Protein AF-A0A359KPK1-F1 (afdb_monomer)

Foldseek 3Di:
DAEDPQEAEDPPEADDPPDYHDHQFYWYDVPIDTDDGNPPDDDDDDDDDDDDPDPDDPPDQPQDDLVLLVVLLCQLLVHDPVPADPFDWVVRDVSCALLSLLSSQLSLCLAQVQHQDPVLSRVRTGSVSSRCSSSVVSDDPDDDDDDDDDPDPPGRDDQDDQDPDNLLLLVDDLSSSSNNLSPDPPQDAADPDEAEEEEEELFSQSSLRNLLQSLLRNLRHRYDYHYDDHRCLLVQLQDCPHPLHEDPRYEYEYEYELQSLDPPDPVVSLVSLVSNLVSNQVSQVSHPPYAYEYEQHAQHQEPPGPDDNVSSVVSSVSNCVSNVPRPRYHYQHLNVLCVVCDSPQQADHSCCVVPRHGGDSVSSSSSSNSVSLVSSLVPDDFQAEEEEEDEVTLWDHDCVVQNLVRIQAACDDLNVLSLLLQVLVLVLVQLLHAYEYQYAADPVSRQCNQPPRPRHPDHPLRHLYYDYHNDQSLVVLVVVCVLLVHDQLSYEYYDLDPVSLVSNCVNPVSHRYHNADNGSNCNSVSSVSRSSSRNRGDDPVSSVSSVLSVLVNVLVVVCVVDPDPVVSLLQWLKEKEKEADDPVCLQVVLVQLQPFDAQKFANDRDDSVRSVVLVVFWPKMWMWMATPRGTPGGFWIWTWGQADPQLEIETNITGGHPSCPPSQNLLLVQLLVLLLSVVSVHQKYKGQGDDDDRHVNNVVVLVVQQWDDPDPRITMDGSPPGRDRDPSYNYDYPSPPDDDDDDDD

Secondary structure (DSSP, 8-state):
-EE-TT-EE-TT--PPTT-EE-TTEEEETTTTEEEEEGGGSPPPPPTTSS-------S----PPPHHHHHHHHHHHHT--TTTS-SS-BTTT-TT-SHHHHHHHHHHHHHHH-PPPPHHHHTT--BHHHHHHHHTTTTS-S------S-----------PPPPSSGGGGGGS-HHHHHHHHHT-S-SPPPPSSEEEEEEEESS--GGGHHHHHHHHHHTT-EEEEEEPPTT-HHHHHH-TTSTT---TT-EEEEE--HHHH--SSHHHHHHHHHHHHHHHHHHHHHHTT-EEEEEPPPPP--TT----HHHHHHHHHHHHHHHTT-TTEEEE-HHHHHHHH-HHHHB-HHHHHHHS--B-HHHHHHHHHHHHHHHHHHHSPPP-EEEE--BTTTBBS-HHHH-GGGSB-SSSSTHHHHHHHHHHHHHHHHTTPEEEEEESS-HHHHHHHHHH-TT--S-GGG-SEEEESSS-HHHHHHHHHHHHT--GGGEEEE-S-HHHHHHHHHH-TTSEE----SSGGGHHHHHHH-GGGTT----HHHHHHHHHHHHHHHHHHHHHHSS-HHHHHHTT-EEEEEEPPPTTTHHHHHHHHHH--SEESS-----HHHHHHHTTTSEEEEEEEEETTEEEEEEEEEEEPPP-TTSEEEEEEEEE-GGGTTTTHHHHHHHHHHHHHHHTT-SEEEEE----SS-HHHHHHHHHTT-EE-STTEEEEE-SSPPPPPTTEEEE-TTS---------

Solvent-accessible surface area (backbone atoms only — not comparable to full-atom values): 41286 Å² total; per-residue (Å²): 90,47,72,38,75,77,39,43,73,44,91,86,39,38,73,56,85,79,42,75,44,57,58,37,31,31,29,36,44,79,72,43,40,85,74,49,60,64,78,78,65,76,84,85,80,76,97,81,81,82,86,80,79,79,80,76,70,98,81,69,77,76,77,73,55,73,70,56,50,49,50,48,46,34,59,33,60,72,51,56,80,89,78,52,64,92,77,60,28,37,90,74,31,86,65,47,39,77,64,29,19,45,12,38,38,30,34,41,28,43,43,52,60,44,82,63,54,75,88,46,34,82,58,47,44,37,60,64,41,48,50,30,50,74,59,57,65,62,64,74,98,76,85,89,76,86,90,81,81,84,74,78,82,59,66,87,64,83,72,56,83,75,65,93,55,65,76,53,50,59,74,46,60,64,68,59,45,42,21,32,54,62,70,52,89,77,67,68,77,34,51,98,61,75,35,44,35,31,40,28,22,60,45,59,60,60,41,18,44,34,38,20,32,55,49,16,22,74,74,42,35,34,50,47,70,45,72,52,61,75,59,36,49,56,58,42,42,65,33,78,84,36,85,69,38,78,49,93,69,35,41,32,36,39,42,56,48,48,70,77,56,57,58,90,44,71,70,57,22,47,53,53,48,51,50,47,51,52,25,51,54,54,28,48,73,74,34,73,86,39,49,36,32,37,39,41,53,32,77,75,49,65,89,83,54,87,73,49,73,68,57,46,53,50,48,38,49,55,51,49,63,62,51,73,73,42,81,75,59,44,82,34,68,47,23,56,58,42,61,73,64,27,52,77,65,27,34,21,67,68,38,30,75,78,66,44,27,51,53,19,66,67,45,27,33,51,50,10,42,53,52,25,49,51,54,44,35,76,74,44,81,40,47,46,32,41,37,32,30,44,62,55,48,56,27,36,52,52,54,95,79,53,36,82,89,55,42,35,49,26,93,58,76,77,10,27,27,22,40,50,28,38,49,49,53,48,56,43,37,70,24,42,33,39,33,29,43,48,30,79,45,63,52,68,62,56,50,48,40,44,75,67,42,84,43,52,76,58,43,69,89,65,42,27,47,77,44,53,35,87,66,59,66,40,58,47,51,52,54,48,22,61,73,69,74,47,62,50,70,28,32,36,39,44,49,64,50,67,68,58,48,50,48,25,46,73,72,34,65,56,36,47,66,50,85,57,57,100,46,58,77,42,44,36,56,52,62,70,46,45,61,54,54,35,78,54,60,57,46,84,64,39,65,54,44,38,56,52,37,39,53,51,50,52,50,50,55,54,56,71,70,38,97,44,72,68,62,43,48,57,69,35,58,34,36,35,40,46,43,67,70,53,93,82,40,44,62,57,54,18,49,46,39,64,69,46,54,37,34,23,33,43,74,65,63,45,50,50,68,56,53,56,57,42,54,80,71,27,54,49,37,32,28,34,38,33,38,80,86,49,75,64,46,82,38,30,41,38,32,33,39,68,45,48,98,82,23,39,17,37,40,68,34,44,38,43,46,79,93,52,59,94,71,46,50,62,46,40,49,50,26,51,51,36,45,50,36,38,75,66,62,18,43,31,42,34,41,54,47,49,93,60,100,53,20,61,59,36,55,56,46,42,60,73,72,64,32,43,79,75,60,97,48,32,28,38,28,73,36,79,65,64,60,71,65,49,92,48,53,50,75,47,43,86,75,72,80,81,82,82,79,81,90,74,135

Nearest PDB structures (foldseek):
  3slr-assembly1_A  TM=7.849E-01  e=1.857E-22  Bacteroides fragilis
  5c82-assembly1_A-2  TM=6.996E-01  e=1.867E-02  Streptomyces noursei
  4avc-assembly2_B  TM=4.628E-01  e=1.265E-03  Mycobacterium tuberculosis H37Rv
  1qst-assembly1_A  TM=5.627E-01  e=1.867E-02  Tetrahymena thermophila
  5gcn-assembly1_A  TM=5.702E-01  e=1.778E-02  Tetrahymena thermophila

Structure (mmCIF, N/CA/C/O backbone):
data_AF-A0A359KPK1-F1
#
_entry.id   AF-A0A359KPK1-F1
#
loop_
_atom_site.group_PDB
_atom_site.id
_atom_site.type_symbol
_atom_site.label_atom_id
_atom_site.label_alt_id
_atom_site.label_comp_id
_atom_site.label_asym_id
_atom_site.label_entity_id
_atom_site.label_seq_id
_atom_site.pdbx_PDB_ins_code
_atom_site.Cartn_x
_atom_site.Cartn_y
_atom_site.Cartn_z
_atom_site.occupancy
_atom_site.B_iso_or_equiv
_atom_site.auth_seq_id
_atom_site.auth_comp_id
_atom_site.auth_asym_id
_atom_site.auth_atom_id
_atom_site.pdbx_PDB_model_num
ATOM 1 N N . CYS A 1 1 ? -0.778 -51.053 -18.736 1.00 77.69 1 CYS A N 1
ATOM 2 C CA . CYS A 1 1 ? -2.240 -50.905 -18.831 1.00 77.69 1 CYS A CA 1
ATOM 3 C C . CYS A 1 1 ? -2.725 -51.809 -19.952 1.00 77.69 1 CYS A C 1
ATOM 5 O O . CYS A 1 1 ? -1.923 -52.164 -20.812 1.00 77.69 1 CYS A O 1
ATOM 7 N N . THR A 1 2 ? -3.989 -52.202 -19.920 1.00 83.31 2 THR A N 1
ATOM 8 C CA . THR A 1 2 ? -4.643 -52.911 -21.023 1.00 83.31 2 THR A CA 1
ATOM 9 C C . THR A 1 2 ? -5.618 -51.923 -21.641 1.00 83.31 2 THR A C 1
ATOM 11 O O . THR A 1 2 ? -6.429 -51.357 -20.914 1.00 83.31 2 THR A O 1
ATOM 14 N N . ILE A 1 3 ? -5.484 -51.650 -22.934 1.00 87.88 3 ILE A N 1
ATOM 15 C CA . ILE A 1 3 ? -6.385 -50.771 -23.682 1.00 87.88 3 ILE A CA 1
ATOM 16 C C . ILE A 1 3 ? -7.056 -51.675 -24.705 1.00 87.88 3 ILE A C 1
ATOM 18 O O . ILE A 1 3 ? -6.361 -52.266 -25.529 1.00 87.88 3 ILE A O 1
ATOM 22 N N . GLU A 1 4 ? -8.363 -51.861 -24.577 1.00 87.00 4 GLU A N 1
ATOM 23 C CA . GLU A 1 4 ? -9.125 -52.681 -25.515 1.00 87.00 4 GLU A CA 1
ATOM 24 C C . GLU A 1 4 ? -9.318 -51.948 -26.852 1.00 87.00 4 GLU A C 1
ATOM 26 O O . GLU A 1 4 ? -9.214 -50.718 -26.927 1.00 87.00 4 GLU A O 1
ATOM 31 N N . ASP A 1 5 ? -9.584 -52.712 -27.914 1.00 75.06 5 ASP A N 1
ATOM 32 C CA . ASP A 1 5 ? -9.813 -52.165 -29.252 1.00 75.06 5 ASP A CA 1
ATOM 33 C C . ASP A 1 5 ? -10.918 -51.097 -29.220 1.00 75.06 5 ASP A C 1
ATOM 35 O O . ASP A 1 5 ? -11.877 -51.184 -28.455 1.00 75.06 5 ASP A O 1
ATOM 39 N N . ASP A 1 6 ? -10.773 -50.061 -30.046 1.00 78.31 6 ASP A N 1
ATOM 40 C CA . ASP A 1 6 ? -11.706 -48.933 -30.150 1.00 78.31 6 ASP A CA 1
ATOM 41 C C . ASP A 1 6 ? -11.790 -47.964 -28.949 1.00 78.31 6 ASP A C 1
ATOM 43 O O . ASP A 1 6 ? -12.555 -46.992 -29.023 1.00 78.31 6 ASP A O 1
ATOM 47 N N . ALA A 1 7 ? -10.992 -48.154 -27.892 1.00 84.31 7 ALA A N 1
ATOM 48 C CA . ALA A 1 7 ? -10.808 -47.171 -26.820 1.00 84.31 7 ALA A CA 1
ATOM 49 C C . ALA A 1 7 ? -9.878 -46.007 -27.229 1.00 84.31 7 ALA A C 1
ATOM 51 O O . ALA A 1 7 ? -8.942 -46.179 -28.011 1.00 84.31 7 ALA A O 1
ATOM 52 N N . ILE A 1 8 ? -10.105 -44.808 -26.677 1.00 85.94 8 ILE A N 1
ATOM 53 C CA . ILE A 1 8 ? -9.313 -43.599 -26.958 1.00 85.94 8 ILE A CA 1
ATOM 54 C C . ILE A 1 8 ? -8.677 -43.083 -25.667 1.00 85.94 8 ILE A C 1
ATOM 56 O O . ILE A 1 8 ? -9.365 -42.793 -24.691 1.00 85.94 8 ILE A O 1
ATOM 60 N N . VAL A 1 9 ? -7.359 -42.889 -25.689 1.00 87.00 9 VAL A N 1
ATOM 61 C CA . VAL A 1 9 ? -6.629 -42.147 -24.655 1.00 87.00 9 VAL A CA 1
ATOM 62 C C . VAL A 1 9 ? -6.253 -40.784 -25.227 1.00 87.00 9 VAL A C 1
ATOM 64 O O . VAL A 1 9 ? -5.561 -40.707 -26.241 1.00 87.00 9 VAL A O 1
ATOM 67 N N . GLU A 1 10 ? -6.746 -39.712 -24.611 1.00 85.75 10 GLU A N 1
ATOM 68 C CA . GLU A 1 10 ? -6.508 -38.344 -25.073 1.00 85.75 10 GLU A CA 1
ATOM 69 C C . GLU A 1 10 ? -5.012 -37.980 -24.988 1.00 85.75 10 GLU A C 1
ATOM 71 O O . GLU A 1 10 ? -4.322 -38.404 -24.049 1.00 85.75 10 GLU A O 1
ATOM 76 N N . PRO A 1 11 ? -4.485 -37.186 -25.941 1.00 78.94 11 PRO A N 1
ATOM 77 C CA . PRO A 1 11 ? -3.096 -36.738 -25.913 1.00 78.94 11 PRO A CA 1
ATOM 78 C C . PRO A 1 11 ? -2.730 -36.089 -24.568 1.00 78.94 11 PRO A C 1
ATOM 80 O O . PRO A 1 11 ? -3.460 -35.243 -24.058 1.00 78.94 11 PRO A O 1
ATOM 83 N N . GLY A 1 12 ? -1.594 -36.489 -23.987 1.00 75.31 12 GLY A N 1
ATOM 84 C CA . GLY A 1 12 ? -1.112 -35.976 -22.696 1.00 75.31 12 GLY A CA 1
ATOM 85 C C . GLY A 1 12 ? -1.658 -36.691 -21.452 1.00 75.31 12 GLY A C 1
ATOM 86 O O . GLY A 1 12 ? -1.287 -36.330 -20.335 1.00 75.31 12 GLY A O 1
ATOM 87 N N . ALA A 1 13 ? -2.506 -37.713 -21.606 1.00 88.56 13 ALA A N 1
ATOM 88 C CA . ALA A 1 13 ? -3.006 -38.481 -20.471 1.00 88.56 13 ALA A CA 1
ATOM 89 C C . ALA A 1 13 ? -1.960 -39.461 -19.898 1.00 88.56 13 ALA A C 1
ATOM 91 O O . ALA A 1 13 ? -1.236 -40.125 -20.641 1.00 88.56 13 ALA A O 1
ATOM 92 N N . VAL A 1 14 ? -1.916 -39.604 -18.568 1.00 87.81 14 VAL A N 1
ATOM 93 C CA . VAL A 1 14 ? -0.992 -40.519 -17.867 1.00 87.81 14 VAL A CA 1
ATOM 94 C C . VAL A 1 14 ? -1.765 -41.696 -17.288 1.00 87.81 14 VAL A C 1
ATOM 96 O O . VAL A 1 14 ? -2.421 -41.589 -16.251 1.00 87.81 14 VAL A O 1
ATOM 99 N N . VAL A 1 15 ? -1.700 -42.840 -17.966 1.00 86.00 15 VAL A N 1
ATOM 100 C CA . VAL A 1 15 ? -2.389 -44.066 -17.546 1.00 86.00 15 VAL A CA 1
ATOM 101 C C . VAL A 1 15 ? -1.538 -44.813 -16.518 1.00 86.00 15 VAL A C 1
ATOM 103 O O . VAL A 1 15 ? -0.412 -45.215 -16.810 1.00 86.00 15 VAL A O 1
ATOM 106 N N . ALA A 1 16 ? -2.080 -45.024 -15.316 1.00 85.19 16 ALA A N 1
ATOM 107 C CA . ALA A 1 16 ? -1.390 -45.761 -14.260 1.00 85.19 16 ALA A CA 1
ATOM 108 C C . ALA A 1 16 ? -1.099 -47.229 -14.651 1.00 85.19 16 ALA A C 1
ATOM 110 O O . ALA A 1 16 ? -1.747 -47.831 -15.518 1.00 85.19 16 ALA A O 1
ATOM 111 N N . ALA A 1 17 ? -0.096 -47.828 -14.002 1.00 78.75 17 ALA A N 1
ATOM 112 C CA . ALA A 1 17 ? 0.221 -49.241 -14.189 1.00 78.75 17 ALA A CA 1
ATOM 113 C C . ALA A 1 17 ? -0.985 -50.117 -13.797 1.00 78.75 17 ALA A C 1
ATOM 115 O O . ALA A 1 17 ? -1.671 -49.831 -12.823 1.00 78.75 17 ALA A O 1
ATOM 116 N N . LEU A 1 18 ? -1.231 -51.191 -14.559 1.00 81.31 18 LEU A N 1
ATOM 117 C CA . LEU A 1 18 ? -2.355 -52.130 -14.381 1.00 81.31 18 LEU A CA 1
ATOM 118 C C . LEU A 1 18 ? -3.776 -51.565 -14.616 1.00 81.31 18 LEU A C 1
ATOM 120 O O . LEU A 1 18 ? -4.738 -52.308 -14.452 1.00 81.31 18 LEU A O 1
ATOM 124 N N . THR A 1 19 ? -3.937 -50.317 -15.074 1.00 83.31 19 THR A N 1
ATOM 125 C CA . THR A 1 19 ? -5.260 -49.796 -15.473 1.00 83.31 19 THR A CA 1
ATOM 126 C C . THR A 1 19 ? -5.797 -50.525 -16.710 1.00 83.31 19 THR A C 1
ATOM 128 O O . THR A 1 19 ? -5.057 -50.712 -17.681 1.00 83.31 19 THR A O 1
ATOM 131 N N . HIS A 1 20 ? -7.075 -50.907 -16.676 1.00 89.81 20 HIS A N 1
ATOM 132 C CA . HIS A 1 20 ? -7.821 -51.484 -17.796 1.00 89.81 20 HIS A CA 1
ATOM 133 C C . HIS A 1 20 ? -8.765 -50.429 -18.385 1.00 89.81 20 HIS A C 1
ATOM 135 O O . HIS A 1 20 ? -9.618 -49.919 -17.662 1.00 89.81 20 HIS A O 1
ATOM 141 N N . ILE A 1 21 ? -8.601 -50.101 -19.667 1.00 90.12 21 ILE A N 1
ATOM 142 C CA . ILE A 1 21 ? -9.434 -49.150 -20.409 1.00 90.12 21 ILE A CA 1
ATOM 143 C C . ILE A 1 21 ? -10.342 -49.952 -21.360 1.00 90.12 21 ILE A C 1
ATOM 145 O O . ILE A 1 21 ? -9.819 -50.530 -22.317 1.00 90.12 21 ILE A O 1
ATOM 149 N N . PRO A 1 22 ? -11.661 -50.018 -21.089 1.00 85.75 22 PRO A N 1
ATOM 150 C CA . PRO A 1 22 ? -12.620 -50.774 -21.892 1.00 85.75 22 PRO A CA 1
ATOM 151 C C . PRO A 1 22 ? -12.819 -50.223 -23.308 1.00 85.75 22 PRO A C 1
ATOM 153 O O . PRO A 1 22 ? -12.679 -49.020 -23.548 1.00 85.75 22 PRO A O 1
ATOM 156 N N . ALA A 1 23 ? -13.223 -51.102 -24.225 1.00 87.06 23 ALA A N 1
ATOM 157 C CA . ALA A 1 23 ? -13.543 -50.760 -25.606 1.00 87.06 23 ALA A CA 1
ATOM 158 C C . ALA A 1 23 ? -14.631 -49.677 -25.686 1.00 87.06 23 ALA A C 1
ATOM 160 O O . ALA A 1 23 ? -15.630 -49.710 -24.963 1.00 87.06 23 ALA A O 1
ATOM 161 N N . GLY A 1 24 ? -14.449 -48.712 -26.590 1.00 84.06 24 GLY A N 1
ATOM 162 C CA . GLY A 1 24 ? -15.422 -47.643 -26.817 1.00 84.06 24 GLY A CA 1
ATOM 163 C C . GLY A 1 24 ? -15.480 -46.579 -25.715 1.00 84.06 24 GLY A C 1
ATOM 164 O O . GLY A 1 24 ? -16.432 -45.803 -25.680 1.00 84.06 24 GLY A O 1
ATOM 165 N N . GLU A 1 25 ? -14.489 -46.497 -24.827 1.00 90.19 25 GLU A N 1
ATOM 166 C CA . GLU A 1 25 ? -14.369 -45.416 -23.843 1.00 90.19 25 GLU A CA 1
ATOM 167 C C . GLU A 1 25 ? -13.286 -44.397 -24.218 1.00 90.19 25 GLU A C 1
ATOM 169 O O . GLU A 1 25 ? -12.271 -44.735 -24.826 1.00 90.19 25 GLU A O 1
ATOM 174 N N . VAL A 1 26 ? -13.487 -43.136 -23.823 1.00 88.31 26 VAL A N 1
ATOM 175 C CA . VAL A 1 26 ? -12.501 -42.054 -23.966 1.00 88.31 26 VAL A CA 1
ATOM 176 C C . VAL A 1 26 ? -11.969 -41.673 -22.587 1.00 88.31 26 VAL A C 1
ATOM 178 O O . VAL A 1 26 ? -12.755 -41.334 -21.701 1.00 88.31 26 VAL A O 1
ATOM 181 N N . TRP A 1 27 ? -10.652 -41.728 -22.393 1.00 91.06 27 TRP A N 1
ATOM 182 C CA . TRP A 1 27 ? -9.966 -41.450 -21.126 1.00 91.06 27 TRP A CA 1
ATOM 183 C C . TRP A 1 27 ? -8.952 -40.308 -21.281 1.00 91.06 27 TRP A C 1
ATOM 185 O O . TRP A 1 27 ? -8.236 -40.257 -22.276 1.00 91.06 27 TRP A O 1
ATOM 195 N N . GLY A 1 28 ? -8.845 -39.417 -20.287 1.00 90.44 28 GLY A N 1
ATOM 196 C CA . GLY A 1 28 ? -7.954 -38.247 -20.343 1.00 90.44 28 GLY A CA 1
ATOM 197 C C . GLY A 1 28 ? -7.474 -37.749 -18.973 1.00 90.44 28 GLY A C 1
ATOM 198 O O . GLY A 1 28 ? -8.061 -38.088 -17.944 1.00 90.44 28 GLY A O 1
ATOM 199 N N . GLY A 1 29 ? -6.419 -36.924 -18.955 1.00 80.94 29 GLY A N 1
ATOM 200 C CA . GLY A 1 29 ? -5.839 -36.310 -17.745 1.00 80.94 29 GLY A CA 1
ATOM 201 C C . GLY A 1 29 ? -4.643 -37.054 -17.129 1.00 80.94 29 GLY A C 1
ATOM 202 O O . GLY A 1 29 ? -4.247 -38.123 -17.588 1.00 80.94 29 GLY A O 1
ATOM 203 N N . ASN A 1 30 ? -4.052 -36.481 -16.076 1.00 82.19 30 ASN A N 1
ATOM 204 C CA . ASN A 1 30 ? -2.933 -37.059 -15.325 1.00 82.19 30 ASN A CA 1
ATOM 205 C C . ASN A 1 30 ? -3.259 -37.065 -13.812 1.00 82.19 30 ASN A C 1
ATOM 207 O O . ASN A 1 30 ? -3.195 -36.004 -13.191 1.00 82.19 30 ASN A O 1
ATOM 211 N N . PRO A 1 31 ? -3.637 -38.215 -13.214 1.00 79.00 31 PRO A N 1
ATOM 212 C CA . PRO A 1 31 ? -3.768 -39.530 -13.845 1.00 79.00 31 PRO A CA 1
ATOM 213 C C . PRO A 1 31 ? -5.020 -39.638 -14.732 1.00 79.00 31 PRO A C 1
ATOM 215 O O . PRO A 1 31 ? -6.036 -38.991 -14.475 1.00 79.00 31 PRO A O 1
ATOM 218 N N . ALA A 1 32 ? -4.949 -40.475 -15.768 1.00 90.25 32 ALA A N 1
ATOM 219 C CA . ALA A 1 32 ? -6.014 -40.663 -16.749 1.00 90.25 32 ALA A CA 1
ATOM 220 C C . ALA A 1 32 ? -7.285 -41.224 -16.097 1.00 90.25 32 ALA A C 1
ATOM 222 O O . ALA A 1 32 ? -7.230 -42.218 -15.368 1.00 90.25 32 ALA A O 1
ATOM 223 N N . ARG A 1 33 ? -8.436 -40.608 -16.387 1.00 88.31 33 ARG A N 1
ATOM 224 C CA . ARG A 1 33 ? -9.766 -41.054 -15.941 1.00 88.31 33 ARG A CA 1
ATOM 225 C C . ARG A 1 33 ? -10.746 -41.098 -17.111 1.00 88.31 33 ARG A C 1
ATOM 227 O O . ARG A 1 33 ? -10.586 -40.351 -18.077 1.00 88.31 33 ARG A O 1
ATOM 234 N N . PHE A 1 34 ? -11.767 -41.946 -16.995 1.00 91.38 34 PHE A N 1
ATOM 235 C CA . PHE A 1 34 ? -12.888 -42.009 -17.932 1.00 91.38 34 PHE A CA 1
ATOM 236 C C . PHE A 1 34 ? -13.546 -40.633 -18.110 1.00 91.38 34 PHE A C 1
ATOM 238 O O . PHE A 1 34 ? -13.812 -39.932 -17.130 1.00 91.38 34 PHE A O 1
ATOM 245 N N . ARG A 1 35 ? -13.816 -40.256 -19.362 1.00 85.50 35 ARG A N 1
ATOM 246 C CA . ARG A 1 35 ? -14.494 -39.008 -19.740 1.00 85.50 35 ARG A CA 1
ATOM 247 C C . ARG A 1 35 ? -15.885 -39.261 -20.309 1.00 85.50 35 ARG A C 1
ATOM 249 O O . ARG A 1 35 ? -16.826 -38.599 -19.886 1.00 85.50 35 ARG A O 1
ATOM 256 N N . ARG A 1 36 ? -16.004 -40.163 -21.288 1.00 80.19 36 ARG A N 1
ATOM 257 C CA . ARG A 1 36 ? -17.253 -40.428 -22.032 1.00 80.19 36 ARG A CA 1
ATOM 258 C C . ARG A 1 36 ? -17.195 -41.737 -22.820 1.00 80.19 36 ARG A C 1
ATOM 260 O O . ARG A 1 36 ? -16.102 -42.263 -23.042 1.00 80.19 36 ARG A O 1
ATOM 267 N N . LYS A 1 37 ? -18.350 -42.221 -23.295 1.00 81.50 37 LYS A N 1
ATOM 268 C CA . LYS A 1 37 ? -18.419 -43.319 -24.269 1.00 81.50 37 LYS A CA 1
ATOM 269 C C . LYS A 1 37 ? -18.311 -42.773 -25.693 1.00 81.50 37 LYS A C 1
ATOM 271 O O . LYS A 1 37 ? -18.727 -41.656 -25.989 1.00 81.50 37 LYS A O 1
ATOM 276 N N . ARG A 1 38 ? -17.708 -43.557 -26.580 1.00 69.50 38 ARG A N 1
ATOM 277 C CA . ARG A 1 38 ? -17.409 -43.191 -27.969 1.00 69.50 38 ARG A CA 1
ATOM 278 C C . ARG A 1 38 ? -18.673 -42.982 -28.806 1.00 69.50 38 ARG A C 1
ATOM 280 O O . ARG A 1 38 ? -18.682 -42.100 -29.658 1.00 69.50 38 ARG A O 1
ATOM 287 N N . ASP A 1 39 ? -19.734 -43.733 -28.521 1.00 71.06 39 ASP A N 1
ATOM 288 C CA . ASP A 1 39 ? -20.987 -43.715 -29.290 1.00 71.06 39 ASP A CA 1
ATOM 289 C C . ASP A 1 39 ? -21.946 -42.576 -28.899 1.00 71.06 39 ASP A C 1
ATOM 291 O O . ASP A 1 39 ? -23.027 -42.452 -29.471 1.00 71.06 39 ASP A O 1
ATOM 295 N N . ASP A 1 40 ? -21.552 -41.700 -27.967 1.00 64.81 40 ASP A N 1
ATOM 296 C CA . ASP A 1 40 ? -22.377 -40.573 -27.503 1.00 64.81 40 ASP A CA 1
ATOM 297 C C . ASP A 1 40 ? -22.534 -39.444 -28.557 1.00 64.81 40 ASP A C 1
ATOM 299 O O . ASP A 1 40 ? -23.134 -38.403 -28.285 1.00 64.81 40 ASP A O 1
ATOM 303 N N . LEU A 1 41 ? -22.041 -39.635 -29.788 1.00 47.69 41 LEU A N 1
ATOM 304 C CA . LEU A 1 41 ? -22.278 -38.748 -30.931 1.00 47.69 41 LEU A CA 1
ATOM 305 C C . LEU A 1 41 ? -23.299 -39.381 -31.893 1.00 47.69 41 LEU A C 1
ATOM 307 O O . LEU A 1 41 ? -22.974 -40.265 -32.683 1.00 47.69 41 LEU A O 1
ATOM 311 N N . GLY A 1 42 ? -24.547 -38.903 -31.839 1.00 41.97 42 GLY A N 1
ATOM 312 C CA . GLY A 1 42 ? -25.610 -39.276 -32.784 1.00 41.97 42 GLY A CA 1
ATOM 313 C C . GLY A 1 42 ? -25.287 -38.923 -34.251 1.00 41.97 42 GLY A C 1
ATOM 314 O O . GLY A 1 42 ? -24.380 -38.134 -34.521 1.00 41.97 42 GLY A O 1
ATOM 315 N N . PRO A 1 43 ? -26.024 -39.491 -35.228 1.00 33.97 43 PRO A N 1
ATOM 316 C CA . PRO A 1 43 ? -25.620 -39.489 -36.631 1.00 33.97 43 PRO A CA 1
ATOM 317 C C . PRO A 1 43 ? -25.686 -38.092 -37.265 1.00 33.97 43 PRO A C 1
ATOM 319 O O . PRO A 1 43 ? -26.649 -37.342 -37.088 1.00 33.97 43 PRO A O 1
ATOM 322 N N . ALA A 1 44 ? -24.655 -37.773 -38.047 1.00 35.69 44 ALA A N 1
ATOM 323 C CA . ALA A 1 44 ? -24.479 -36.507 -38.746 1.00 35.69 44 ALA A CA 1
ATOM 324 C C . ALA A 1 44 ? -25.618 -36.216 -39.747 1.00 35.69 44 ALA A C 1
ATOM 326 O O . ALA A 1 44 ? -25.925 -37.032 -40.618 1.00 35.69 44 ALA A O 1
ATOM 327 N N . ARG A 1 45 ? -26.219 -35.022 -39.656 1.00 30.75 45 ARG A N 1
ATOM 328 C CA . ARG A 1 45 ? -27.119 -34.469 -40.685 1.00 30.75 45 ARG A CA 1
ATOM 329 C C . ARG A 1 45 ? -26.300 -33.892 -41.850 1.00 30.75 45 ARG A C 1
ATOM 331 O O . ARG A 1 45 ? -25.282 -33.245 -41.624 1.00 30.75 45 ARG A O 1
ATOM 338 N N . SER A 1 46 ? -26.751 -34.121 -43.087 1.00 31.16 46 SER A N 1
ATOM 339 C CA . SER A 1 46 ? -26.112 -33.627 -44.320 1.00 31.16 46 SER A CA 1
ATOM 340 C C . SER A 1 46 ? -26.193 -32.094 -44.484 1.00 31.16 46 SER A C 1
ATOM 342 O O . SER A 1 46 ? -27.198 -31.496 -44.096 1.00 31.16 46 SER A O 1
ATOM 344 N N . PRO A 1 47 ? -25.182 -31.453 -45.110 1.00 31.56 47 PRO A N 1
ATOM 345 C CA . PRO A 1 47 ? -24.982 -30.001 -45.090 1.00 31.56 47 PRO A CA 1
ATOM 346 C C . PRO A 1 47 ? -25.662 -29.274 -46.267 1.00 31.56 47 PRO A C 1
ATOM 348 O O . PRO A 1 47 ? -24.987 -28.620 -47.057 1.00 31.56 47 PRO A O 1
ATOM 351 N N . ALA A 1 48 ? -26.983 -29.406 -46.427 1.00 33.28 48 ALA A N 1
ATOM 352 C CA . ALA A 1 48 ? -27.686 -28.745 -47.538 1.00 33.28 48 ALA A CA 1
ATOM 353 C C . ALA A 1 48 ? -28.983 -28.000 -47.187 1.00 33.28 48 ALA A C 1
ATOM 355 O O . ALA A 1 48 ? -29.508 -27.330 -48.063 1.00 33.28 48 ALA A O 1
ATOM 356 N N . ASP A 1 49 ? -29.471 -28.018 -45.944 1.00 30.58 49 ASP A N 1
ATOM 357 C CA . ASP A 1 49 ? -30.644 -27.216 -45.575 1.00 30.58 49 ASP A CA 1
ATOM 358 C C . ASP A 1 49 ? -30.527 -26.666 -44.143 1.00 30.58 49 ASP A C 1
ATOM 360 O O . ASP A 1 49 ? -30.496 -27.432 -43.181 1.00 30.58 49 ASP A O 1
ATOM 364 N N . GLN A 1 50 ? -30.560 -25.327 -44.045 1.00 28.27 50 GLN A N 1
ATOM 365 C CA . GLN A 1 50 ? -30.727 -24.456 -42.859 1.00 28.27 50 GLN A CA 1
ATOM 366 C C . GLN A 1 50 ? -29.461 -23.855 -42.200 1.00 28.27 50 GLN A C 1
ATOM 368 O O . GLN A 1 50 ? -28.370 -24.411 -42.291 1.00 28.27 50 GLN A O 1
ATOM 373 N N . PRO A 1 51 ? -29.581 -22.620 -41.658 1.00 25.19 51 PRO A N 1
ATOM 374 C CA . PRO A 1 51 ? -28.626 -21.544 -41.885 1.00 25.19 51 PRO A CA 1
ATOM 375 C C . PRO A 1 51 ? -27.416 -21.651 -40.963 1.00 25.19 51 PRO A C 1
ATOM 377 O O . PRO A 1 51 ? -27.534 -21.746 -39.743 1.00 25.19 51 PRO A O 1
ATOM 380 N N . VAL A 1 52 ? -26.236 -21.582 -41.568 1.00 26.48 52 VAL A N 1
ATOM 381 C CA . VAL A 1 52 ? -24.963 -21.516 -40.861 1.00 26.48 52 VAL A CA 1
ATOM 382 C C . VAL A 1 52 ? -24.858 -20.144 -40.192 1.00 26.48 52 VAL A C 1
ATOM 384 O O . VAL A 1 52 ? -24.525 -19.151 -40.834 1.00 26.48 52 VAL A O 1
ATOM 387 N N . ALA A 1 53 ? -25.119 -20.090 -38.885 1.00 26.70 53 ALA A N 1
ATOM 388 C CA . ALA A 1 53 ? -24.401 -19.160 -38.029 1.00 26.70 53 ALA A CA 1
ATOM 389 C C . ALA A 1 53 ? -22.932 -19.606 -38.055 1.00 26.70 53 ALA A C 1
ATOM 391 O O . ALA A 1 53 ? -22.588 -20.696 -37.601 1.00 26.70 53 ALA A O 1
ATOM 392 N N . SER A 1 54 ? -22.109 -18.795 -38.713 1.00 24.48 54 SER A N 1
ATOM 393 C CA . SER A 1 54 ? -20.675 -18.977 -38.914 1.00 24.48 54 SER A CA 1
ATOM 394 C C . SER A 1 54 ? -19.954 -19.357 -37.614 1.00 24.48 54 SER A C 1
ATOM 396 O O . SER A 1 54 ? -19.701 -18.499 -36.771 1.00 24.48 54 SER A O 1
ATOM 398 N N . VAL A 1 55 ? -19.543 -20.620 -37.490 1.00 27.94 55 VAL A N 1
ATOM 399 C CA . VAL A 1 55 ? -18.385 -20.981 -36.666 1.00 27.94 55 VAL A CA 1
ATOM 400 C C . VAL A 1 55 ? -17.155 -20.625 -37.496 1.00 27.94 55 VAL A C 1
ATOM 402 O O . VAL A 1 55 ? -16.801 -21.330 -38.442 1.00 27.94 55 VAL A O 1
ATOM 405 N N . MET A 1 56 ? -16.562 -19.473 -37.182 1.00 24.62 56 MET A N 1
ATOM 406 C CA . MET A 1 56 ? -15.280 -19.039 -37.732 1.00 24.62 56 MET A CA 1
ATOM 407 C C . MET A 1 56 ? -14.189 -20.042 -37.343 1.00 24.62 56 MET A C 1
ATOM 409 O O . MET A 1 56 ? -14.069 -20.447 -36.189 1.00 24.62 56 MET A O 1
ATOM 413 N N . GLN A 1 57 ? -13.375 -20.415 -38.326 1.00 25.02 57 GLN A N 1
ATOM 414 C CA . GLN A 1 57 ? -12.054 -21.001 -38.115 1.00 25.02 57 GLN A CA 1
ATOM 415 C C . GLN A 1 57 ? -11.190 -20.026 -37.286 1.00 25.02 57 GLN A C 1
ATOM 417 O O . GLN A 1 57 ? -11.302 -18.818 -37.515 1.00 25.02 57 GLN A O 1
ATOM 422 N N . PRO A 1 58 ? -10.295 -20.472 -36.383 1.00 29.97 58 PRO A N 1
ATOM 423 C CA . PRO A 1 58 ? -9.382 -19.572 -35.687 1.00 29.97 58 PRO A CA 1
ATOM 424 C C . PRO A 1 58 ? -8.201 -19.235 -36.611 1.00 29.97 58 PRO A C 1
ATOM 426 O O . PRO A 1 58 ? -7.089 -19.712 -36.441 1.00 29.97 58 PRO A O 1
ATOM 429 N N . ASN A 1 59 ? -8.491 -18.446 -37.641 1.00 31.95 59 ASN A N 1
ATOM 430 C CA . ASN A 1 59 ? -7.539 -17.653 -38.421 1.00 31.95 59 ASN A CA 1
ATOM 431 C C . ASN A 1 59 ? -8.128 -16.237 -38.593 1.00 31.95 59 ASN A C 1
ATOM 433 O O . ASN A 1 59 ? -8.075 -15.631 -39.662 1.00 31.95 59 ASN A O 1
ATOM 437 N N . GLY A 1 60 ? -8.791 -15.740 -37.545 1.00 32.06 60 GLY A N 1
ATOM 438 C CA . GLY A 1 60 ? -9.319 -14.384 -37.497 1.00 32.06 60 GLY A CA 1
ATOM 439 C C . GLY A 1 60 ? -8.255 -13.445 -36.949 1.00 32.06 60 GLY A C 1
ATOM 440 O O . GLY A 1 60 ? -7.948 -13.510 -35.764 1.00 32.06 60 GLY A O 1
ATOM 441 N N . ALA A 1 61 ? -7.705 -12.587 -37.806 1.00 40.66 61 ALA A N 1
ATOM 442 C CA . ALA A 1 61 ? -6.972 -11.403 -37.373 1.00 40.66 61 ALA A CA 1
ATOM 443 C C . ALA A 1 61 ? -7.856 -10.598 -36.398 1.00 40.66 61 ALA A C 1
ATOM 445 O O . ALA A 1 61 ? -9.013 -10.299 -36.712 1.00 40.66 61 ALA A O 1
ATOM 446 N N . TYR A 1 62 ? -7.343 -10.297 -35.208 1.00 48.62 62 TYR A N 1
ATOM 447 C CA . TYR A 1 62 ? -8.027 -9.499 -34.195 1.00 48.62 62 TYR A CA 1
ATOM 448 C C . TYR A 1 62 ? -7.999 -8.018 -34.598 1.00 48.62 62 TYR A C 1
ATOM 450 O O . TYR A 1 62 ? -7.189 -7.274 -34.081 1.00 48.62 62 TYR A O 1
ATOM 458 N N . SER A 1 63 ? -8.830 -7.539 -35.525 1.00 53.12 63 SER A N 1
ATOM 459 C CA . SER A 1 63 ? -8.820 -6.101 -35.867 1.00 53.12 63 SER A CA 1
ATOM 460 C C . SER A 1 63 ? -9.436 -5.268 -34.735 1.00 53.12 63 SER A C 1
ATOM 462 O O . SER A 1 63 ? -10.608 -5.450 -34.399 1.00 53.12 63 SER A O 1
ATOM 464 N N . ALA A 1 64 ? -8.651 -4.365 -34.142 1.00 62.44 64 ALA A N 1
ATOM 465 C CA . ALA A 1 64 ? -9.166 -3.418 -33.157 1.00 62.44 64 ALA A CA 1
ATOM 466 C C . ALA A 1 64 ? -10.052 -2.369 -33.851 1.00 62.44 64 ALA A C 1
ATOM 468 O O . ALA A 1 64 ? -9.777 -1.959 -34.981 1.00 62.44 64 ALA A O 1
ATOM 469 N N . ALA A 1 65 ? -11.119 -1.911 -33.187 1.00 72.94 65 ALA A N 1
ATOM 470 C CA . ALA A 1 65 ? -11.954 -0.857 -33.754 1.00 72.94 65 ALA A CA 1
ATOM 471 C C . ALA A 1 65 ? -11.121 0.432 -33.954 1.00 72.94 65 ALA A C 1
ATOM 473 O O . ALA A 1 65 ? -10.278 0.751 -33.113 1.00 72.94 65 ALA A O 1
ATOM 474 N N . PRO A 1 66 ? -11.347 1.221 -35.022 1.00 73.19 66 PRO A N 1
ATOM 475 C CA . PRO A 1 66 ? -10.579 2.447 -35.271 1.00 73.19 66 PRO A CA 1
ATOM 476 C C . PRO A 1 66 ? -10.568 3.433 -34.091 1.00 73.19 66 PRO A C 1
ATOM 478 O O . PRO A 1 66 ? -9.537 4.038 -33.793 1.00 73.19 66 PRO A O 1
ATOM 481 N N . ASP A 1 67 ? -11.690 3.544 -33.373 1.00 79.12 67 ASP A N 1
ATOM 482 C CA . ASP A 1 67 ? -11.810 4.388 -32.178 1.00 79.12 67 ASP A CA 1
ATOM 483 C C . ASP A 1 67 ? -10.950 3.875 -31.009 1.00 79.12 67 ASP A C 1
ATOM 485 O O . ASP A 1 67 ? -10.408 4.666 -30.234 1.00 79.12 67 ASP A O 1
ATOM 489 N N . ASP A 1 68 ? -10.755 2.558 -30.906 1.00 81.94 68 ASP A N 1
ATOM 490 C CA . ASP A 1 68 ? -9.921 1.943 -29.874 1.00 81.94 68 ASP A CA 1
ATOM 491 C C . ASP A 1 68 ? -8.439 2.212 -30.085 1.00 81.94 68 ASP A C 1
ATOM 493 O O . ASP A 1 68 ? -7.728 2.518 -29.123 1.00 81.94 68 ASP A O 1
ATOM 497 N N . LEU A 1 69 ? -7.983 2.115 -31.334 1.00 87.19 69 LEU A N 1
ATOM 498 C CA . LEU A 1 69 ? -6.609 2.425 -31.725 1.00 87.19 69 LEU A CA 1
ATOM 499 C C . LEU A 1 69 ? -6.299 3.898 -31.474 1.00 87.19 69 LEU A C 1
ATOM 501 O O . LEU A 1 69 ? -5.264 4.236 -30.899 1.00 87.19 69 LEU A O 1
ATOM 505 N N . ARG A 1 70 ? -7.237 4.776 -31.844 1.00 89.19 70 ARG A N 1
ATOM 506 C CA . ARG A 1 70 ? -7.126 6.212 -31.603 1.00 89.19 70 ARG A CA 1
ATOM 507 C C . ARG A 1 70 ? -6.975 6.523 -30.114 1.00 89.19 70 ARG A C 1
ATOM 509 O O . ARG A 1 70 ? -6.055 7.249 -29.745 1.00 89.19 70 ARG A O 1
ATOM 516 N N . ARG A 1 71 ? -7.832 5.962 -29.254 1.00 86.00 71 ARG A N 1
ATOM 517 C CA . ARG A 1 71 ? -7.751 6.172 -27.797 1.00 86.00 71 ARG A CA 1
ATOM 518 C C . ARG A 1 71 ? -6.459 5.636 -27.191 1.00 86.00 71 ARG A C 1
ATOM 520 O O . ARG A 1 71 ? -5.905 6.287 -26.311 1.00 86.00 71 ARG A O 1
ATOM 527 N N . LEU A 1 72 ? -5.966 4.490 -27.671 1.00 88.31 72 LEU A N 1
ATOM 528 C CA . LEU A 1 72 ? -4.677 3.945 -27.240 1.00 88.31 72 LEU A CA 1
ATOM 529 C C . LEU A 1 72 ? -3.551 4.947 -27.502 1.00 88.31 72 LEU A C 1
ATOM 531 O O . LEU A 1 72 ? -2.789 5.252 -26.589 1.00 88.31 72 LEU A O 1
ATOM 535 N N . VAL A 1 73 ? -3.480 5.502 -28.717 1.00 90.56 73 VAL A N 1
ATOM 536 C CA . VAL A 1 73 ? -2.440 6.476 -29.078 1.00 90.56 73 VAL A CA 1
ATOM 537 C C . VAL A 1 73 ? -2.601 7.785 -28.301 1.00 90.56 73 VAL A C 1
ATOM 539 O O . VAL A 1 73 ? -1.619 8.294 -27.768 1.00 90.56 73 VAL A O 1
ATOM 542 N N . ILE A 1 74 ? -3.824 8.309 -28.170 1.00 87.88 74 ILE A N 1
ATOM 543 C CA . ILE A 1 74 ? -4.110 9.519 -27.377 1.00 87.88 74 ILE A CA 1
ATOM 544 C C . ILE A 1 74 ? -3.632 9.348 -25.930 1.00 87.88 74 ILE A C 1
ATOM 546 O O . ILE A 1 74 ? -2.925 10.208 -25.404 1.00 87.88 74 ILE A O 1
ATOM 550 N N . SER A 1 75 ? -3.967 8.216 -25.306 1.00 84.44 75 SER A N 1
ATO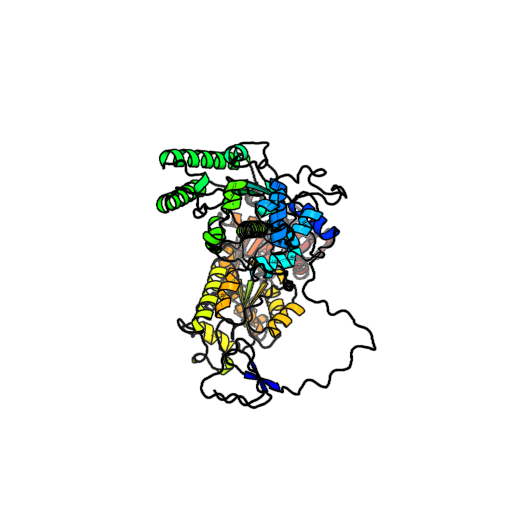M 551 C CA . SER A 1 75 ? -3.573 7.907 -23.930 1.00 84.44 75 SER A CA 1
ATOM 552 C C . SER A 1 75 ? -2.057 7.742 -23.783 1.00 84.44 75 SER A C 1
ATOM 554 O O . SER A 1 75 ? -1.466 8.324 -22.869 1.00 84.44 75 SER A O 1
ATOM 556 N N . ALA A 1 76 ? -1.416 7.016 -24.707 1.00 87.88 76 ALA A N 1
ATOM 557 C CA . ALA A 1 76 ? 0.030 6.796 -24.710 1.00 87.88 76 ALA A CA 1
ATOM 558 C C . ALA A 1 76 ? 0.820 8.107 -24.848 1.00 87.88 76 ALA A C 1
ATOM 560 O O . ALA A 1 76 ? 1.833 8.294 -24.178 1.00 87.88 76 ALA A O 1
ATOM 561 N N . LEU A 1 77 ? 0.328 9.031 -25.678 1.00 89.00 77 LEU A N 1
ATOM 562 C CA . LEU A 1 77 ? 0.991 10.299 -25.986 1.00 89.00 77 LEU A CA 1
ATOM 563 C C . LEU A 1 77 ? 0.559 11.472 -25.098 1.00 89.00 77 LEU A C 1
ATOM 565 O O . LEU A 1 77 ? 1.120 12.558 -25.225 1.00 89.00 77 LEU A O 1
ATOM 569 N N . SER A 1 78 ? -0.359 11.277 -24.146 1.00 81.75 78 SER A N 1
ATOM 570 C CA . SER A 1 78 ? -0.831 12.349 -23.238 1.00 81.75 78 SER A CA 1
ATOM 571 C C . SER A 1 78 ? -1.631 13.450 -23.937 1.00 81.75 78 SER A C 1
ATOM 573 O O . SER A 1 78 ? -1.563 14.616 -23.552 1.00 81.75 78 SER A O 1
ATOM 575 N N . LEU A 1 79 ? -2.357 13.107 -24.996 1.00 84.44 79 LEU A N 1
ATOM 576 C CA . LEU A 1 79 ? -3.087 14.095 -25.784 1.00 84.44 79 LEU A CA 1
ATOM 577 C C . LEU A 1 79 ? -4.480 14.346 -25.193 1.00 84.44 79 LEU A C 1
ATOM 579 O O . LEU A 1 79 ? -5.118 13.429 -24.675 1.00 84.44 79 LEU A O 1
ATOM 583 N N . ASP A 1 80 ? -4.980 15.577 -25.314 1.00 79.62 80 ASP A N 1
ATOM 584 C CA . ASP A 1 80 ? -6.389 15.873 -25.037 1.00 79.62 80 ASP A CA 1
ATOM 585 C C . ASP A 1 80 ? -7.244 15.352 -26.202 1.00 79.62 80 ASP A C 1
ATOM 587 O O . ASP A 1 80 ? -7.085 15.772 -27.353 1.00 79.62 80 ASP A O 1
ATOM 591 N N . GLU A 1 81 ? -8.167 14.430 -25.915 1.00 79.00 81 GLU A N 1
ATOM 592 C CA . GLU A 1 81 ? -9.046 13.823 -26.921 1.00 79.00 81 GLU A CA 1
ATOM 593 C C . GLU A 1 81 ? -9.856 14.867 -27.708 1.00 79.00 81 GLU A C 1
ATOM 595 O O . GLU A 1 81 ? -10.123 14.666 -28.895 1.00 79.00 81 GLU A O 1
ATOM 600 N N . ARG A 1 82 ? -10.203 16.003 -27.086 1.00 78.38 82 ARG A N 1
ATOM 601 C CA . ARG A 1 82 ? -10.983 17.089 -27.702 1.00 78.38 82 ARG A CA 1
ATOM 602 C C . ARG A 1 82 ? -10.157 17.945 -28.654 1.00 78.38 82 ARG A C 1
ATOM 604 O O . ARG A 1 82 ? -10.715 18.498 -29.599 1.00 78.38 82 ARG A O 1
ATOM 611 N N . GLU A 1 83 ? -8.859 18.069 -28.396 1.00 80.75 83 GLU A N 1
ATOM 612 C CA . GLU A 1 83 ? -7.934 18.884 -29.194 1.00 80.75 83 GLU A CA 1
ATOM 613 C C . GLU A 1 83 ? -7.208 18.059 -30.267 1.00 80.75 83 GLU A C 1
ATOM 615 O O . GLU A 1 83 ? -6.608 18.612 -31.188 1.00 80.75 83 GLU A O 1
ATOM 620 N N . THR A 1 84 ? -7.288 16.728 -30.183 1.00 84.50 84 THR A N 1
ATOM 621 C CA . THR A 1 84 ? -6.584 15.826 -31.094 1.00 84.50 84 THR A CA 1
ATOM 622 C C . THR A 1 84 ? -7.269 15.769 -32.475 1.00 84.50 84 THR A C 1
ATOM 624 O O . THR A 1 84 ? -8.449 15.414 -32.553 1.00 84.50 84 THR A O 1
ATOM 627 N N . PRO A 1 85 ? -6.552 16.011 -33.594 1.00 82.06 85 PRO A N 1
ATOM 628 C CA . PRO A 1 85 ? -7.096 15.908 -34.955 1.00 82.06 85 PRO A CA 1
ATOM 629 C C . PRO A 1 85 ? -7.647 14.515 -35.270 1.00 82.06 85 PRO A C 1
ATOM 631 O O . PRO A 1 85 ? -7.144 13.525 -34.740 1.00 82.06 85 PRO A O 1
ATOM 634 N N . ALA A 1 86 ? -8.667 14.407 -36.127 1.00 80.56 86 ALA A N 1
ATOM 635 C CA . ALA A 1 86 ? -9.276 13.120 -36.496 1.00 80.56 86 ALA A CA 1
ATOM 636 C C . ALA A 1 86 ? -8.297 12.192 -37.249 1.00 80.56 86 ALA A C 1
ATOM 638 O O . ALA A 1 86 ? -8.301 10.980 -37.042 1.00 80.56 86 ALA A O 1
ATOM 639 N N . ASP A 1 87 ? -7.419 12.770 -38.062 1.00 83.06 87 ASP A N 1
ATOM 640 C CA . ASP A 1 87 ? -6.354 12.139 -38.842 1.00 83.06 87 ASP A CA 1
ATOM 641 C C . ASP A 1 87 ? -5.045 12.022 -38.040 1.00 83.06 87 ASP A C 1
ATOM 643 O O . ASP A 1 87 ? -3.991 12.515 -38.438 1.00 83.06 87 ASP A O 1
ATOM 647 N N . LEU A 1 88 ? -5.113 11.378 -36.871 1.00 88.94 88 LEU A N 1
ATOM 648 C CA . LEU A 1 88 ? -3.979 11.230 -35.952 1.00 88.94 88 LEU A CA 1
ATOM 649 C C . LEU A 1 88 ? -2.853 10.374 -36.569 1.00 88.94 88 LEU A C 1
ATOM 651 O O . LEU A 1 88 ? -3.047 9.191 -36.855 1.00 88.94 88 LEU A O 1
ATOM 655 N N . SER A 1 89 ? -1.677 10.976 -36.751 1.00 91.44 89 SER A N 1
ATOM 656 C CA . SER A 1 89 ? -0.457 10.366 -37.302 1.00 91.44 89 SER A CA 1
ATOM 657 C C . SER A 1 89 ? 0.792 11.110 -36.810 1.00 91.44 89 SER A C 1
ATOM 659 O O . SER A 1 89 ? 0.675 12.185 -36.215 1.00 91.44 89 SER A O 1
ATOM 661 N N . SER A 1 90 ? 1.987 10.593 -37.107 1.00 91.38 90 SER A N 1
ATOM 662 C CA . SER A 1 90 ? 3.254 11.292 -36.837 1.00 91.38 90 SER A CA 1
ATOM 663 C C . SER A 1 90 ? 3.390 12.620 -37.583 1.00 91.38 90 SER A C 1
ATOM 665 O O . SER A 1 90 ? 4.098 13.514 -37.132 1.00 91.38 90 SER A O 1
ATOM 667 N N . ASP A 1 91 ? 2.707 12.770 -38.720 1.00 88.88 91 ASP A N 1
ATOM 668 C CA . ASP A 1 91 ? 2.772 13.990 -39.530 1.00 88.88 91 ASP A CA 1
ATOM 669 C C . ASP A 1 91 ? 1.853 15.092 -38.979 1.00 88.88 91 ASP A C 1
ATOM 671 O O . ASP A 1 91 ? 2.098 16.281 -39.188 1.00 88.88 91 ASP A O 1
ATOM 675 N N . THR A 1 92 ? 0.795 14.703 -38.262 1.00 87.00 92 THR A N 1
ATOM 676 C CA . THR A 1 92 ? -0.220 15.612 -37.705 1.00 87.00 92 THR A CA 1
ATOM 677 C C . THR A 1 92 ? -0.059 15.850 -36.203 1.00 87.00 92 THR A C 1
ATOM 679 O O . THR A 1 92 ? -0.662 16.782 -35.669 1.00 87.00 92 THR A O 1
ATOM 682 N N . CYS A 1 93 ? 0.770 15.059 -35.514 1.00 87.94 93 CYS A N 1
ATOM 683 C CA . CYS A 1 93 ? 1.033 15.167 -34.083 1.00 87.94 93 CYS A CA 1
ATOM 684 C C . CYS A 1 93 ? 2.539 15.192 -33.794 1.00 87.94 93 CYS A C 1
ATOM 686 O O . CYS A 1 93 ? 3.221 14.179 -33.903 1.00 87.94 93 CYS A O 1
ATOM 688 N N . THR A 1 94 ? 3.055 16.335 -33.337 1.00 87.06 94 THR A N 1
ATOM 689 C CA . THR A 1 94 ? 4.491 16.509 -33.049 1.00 87.06 94 THR A CA 1
ATOM 690 C C . THR A 1 94 ? 4.995 15.671 -31.874 1.00 87.06 94 THR A C 1
ATOM 692 O O . THR A 1 94 ? 6.189 15.421 -31.788 1.00 87.06 94 THR A O 1
ATOM 695 N N . VAL A 1 95 ? 4.103 15.265 -30.963 1.00 87.12 95 VAL A N 1
ATOM 696 C CA . VAL A 1 95 ? 4.429 14.399 -29.813 1.00 87.12 95 VAL A CA 1
ATOM 697 C C . VAL A 1 95 ? 4.587 12.937 -30.247 1.00 87.12 95 VAL A C 1
ATOM 699 O O . VAL A 1 95 ? 5.200 12.141 -29.543 1.00 87.12 95 VAL A O 1
ATOM 702 N N . TRP A 1 96 ? 4.083 12.571 -31.429 1.00 92.06 96 TRP A N 1
ATOM 703 C CA . TRP A 1 96 ? 4.292 11.256 -32.031 1.00 92.06 96 TRP A CA 1
ATOM 704 C C . TRP A 1 96 ? 5.652 11.200 -32.754 1.00 92.06 96 TRP A C 1
ATOM 706 O O . TRP A 1 96 ? 5.753 10.899 -33.945 1.00 92.06 96 TRP A O 1
ATOM 716 N N . ASP A 1 97 ? 6.708 11.509 -32.007 1.00 90.31 97 ASP A N 1
ATOM 717 C CA . ASP A 1 97 ? 8.106 11.367 -32.403 1.00 90.31 97 ASP A CA 1
ATOM 718 C C . ASP A 1 97 ? 8.654 9.973 -32.027 1.00 90.31 97 ASP A C 1
ATOM 720 O O . ASP A 1 97 ? 7.899 9.069 -31.662 1.00 90.31 97 ASP A O 1
ATOM 724 N N . SER A 1 98 ? 9.974 9.772 -32.095 1.00 90.38 98 SER A N 1
ATOM 725 C CA . SER A 1 98 ? 10.605 8.490 -31.744 1.00 90.38 98 SER A CA 1
ATOM 726 C C . SER A 1 98 ? 10.357 8.049 -30.294 1.00 90.38 98 SER A C 1
ATOM 728 O O . SER A 1 98 ? 10.295 6.850 -30.022 1.00 90.38 98 SER A O 1
ATOM 730 N N . LEU A 1 99 ? 10.216 8.988 -29.352 1.00 89.56 99 LEU A N 1
ATOM 731 C CA . LEU A 1 99 ? 9.903 8.676 -27.954 1.00 89.56 99 LEU A CA 1
ATOM 732 C C . LEU A 1 99 ? 8.414 8.356 -27.797 1.00 89.56 99 LEU A C 1
ATOM 734 O O . LEU A 1 99 ? 8.056 7.420 -27.078 1.00 89.56 99 LEU A O 1
ATOM 738 N N . GLY A 1 100 ? 7.554 9.071 -28.525 1.00 90.00 100 GLY A N 1
ATOM 739 C CA . GLY A 1 100 ? 6.135 8.754 -28.642 1.00 90.00 100 GLY A CA 1
ATOM 740 C C . GLY A 1 100 ? 5.887 7.352 -29.208 1.00 90.00 100 GLY A C 1
ATOM 741 O O . GLY A 1 100 ? 5.040 6.622 -28.702 1.00 90.00 100 GLY A O 1
ATOM 742 N N . GLN A 1 101 ? 6.675 6.921 -30.195 1.00 93.56 101 GLN A N 1
ATOM 743 C CA . GLN A 1 101 ? 6.608 5.568 -30.761 1.00 93.56 101 GLN A CA 1
ATOM 744 C C . GLN A 1 101 ? 6.913 4.474 -29.729 1.00 93.56 101 GLN A C 1
ATOM 746 O O . GLN A 1 101 ? 6.211 3.463 -29.685 1.00 93.56 101 GLN A O 1
ATOM 751 N N . LEU A 1 102 ? 7.900 4.692 -28.854 1.00 91.88 102 LEU A N 1
ATOM 752 C CA . LEU A 1 102 ? 8.202 3.783 -27.743 1.00 91.88 102 LEU A CA 1
ATOM 753 C C . LEU A 1 102 ? 7.055 3.727 -26.724 1.00 91.88 102 LEU A C 1
ATOM 755 O O . LEU A 1 102 ? 6.693 2.645 -26.263 1.00 91.88 102 LEU A O 1
ATOM 759 N N . ALA A 1 103 ? 6.446 4.873 -26.402 1.00 91.94 103 ALA A N 1
ATOM 760 C CA . ALA A 1 103 ? 5.278 4.925 -25.524 1.00 91.94 103 ALA A CA 1
ATOM 761 C C . ALA A 1 103 ? 4.065 4.194 -26.131 1.00 91.94 103 ALA A C 1
ATOM 763 O O . ALA A 1 103 ? 3.348 3.489 -25.422 1.00 91.94 103 ALA A O 1
ATOM 764 N N . ILE A 1 104 ? 3.855 4.300 -27.448 1.00 93.88 104 ILE A N 1
ATOM 765 C CA . ILE A 1 104 ? 2.803 3.560 -28.161 1.00 93.88 104 ILE A CA 1
ATOM 766 C C . ILE A 1 104 ? 3.087 2.055 -28.142 1.00 93.88 104 ILE A C 1
ATOM 768 O O . ILE A 1 104 ? 2.176 1.278 -27.866 1.00 93.88 104 ILE A O 1
ATOM 772 N N . ALA A 1 105 ? 4.331 1.629 -28.378 1.00 93.00 105 ALA A N 1
ATOM 773 C CA . ALA A 1 105 ? 4.715 0.219 -28.285 1.00 93.00 105 ALA A CA 1
ATOM 774 C C . ALA A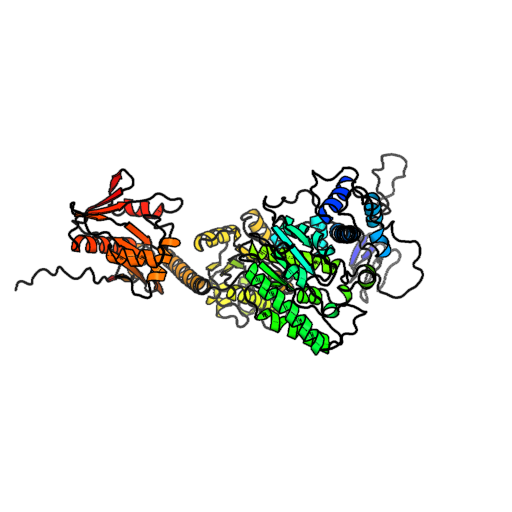 1 105 ? 4.463 -0.356 -26.878 1.00 93.00 105 ALA A C 1
ATOM 776 O O . ALA A 1 105 ? 3.922 -1.455 -26.750 1.00 93.00 105 ALA A O 1
ATOM 777 N N . ALA A 1 106 ? 4.764 0.410 -25.824 1.00 91.38 106 ALA A N 1
ATOM 778 C CA . ALA A 1 106 ? 4.435 0.036 -24.450 1.00 91.38 106 ALA A CA 1
ATOM 779 C C . ALA A 1 106 ? 2.917 -0.050 -24.215 1.00 91.38 106 ALA A C 1
ATOM 781 O O . ALA A 1 106 ? 2.441 -1.016 -23.628 1.00 91.38 106 ALA A O 1
ATOM 782 N N . ALA A 1 107 ? 2.129 0.887 -24.750 1.00 91.31 107 ALA A N 1
ATOM 783 C CA . ALA A 1 107 ? 0.669 0.836 -24.655 1.00 91.31 107 ALA A CA 1
ATOM 784 C C . ALA A 1 107 ? 0.056 -0.366 -25.408 1.00 91.31 107 ALA A C 1
ATOM 786 O O . ALA A 1 107 ? -0.948 -0.930 -24.965 1.00 91.31 107 ALA A O 1
ATOM 787 N N . ILE A 1 108 ? 0.658 -0.792 -26.527 1.00 91.00 108 ILE A N 1
ATOM 788 C CA . ILE A 1 108 ? 0.293 -2.035 -27.228 1.00 91.00 108 ILE A CA 1
ATOM 789 C C . ILE A 1 108 ? 0.561 -3.246 -26.325 1.00 91.00 108 ILE A C 1
ATOM 791 O O . ILE A 1 108 ? -0.304 -4.117 -26.202 1.00 91.00 108 ILE A O 1
ATOM 795 N N . PHE A 1 109 ? 1.717 -3.287 -25.660 1.00 90.25 109 PHE A N 1
ATOM 796 C CA . PHE A 1 109 ? 2.043 -4.342 -24.703 1.00 90.25 109 PHE A CA 1
ATOM 797 C C . PHE A 1 109 ? 1.067 -4.361 -23.517 1.00 90.25 109 PHE A C 1
ATOM 799 O O . PHE A 1 109 ? 0.537 -5.419 -23.183 1.00 90.25 109 PHE A O 1
ATOM 806 N N . ASP A 1 110 ? 0.751 -3.205 -22.936 1.00 87.38 110 ASP A N 1
ATOM 807 C CA . ASP A 1 110 ? -0.178 -3.086 -21.807 1.00 87.38 110 ASP A CA 1
ATOM 808 C C . ASP A 1 110 ? -1.591 -3.561 -22.158 1.00 87.38 110 ASP A C 1
ATOM 810 O O . ASP A 1 110 ? -2.226 -4.257 -21.364 1.00 87.38 110 ASP A O 1
ATOM 814 N N . ARG A 1 111 ? -2.089 -3.215 -23.354 1.00 86.06 111 ARG A N 1
ATOM 815 C CA . ARG A 1 111 ? -3.462 -3.538 -23.770 1.00 86.06 111 ARG A CA 1
ATOM 816 C C . ARG A 1 111 ? -3.610 -4.932 -24.366 1.00 86.06 111 ARG A C 1
ATOM 818 O O . ARG A 1 111 ? -4.610 -5.597 -24.108 1.00 86.06 111 ARG A O 1
ATOM 825 N N . TYR A 1 112 ? -2.638 -5.379 -25.155 1.00 84.06 112 TYR A N 1
ATOM 826 C CA . TYR A 1 112 ? -2.749 -6.609 -25.944 1.00 84.06 112 TYR A CA 1
ATOM 827 C C . TYR A 1 112 ? -1.754 -7.696 -25.529 1.00 84.06 112 TYR A C 1
ATOM 829 O O . TYR A 1 112 ? -1.908 -8.848 -25.927 1.00 84.06 112 TYR A O 1
ATOM 837 N N . GLY A 1 113 ? -0.752 -7.378 -24.704 1.00 83.50 113 GLY A N 1
ATOM 838 C CA . GLY A 1 113 ? 0.341 -8.298 -24.375 1.00 83.50 113 GLY A CA 1
ATOM 839 C C . GLY A 1 113 ? 1.257 -8.588 -25.565 1.00 83.50 113 GLY A C 1
ATOM 840 O O . GLY A 1 113 ? 1.948 -9.605 -25.563 1.00 83.50 113 GLY A O 1
ATOM 841 N N . VAL A 1 114 ? 1.226 -7.734 -26.593 1.00 85.94 114 VAL A N 1
ATOM 842 C CA . VAL A 1 114 ? 2.024 -7.875 -27.813 1.00 85.94 114 VAL A CA 1
ATOM 843 C C . VAL A 1 114 ? 3.289 -7.041 -27.671 1.00 85.94 114 VAL A C 1
ATOM 845 O O . VAL A 1 114 ? 3.224 -5.824 -27.509 1.00 85.94 114 VAL A O 1
ATOM 848 N N . THR A 1 115 ? 4.445 -7.694 -27.752 1.00 87.12 115 THR A N 1
ATOM 849 C CA . THR A 1 115 ? 5.733 -7.005 -27.852 1.00 87.12 115 THR A CA 1
ATOM 850 C C . THR A 1 115 ? 5.976 -6.618 -29.305 1.00 87.12 115 THR A C 1
ATOM 852 O O . THR A 1 115 ? 6.005 -7.481 -30.182 1.00 87.12 115 THR A O 1
ATOM 855 N N . VAL A 1 116 ? 6.156 -5.324 -29.564 1.00 86.88 116 VAL A N 1
ATOM 856 C CA . VAL A 1 116 ? 6.551 -4.822 -30.886 1.00 86.88 116 VAL A CA 1
ATOM 857 C C . VAL A 1 116 ? 8.059 -4.997 -31.038 1.00 86.88 116 VAL A C 1
ATOM 859 O O . VAL A 1 116 ? 8.810 -4.572 -30.163 1.00 86.88 116 VAL A O 1
ATOM 862 N N . ALA A 1 117 ? 8.495 -5.623 -32.132 1.00 83.19 117 ALA A N 1
ATOM 863 C CA . ALA A 1 117 ? 9.917 -5.796 -32.414 1.00 83.19 117 ALA A CA 1
ATOM 864 C C . ALA A 1 117 ? 10.609 -4.440 -32.603 1.00 83.19 117 ALA A C 1
ATOM 866 O O . ALA A 1 117 ? 10.019 -3.482 -33.103 1.00 83.19 117 ALA A O 1
ATOM 867 N N . GLU A 1 118 ? 11.880 -4.362 -32.237 1.00 79.69 118 GLU A N 1
ATOM 868 C CA . GLU A 1 118 ? 12.614 -3.105 -32.096 1.00 79.69 118 GLU A CA 1
ATOM 869 C C . GLU A 1 118 ? 12.753 -2.355 -33.432 1.00 79.69 118 GLU A C 1
ATOM 871 O O . GLU A 1 118 ? 12.604 -1.132 -33.480 1.00 79.69 118 GLU A O 1
ATOM 876 N N . ASP A 1 119 ? 12.939 -3.090 -34.534 1.00 80.69 119 ASP A N 1
ATOM 877 C CA . ASP A 1 119 ? 12.976 -2.543 -35.900 1.00 80.69 119 ASP A CA 1
ATOM 878 C C . ASP A 1 119 ? 11.612 -2.006 -36.374 1.00 80.69 119 ASP A C 1
ATOM 880 O O . ASP A 1 119 ? 11.541 -1.220 -37.326 1.00 80.69 119 ASP A O 1
ATOM 884 N N . ASP A 1 120 ? 10.522 -2.427 -35.729 1.00 87.06 120 ASP A N 1
ATOM 885 C CA . ASP A 1 120 ? 9.149 -2.080 -36.095 1.00 87.06 120 ASP A CA 1
ATOM 886 C C . ASP A 1 120 ? 8.584 -0.930 -35.256 1.00 87.06 120 ASP A C 1
ATOM 888 O O . ASP A 1 120 ? 7.701 -0.217 -35.733 1.00 87.06 120 ASP A O 1
ATOM 892 N N . ILE A 1 121 ? 9.136 -0.666 -34.064 1.00 88.06 121 ILE A N 1
ATOM 893 C CA . ILE A 1 121 ? 8.715 0.452 -33.200 1.00 88.06 121 ILE A CA 1
ATOM 894 C C . ILE A 1 121 ? 8.748 1.778 -33.974 1.00 88.06 121 ILE A C 1
ATOM 896 O O . ILE A 1 121 ? 7.779 2.537 -33.966 1.00 88.06 121 ILE A O 1
ATOM 900 N N . TYR A 1 122 ? 9.819 2.040 -34.726 1.00 89.06 122 TYR A N 1
ATOM 901 C CA . TYR A 1 122 ? 9.975 3.304 -35.460 1.00 89.06 122 TYR A CA 1
ATOM 902 C C . TYR A 1 122 ? 9.131 3.410 -36.740 1.00 89.06 122 TYR A C 1
ATOM 904 O O . TYR A 1 122 ? 9.085 4.468 -37.391 1.00 89.06 122 TYR A O 1
ATOM 912 N N . LYS A 1 123 ? 8.452 2.317 -37.107 1.00 90.88 123 LYS A N 1
ATOM 913 C CA . LYS A 1 123 ? 7.486 2.262 -38.208 1.00 90.88 123 LYS A CA 1
ATOM 914 C C . LYS A 1 123 ? 6.072 2.617 -37.751 1.00 90.88 123 LYS A C 1
ATOM 916 O O . LYS A 1 123 ? 5.240 2.887 -38.606 1.00 90.88 123 LYS A O 1
ATOM 921 N N . LEU A 1 124 ? 5.809 2.695 -36.443 1.00 91.94 124 LEU A N 1
ATOM 922 C CA . LEU A 1 124 ? 4.520 3.111 -35.885 1.00 91.94 124 LEU A CA 1
ATOM 923 C C . LEU A 1 124 ? 4.279 4.604 -36.158 1.00 91.94 124 LEU A C 1
ATOM 925 O O . LEU A 1 124 ? 4.612 5.442 -35.324 1.00 91.94 124 LEU A O 1
ATOM 929 N N . ARG A 1 125 ? 3.770 4.974 -37.337 1.00 92.38 125 ARG A N 1
ATOM 930 C CA . ARG A 1 125 ? 3.582 6.381 -37.756 1.00 92.38 125 ARG A CA 1
ATOM 931 C C . ARG A 1 125 ? 2.123 6.754 -37.989 1.00 92.38 125 ARG A C 1
ATOM 933 O O . ARG A 1 125 ? 1.786 7.930 -38.103 1.00 92.38 125 ARG A O 1
ATOM 940 N N . SER A 1 126 ? 1.250 5.761 -38.045 1.00 93.31 126 SER A N 1
ATOM 941 C CA . SER A 1 126 ? -0.181 5.910 -38.260 1.00 93.31 126 SER A CA 1
ATOM 942 C C . SER A 1 126 ? -0.966 4.903 -37.423 1.00 93.31 126 SER A C 1
ATOM 944 O O . SER A 1 126 ? -0.426 3.899 -36.957 1.00 93.31 126 SER A O 1
ATOM 946 N N . LEU A 1 127 ? -2.273 5.135 -37.264 1.00 90.94 127 LEU A N 1
ATOM 947 C CA . LEU A 1 127 ? -3.167 4.159 -36.625 1.00 90.94 127 LEU A CA 1
ATOM 948 C C . LEU A 1 127 ? -3.185 2.810 -37.365 1.00 90.94 127 LEU A C 1
ATOM 950 O O . LEU A 1 127 ? -3.438 1.782 -36.745 1.00 90.94 127 LEU A O 1
ATOM 954 N N . HIS A 1 128 ? -2.896 2.807 -38.671 1.00 89.62 128 HIS A N 1
ATOM 955 C CA . HIS A 1 128 ? -2.791 1.582 -39.459 1.00 89.62 128 HIS A CA 1
ATOM 956 C C . HIS A 1 128 ? -1.549 0.767 -39.086 1.00 89.62 128 HIS A C 1
ATOM 958 O O . HIS A 1 128 ? -1.666 -0.436 -38.878 1.00 89.62 128 HIS A O 1
ATOM 964 N N . ASP A 1 129 ? -0.397 1.422 -38.908 1.00 90.75 129 ASP A N 1
ATOM 965 C CA . ASP A 1 129 ? 0.829 0.746 -38.463 1.00 90.75 129 ASP A CA 1
ATOM 966 C C . ASP A 1 129 ? 0.646 0.150 -37.059 1.00 90.75 129 ASP A C 1
ATOM 968 O O . ASP A 1 129 ? 1.113 -0.950 -36.778 1.00 90.75 129 ASP A O 1
ATOM 972 N N . VAL A 1 130 ? -0.082 0.850 -36.180 1.00 89.62 130 VAL A N 1
ATOM 973 C CA . VAL A 1 130 ? -0.440 0.347 -34.844 1.00 89.62 130 VAL A CA 1
ATOM 974 C C . VAL A 1 130 ? -1.324 -0.901 -34.941 1.00 89.62 130 VAL A C 1
ATOM 976 O O . VAL A 1 130 ? -1.060 -1.877 -34.241 1.00 89.62 130 VAL A O 1
ATOM 979 N N . ASP A 1 131 ? -2.337 -0.915 -35.817 1.00 89.38 131 ASP A N 1
ATOM 980 C CA . ASP A 1 131 ? -3.150 -2.120 -36.062 1.00 89.38 131 ASP A CA 1
ATOM 981 C C . ASP A 1 131 ? -2.297 -3.278 -36.596 1.00 89.38 131 ASP A C 1
ATOM 983 O O . ASP A 1 131 ? -2.414 -4.407 -36.122 1.00 89.38 131 ASP A O 1
ATOM 987 N N . ASP A 1 132 ? -1.394 -3.004 -37.539 1.00 87.25 132 ASP A N 1
ATOM 988 C CA . ASP A 1 132 ? -0.503 -4.014 -38.110 1.00 87.25 132 ASP A CA 1
ATOM 989 C C . ASP A 1 132 ? 0.481 -4.584 -37.087 1.00 87.25 132 ASP A C 1
ATOM 991 O O . ASP A 1 132 ? 0.755 -5.788 -37.114 1.00 87.25 132 ASP A O 1
ATOM 995 N N . ALA A 1 133 ? 0.959 -3.763 -36.151 1.00 86.50 133 ALA A N 1
ATOM 996 C CA . ALA A 1 133 ? 1.750 -4.215 -35.012 1.00 86.50 133 ALA A CA 1
ATOM 997 C C . ALA A 1 133 ? 0.960 -5.203 -34.143 1.00 86.50 133 ALA A C 1
ATOM 999 O O . ALA A 1 133 ? 1.457 -6.282 -33.821 1.00 86.50 133 ALA A O 1
ATOM 1000 N N . ILE A 1 134 ? -0.293 -4.866 -33.818 1.00 85.56 134 ILE A N 1
ATOM 1001 C CA . ILE A 1 134 ? -1.190 -5.702 -33.005 1.00 85.56 134 ILE A CA 1
ATOM 1002 C C . ILE A 1 134 ? -1.511 -7.022 -33.717 1.00 85.56 134 ILE A C 1
ATOM 1004 O O . ILE A 1 134 ? -1.538 -8.072 -33.078 1.00 85.56 134 ILE A O 1
ATOM 1008 N N . GLN A 1 135 ? -1.699 -6.997 -35.042 1.00 81.38 135 GLN A N 1
ATOM 1009 C CA . GLN A 1 135 ? -1.927 -8.206 -35.843 1.00 81.38 135 GLN A CA 1
ATOM 1010 C C . GLN A 1 135 ? -0.677 -9.080 -36.020 1.00 81.38 135 GLN A C 1
ATOM 1012 O O . GLN A 1 135 ? -0.766 -10.148 -36.630 1.00 81.38 135 GLN A O 1
ATOM 1017 N N . GLY A 1 136 ? 0.501 -8.617 -35.590 1.00 73.25 136 GLY A N 1
ATOM 1018 C CA . GLY A 1 136 ? 1.773 -9.261 -35.913 1.00 73.25 136 GLY A CA 1
ATOM 1019 C C . GLY A 1 136 ? 2.129 -9.202 -37.405 1.00 73.25 136 GLY A C 1
ATOM 1020 O O . GLY A 1 136 ? 2.951 -9.988 -37.870 1.00 73.25 136 GLY A O 1
ATOM 1021 N N . ARG A 1 137 ? 1.523 -8.284 -38.174 1.00 63.44 137 ARG A N 1
ATOM 1022 C CA . ARG A 1 137 ? 1.787 -8.081 -39.613 1.00 63.44 137 ARG A CA 1
ATOM 1023 C C . ARG A 1 137 ? 3.047 -7.258 -39.886 1.00 63.44 137 ARG A C 1
ATOM 1025 O O . ARG A 1 137 ? 3.548 -7.302 -41.006 1.00 63.44 137 ARG A O 1
ATOM 1032 N N . LEU A 1 138 ? 3.578 -6.557 -38.882 1.00 58.66 138 LEU A N 1
ATOM 1033 C CA . LEU A 1 138 ? 4.864 -5.856 -38.989 1.00 58.66 138 LEU A CA 1
ATOM 1034 C C . LEU A 1 138 ? 6.090 -6.785 -38.903 1.00 58.66 138 LEU A C 1
ATOM 1036 O O . LEU A 1 138 ? 7.170 -6.374 -39.313 1.00 58.66 138 LEU A O 1
ATOM 1040 N N . VAL A 1 139 ? 5.932 -8.050 -38.483 1.00 44.16 139 VAL A N 1
ATOM 1041 C CA . VAL A 1 139 ? 7.056 -8.998 -38.377 1.00 44.16 139 VAL A CA 1
ATOM 1042 C C . VAL A 1 139 ? 7.614 -9.332 -39.774 1.00 44.16 139 VAL A C 1
ATOM 1044 O O . VAL A 1 139 ? 6.863 -9.809 -40.631 1.00 44.16 139 VAL A O 1
ATOM 1047 N N . PRO A 1 140 ? 8.923 -9.157 -40.045 1.00 32.50 140 PRO A N 1
ATOM 1048 C CA . PRO A 1 140 ? 9.488 -9.532 -41.332 1.00 32.50 140 PRO A CA 1
ATOM 1049 C C . PRO A 1 140 ? 9.528 -11.056 -41.492 1.00 32.50 140 PRO A C 1
ATOM 1051 O O . PRO A 1 140 ? 9.897 -11.804 -40.585 1.00 32.50 140 PRO A O 1
ATOM 1054 N N . ALA A 1 141 ? 9.194 -11.518 -42.696 1.00 31.69 141 ALA A N 1
ATOM 1055 C CA . ALA A 1 141 ? 9.235 -12.914 -43.107 1.00 31.69 141 ALA A CA 1
ATOM 1056 C C . ALA A 1 141 ? 10.675 -13.450 -43.258 1.00 31.69 141 ALA A C 1
ATOM 1058 O O . ALA A 1 141 ? 11.048 -13.831 -44.355 1.00 31.69 141 ALA A O 1
ATOM 1059 N N . THR A 1 142 ? 11.488 -13.488 -42.196 1.00 33.41 142 THR A N 1
ATOM 1060 C CA . THR A 1 142 ? 12.725 -14.296 -42.118 1.00 33.41 142 THR A CA 1
ATOM 1061 C C . THR A 1 142 ? 13.253 -14.371 -40.678 1.00 33.41 142 THR A C 1
ATOM 1063 O O . THR A 1 142 ? 13.918 -13.448 -40.214 1.00 33.41 142 THR A O 1
ATOM 1066 N N . ARG A 1 143 ? 13.054 -15.509 -40.002 1.00 33.66 143 ARG A N 1
ATOM 1067 C CA . ARG A 1 143 ? 13.951 -16.015 -38.944 1.00 33.66 143 ARG A CA 1
ATOM 1068 C C . ARG A 1 143 ? 14.153 -17.521 -39.149 1.00 33.66 143 ARG A C 1
ATOM 1070 O O . ARG A 1 143 ? 13.594 -18.349 -38.444 1.00 33.66 143 ARG A O 1
ATOM 1077 N N . GLU A 1 144 ? 14.949 -17.875 -40.155 1.00 32.16 144 GLU A N 1
ATOM 1078 C CA . GLU A 1 144 ? 15.763 -19.091 -40.093 1.00 32.16 144 GLU A CA 1
ATOM 1079 C C . GLU A 1 144 ? 17.065 -18.685 -39.396 1.00 32.16 144 GLU A C 1
ATOM 1081 O O . GLU A 1 144 ? 17.857 -17.982 -40.014 1.00 32.16 144 GLU A O 1
ATOM 1086 N N . HIS A 1 145 ? 17.234 -19.019 -38.115 1.00 30.95 145 HIS A N 1
ATOM 1087 C CA . HIS A 1 145 ? 18.485 -19.386 -37.419 1.00 30.95 145 HIS A CA 1
ATOM 1088 C C . HIS A 1 145 ? 18.201 -19.424 -35.909 1.00 30.95 145 HIS A C 1
ATOM 1090 O O . HIS A 1 145 ? 17.583 -18.514 -35.362 1.00 30.95 145 HIS A O 1
ATOM 1096 N N . GLY A 1 146 ? 18.587 -20.537 -35.284 1.00 34.31 146 GLY A N 1
ATOM 1097 C CA . GLY A 1 146 ? 18.226 -20.904 -33.920 1.00 34.31 146 GLY A CA 1
ATOM 1098 C C . GLY A 1 146 ? 19.035 -20.232 -32.811 1.00 34.31 146 GLY A C 1
ATOM 1099 O O . GLY A 1 146 ? 19.986 -19.496 -33.060 1.00 34.31 146 GLY A O 1
ATOM 1100 N N . ASP A 1 147 ? 18.623 -20.613 -31.601 1.00 29.62 147 ASP A N 1
ATOM 1101 C CA . ASP A 1 147 ? 19.129 -20.298 -30.260 1.00 29.62 147 ASP A CA 1
ATOM 1102 C C . ASP A 1 147 ? 18.641 -18.983 -29.627 1.00 29.62 147 ASP A C 1
ATOM 1104 O O . ASP A 1 147 ? 19.165 -17.902 -29.876 1.00 29.62 147 ASP A O 1
ATOM 1108 N N . GLY A 1 148 ? 17.672 -19.117 -28.706 1.00 28.75 148 GLY A N 1
ATOM 1109 C CA . GLY A 1 148 ? 17.370 -18.107 -27.685 1.00 28.75 148 GLY A CA 1
ATOM 1110 C C . GLY A 1 148 ? 15.889 -17.963 -27.334 1.00 28.75 148 GLY A C 1
ATOM 1111 O O . GLY A 1 148 ? 15.256 -17.035 -27.810 1.00 28.75 148 GLY A O 1
ATOM 1112 N N . VAL A 1 149 ? 15.376 -18.877 -26.496 1.00 30.80 149 VAL A N 1
ATOM 1113 C CA . VAL A 1 149 ? 14.115 -18.821 -25.717 1.00 30.80 149 VAL A CA 1
ATOM 1114 C C . VAL A 1 149 ? 12.950 -18.086 -26.398 1.00 30.80 149 VAL A C 1
ATOM 1116 O O . VAL A 1 149 ? 12.762 -16.886 -26.214 1.00 30.80 149 VAL A O 1
ATOM 1119 N N . ASP A 1 150 ? 12.113 -18.846 -27.107 1.00 28.98 150 ASP A N 1
ATOM 1120 C CA . ASP A 1 150 ? 10.798 -18.391 -27.559 1.00 28.98 150 ASP A CA 1
ATOM 1121 C C . ASP A 1 150 ? 9.983 -17.877 -26.360 1.00 28.98 150 ASP A C 1
ATOM 1123 O O . ASP A 1 150 ? 9.465 -18.653 -25.551 1.00 28.98 150 ASP A O 1
ATOM 1127 N N . ALA A 1 151 ? 9.856 -16.554 -26.236 1.00 30.86 151 ALA A N 1
ATOM 1128 C CA . ALA A 1 151 ? 8.769 -15.974 -25.466 1.00 30.86 151 ALA A CA 1
ATOM 1129 C C . ALA A 1 151 ? 7.471 -16.378 -26.183 1.00 30.86 151 ALA A C 1
ATOM 1131 O O . ALA A 1 151 ? 7.341 -16.110 -27.382 1.00 30.86 151 ALA A O 1
ATOM 1132 N N . PRO A 1 152 ? 6.523 -17.061 -25.518 1.00 29.75 152 PRO A N 1
ATOM 1133 C CA . PRO A 1 152 ? 5.288 -17.440 -26.176 1.00 29.75 152 PRO A CA 1
ATOM 1134 C C . PRO A 1 152 ? 4.596 -16.166 -26.655 1.00 29.75 152 PRO A C 1
ATOM 1136 O O . PRO A 1 152 ? 4.321 -15.269 -25.859 1.00 29.75 152 PRO A O 1
ATOM 1139 N N . VAL A 1 153 ? 4.307 -16.095 -27.955 1.00 33.97 153 VAL A N 1
ATOM 1140 C CA . VAL A 1 153 ? 3.331 -15.151 -28.498 1.00 33.97 153 VAL A CA 1
ATOM 1141 C C . VAL A 1 153 ? 2.013 -15.484 -27.808 1.00 33.97 153 VAL A C 1
ATOM 1143 O O . VAL A 1 153 ? 1.317 -16.427 -28.189 1.00 33.97 153 VAL A O 1
ATOM 1146 N N . THR A 1 154 ? 1.701 -14.776 -26.724 1.00 36.56 154 THR A N 1
ATOM 1147 C CA . THR A 1 154 ? 0.392 -14.851 -26.089 1.00 36.56 154 THR A CA 1
ATOM 1148 C C . THR A 1 154 ? -0.612 -14.351 -27.112 1.00 36.56 154 THR A C 1
ATOM 1150 O O . THR A 1 154 ? -0.716 -13.151 -27.348 1.00 36.56 154 THR A O 1
ATOM 1153 N N . GLN A 1 155 ? -1.339 -15.275 -27.745 1.00 38.56 155 GLN A N 1
ATOM 1154 C CA . GLN A 1 155 ? -2.563 -14.928 -28.462 1.00 38.56 155 GLN A CA 1
ATOM 1155 C C . GLN A 1 155 ? -3.451 -14.091 -27.523 1.00 38.56 155 GLN A C 1
ATOM 1157 O O . GLN A 1 155 ? -3.404 -14.339 -26.312 1.00 38.56 155 GLN A O 1
ATOM 1162 N N . PRO A 1 156 ? -4.231 -13.113 -28.030 1.00 42.00 156 PRO A N 1
ATOM 1163 C CA . PRO A 1 156 ? -5.147 -12.321 -27.212 1.00 42.00 156 PRO A CA 1
ATOM 1164 C C . PRO A 1 156 ? -6.133 -13.263 -26.506 1.00 42.00 156 PRO A C 1
ATOM 1166 O O . PRO A 1 156 ? -7.103 -13.745 -27.086 1.00 42.00 156 PRO A O 1
ATOM 1169 N N . GLY A 1 157 ? -5.786 -13.610 -25.268 1.00 44.97 157 GLY A N 1
ATOM 1170 C CA . GLY A 1 157 ? -6.467 -14.581 -24.425 1.00 44.97 157 GLY A CA 1
ATOM 1171 C C . GLY A 1 157 ? -7.501 -13.894 -23.548 1.00 44.97 157 GLY A C 1
ATOM 1172 O O . GLY A 1 157 ? -7.385 -12.701 -23.273 1.00 44.97 157 GLY A O 1
ATOM 1173 N N . GLU A 1 158 ? -8.511 -14.665 -23.147 1.00 47.00 158 GLU A N 1
ATOM 1174 C CA . GLU A 1 158 ? -9.666 -14.252 -22.346 1.00 47.00 158 GLU A CA 1
ATOM 1175 C C . GLU A 1 158 ? -9.339 -13.151 -21.326 1.00 47.00 158 GLU A C 1
ATOM 1177 O O . GLU A 1 158 ? -8.470 -13.294 -20.465 1.00 47.00 158 GLU A O 1
ATOM 1182 N N . CYS A 1 159 ? -10.062 -12.038 -21.439 1.00 55.31 159 CYS A N 1
ATOM 1183 C CA . CYS A 1 159 ? -9.974 -10.930 -20.505 1.00 55.31 159 CYS A CA 1
ATOM 1184 C C . CYS A 1 159 ? -10.448 -11.413 -19.126 1.00 55.31 159 CYS A C 1
ATOM 1186 O O . CYS A 1 159 ? -11.616 -11.775 -18.963 1.00 55.31 159 CYS A O 1
ATOM 1188 N N . LEU A 1 160 ? -9.535 -11.462 -18.151 1.00 69.75 160 LEU A N 1
ATOM 1189 C CA . LEU A 1 160 ? -9.866 -11.818 -16.771 1.00 69.75 160 LEU A CA 1
ATOM 1190 C C . LEU A 1 160 ? -10.939 -10.852 -16.239 1.00 69.75 160 LEU A C 1
ATOM 1192 O O . LEU A 1 160 ? -10.798 -9.639 -16.415 1.00 69.75 160 LEU A O 1
ATOM 1196 N N . PRO A 1 161 ? -12.005 -11.347 -15.581 1.00 77.25 161 PRO A N 1
ATOM 1197 C CA . PRO A 1 161 ? -12.971 -10.465 -14.949 1.00 77.25 161 PRO A CA 1
ATOM 1198 C C . PRO A 1 161 ? -12.270 -9.649 -13.860 1.00 77.25 161 PRO A C 1
ATOM 1200 O O . PRO A 1 161 ? -11.597 -10.205 -12.991 1.00 77.25 161 PRO A O 1
ATOM 1203 N N . LEU A 1 162 ? -12.428 -8.325 -13.915 1.00 83.00 162 LEU A N 1
ATOM 1204 C CA . LEU A 1 162 ? -11.951 -7.456 -12.844 1.00 83.00 162 LEU A CA 1
ATOM 1205 C C . LEU A 1 162 ? -12.797 -7.672 -11.582 1.00 83.00 162 LEU A C 1
ATOM 1207 O O . LEU A 1 162 ? -14.006 -7.889 -11.703 1.00 83.00 162 LEU A O 1
ATOM 1211 N N . PRO A 1 163 ? -12.188 -7.587 -10.388 1.00 84.94 163 PRO A N 1
ATOM 1212 C CA . PRO A 1 163 ? -12.933 -7.616 -9.140 1.00 84.94 163 PRO A CA 1
ATOM 1213 C C . PRO A 1 163 ? -13.866 -6.402 -9.049 1.00 84.94 163 PRO A C 1
ATOM 1215 O O . PRO A 1 163 ? -13.547 -5.328 -9.563 1.00 84.94 163 PRO A O 1
ATOM 1218 N N . ASP A 1 164 ? -14.998 -6.571 -8.364 1.00 84.44 164 ASP A N 1
ATOM 1219 C CA . ASP A 1 164 ? -15.926 -5.466 -8.082 1.00 84.44 164 ASP A CA 1
ATOM 1220 C C . ASP A 1 164 ? -15.250 -4.385 -7.222 1.00 84.44 164 ASP A C 1
ATOM 1222 O O . ASP A 1 164 ? -15.411 -3.189 -7.462 1.00 84.44 164 ASP A O 1
ATOM 1226 N N . ASP A 1 165 ? -14.437 -4.817 -6.255 1.00 89.56 165 ASP A N 1
ATOM 1227 C CA . ASP A 1 165 ? -13.555 -3.953 -5.480 1.00 89.56 165 ASP A CA 1
ATOM 1228 C C . ASP A 1 165 ? -12.171 -3.866 -6.139 1.00 89.56 165 ASP A C 1
ATOM 1230 O O . ASP A 1 165 ? -11.360 -4.796 -6.083 1.00 89.56 165 ASP A O 1
ATOM 1234 N N . LEU A 1 166 ? -11.888 -2.718 -6.755 1.00 89.38 166 LEU A N 1
ATOM 1235 C CA . LEU A 1 166 ? -10.633 -2.455 -7.463 1.00 89.38 166 LEU A CA 1
ATOM 1236 C C . LEU A 1 166 ? -9.412 -2.415 -6.527 1.00 89.38 166 LEU A C 1
ATOM 1238 O O . LEU A 1 166 ? -8.284 -2.567 -6.993 1.00 89.38 166 LEU A O 1
ATOM 1242 N N . GLU A 1 167 ? -9.602 -2.302 -5.209 1.00 90.94 167 GLU A N 1
ATOM 1243 C CA . GLU A 1 167 ? -8.510 -2.436 -4.236 1.00 90.94 167 GLU A CA 1
ATOM 1244 C C . GLU A 1 167 ? -7.948 -3.873 -4.170 1.00 90.94 167 GLU A C 1
ATOM 1246 O O . GLU A 1 167 ? -6.878 -4.091 -3.598 1.00 90.94 167 GLU A O 1
ATOM 1251 N N . MET A 1 168 ? -8.623 -4.852 -4.794 1.00 94.06 168 MET A N 1
ATOM 1252 C CA . MET A 1 168 ? -8.162 -6.243 -4.919 1.00 94.06 168 MET A CA 1
ATOM 1253 C C . MET A 1 168 ? -7.295 -6.507 -6.157 1.00 94.06 168 MET A C 1
ATOM 1255 O O . MET A 1 168 ? -6.718 -7.589 -6.273 1.00 94.06 168 MET A O 1
ATOM 1259 N N . LEU A 1 169 ? -7.154 -5.542 -7.074 1.00 92.12 169 LEU A N 1
ATOM 1260 C CA . LEU A 1 169 ? -6.306 -5.682 -8.267 1.00 92.12 169 LEU A CA 1
ATOM 1261 C C . LEU A 1 169 ? -4.869 -6.148 -7.982 1.00 92.12 169 LEU A C 1
ATOM 1263 O O . LEU A 1 169 ? -4.384 -6.985 -8.745 1.00 92.12 169 LEU A O 1
ATOM 1267 N N . PRO A 1 170 ? -4.198 -5.713 -6.895 1.00 92.56 170 PRO A N 1
ATOM 1268 C CA . PRO A 1 170 ? -2.842 -6.166 -6.578 1.00 92.56 170 PRO A CA 1
ATOM 1269 C C . PRO A 1 170 ? -2.702 -7.671 -6.324 1.00 92.56 170 PRO A C 1
ATOM 1271 O O . PRO A 1 170 ? -1.582 -8.178 -6.273 1.00 92.56 170 PRO A O 1
ATOM 1274 N N . LEU A 1 171 ? -3.811 -8.393 -6.128 1.00 92.12 171 LEU A N 1
ATOM 1275 C CA . LEU A 1 171 ? -3.823 -9.849 -5.957 1.00 92.12 171 LEU A CA 1
ATOM 1276 C C . LEU A 1 171 ? -3.786 -10.606 -7.290 1.00 92.12 171 LEU A C 1
ATOM 1278 O O . LEU A 1 171 ? -3.398 -11.776 -7.322 1.00 92.12 171 LEU A O 1
ATOM 1282 N N . LEU A 1 172 ? -4.174 -9.956 -8.387 1.00 91.06 172 LEU A N 1
ATOM 1283 C CA . LEU A 1 172 ? -4.112 -10.531 -9.726 1.00 91.06 172 LEU A CA 1
ATOM 1284 C C . LEU A 1 172 ? -2.688 -10.452 -10.278 1.00 91.06 172 LEU A C 1
ATOM 1286 O O . LEU A 1 172 ? -1.862 -9.674 -9.808 1.00 91.06 172 LEU A O 1
ATOM 1290 N N . ASP A 1 173 ? -2.388 -11.267 -11.284 1.00 89.56 173 ASP A N 1
ATOM 1291 C CA . ASP A 1 173 ? -1.186 -11.051 -12.089 1.00 89.56 173 ASP A CA 1
ATOM 1292 C C . ASP A 1 173 ? -1.267 -9.667 -12.750 1.00 89.56 173 ASP A C 1
ATOM 1294 O O . ASP A 1 173 ? -2.262 -9.349 -13.406 1.00 89.56 173 ASP A O 1
ATOM 1298 N N . HIS A 1 174 ? -0.251 -8.831 -12.542 1.00 91.06 174 HIS A N 1
ATOM 1299 C CA . HIS A 1 174 ? -0.268 -7.433 -12.969 1.00 91.06 174 HIS A CA 1
ATOM 1300 C C . HIS A 1 174 ? -0.387 -7.283 -14.486 1.00 91.06 174 HIS A C 1
ATOM 1302 O O . HIS A 1 174 ? -1.110 -6.399 -14.947 1.00 91.06 174 HIS A O 1
ATOM 1308 N N . GLN A 1 175 ? 0.231 -8.166 -15.274 1.00 87.88 175 GLN A N 1
ATOM 1309 C CA . GLN A 1 175 ? 0.132 -8.112 -16.731 1.00 87.88 175 GLN A CA 1
ATOM 1310 C C . GLN A 1 175 ? -1.285 -8.461 -17.202 1.00 87.88 175 GLN A C 1
ATOM 1312 O O . GLN A 1 175 ? -1.866 -7.775 -18.046 1.00 87.88 175 GLN A O 1
ATOM 1317 N N . ALA A 1 176 ? -1.885 -9.511 -16.640 1.00 85.69 176 ALA A N 1
ATOM 1318 C CA . ALA A 1 176 ? -3.280 -9.853 -16.898 1.00 85.69 176 ALA A CA 1
ATOM 1319 C C . ALA A 1 176 ? -4.253 -8.756 -16.434 1.00 85.69 176 ALA A C 1
ATOM 1321 O O . ALA A 1 176 ? -5.168 -8.409 -17.181 1.00 85.69 176 ALA A O 1
ATOM 1322 N N . ALA A 1 177 ? -4.044 -8.187 -15.244 1.00 89.56 177 ALA A N 1
ATOM 1323 C CA . ALA A 1 177 ? -4.856 -7.096 -14.716 1.00 89.56 177 ALA A CA 1
ATOM 1324 C C . ALA A 1 177 ? -4.753 -5.844 -15.595 1.00 89.56 177 ALA A C 1
ATOM 1326 O O . ALA A 1 177 ? -5.778 -5.271 -15.951 1.00 89.56 177 ALA A O 1
ATOM 1327 N N . THR A 1 178 ? -3.544 -5.468 -16.020 1.00 90.31 178 THR A N 1
ATOM 1328 C CA . THR A 1 178 ? -3.304 -4.326 -16.918 1.00 90.31 178 THR A CA 1
ATOM 1329 C C . THR A 1 178 ? -4.063 -4.500 -18.231 1.00 90.31 178 THR A C 1
ATOM 1331 O O . THR A 1 178 ? -4.801 -3.598 -18.625 1.00 90.31 178 THR A O 1
ATOM 1334 N N . ARG A 1 179 ? -3.992 -5.684 -18.855 1.00 86.25 179 ARG A N 1
ATOM 1335 C CA . ARG A 1 179 ? -4.769 -5.981 -20.071 1.00 86.25 179 ARG A CA 1
ATOM 1336 C C . ARG A 1 179 ? -6.272 -5.874 -19.836 1.00 86.25 179 ARG A C 1
ATOM 1338 O O . ARG A 1 179 ? -6.980 -5.276 -20.643 1.00 86.25 179 ARG A O 1
ATOM 1345 N N . ALA A 1 180 ? -6.759 -6.421 -18.723 1.00 85.00 180 ALA A N 1
ATOM 1346 C CA . ALA A 1 180 ? -8.180 -6.394 -18.403 1.00 85.00 180 ALA A CA 1
ATOM 1347 C C . ALA A 1 180 ? -8.706 -4.979 -18.127 1.00 85.00 180 ALA A C 1
ATOM 1349 O O . ALA A 1 180 ? -9.808 -4.627 -18.552 1.00 85.00 180 ALA A O 1
ATOM 1350 N N . ILE A 1 181 ? -7.895 -4.144 -17.479 1.00 86.56 181 ILE A N 1
ATOM 1351 C CA . ILE A 1 181 ? -8.176 -2.726 -17.271 1.00 86.56 181 ILE A CA 1
ATOM 1352 C C . ILE A 1 181 ? -8.178 -1.980 -18.612 1.00 86.56 181 ILE A C 1
ATOM 1354 O O . ILE A 1 181 ? -9.135 -1.275 -18.918 1.00 86.56 181 ILE A O 1
ATOM 1358 N N . ALA A 1 182 ? -7.141 -2.162 -19.432 1.00 83.00 182 ALA A N 1
ATOM 1359 C CA . ALA A 1 182 ? -6.991 -1.488 -20.723 1.00 83.00 182 ALA A CA 1
ATOM 1360 C C . ALA A 1 182 ? -8.079 -1.871 -21.742 1.00 83.00 182 ALA A C 1
ATOM 1362 O O . ALA A 1 182 ? -8.353 -1.116 -22.677 1.00 83.00 182 ALA A O 1
ATOM 1363 N N . ALA A 1 183 ? -8.700 -3.041 -21.579 1.00 77.31 183 ALA A N 1
ATOM 1364 C CA . ALA A 1 183 ? -9.819 -3.491 -22.397 1.00 77.31 183 ALA A CA 1
ATOM 1365 C C . ALA A 1 183 ? -11.167 -2.852 -22.010 1.00 77.31 183 ALA A C 1
ATOM 1367 O O . ALA A 1 183 ? -12.123 -2.957 -22.779 1.00 77.31 183 ALA A O 1
ATOM 1368 N N . ARG A 1 184 ? -11.280 -2.207 -20.840 1.00 75.25 184 ARG A N 1
ATOM 1369 C CA . ARG A 1 184 ? -12.531 -1.592 -20.378 1.00 75.25 184 ARG A CA 1
ATOM 1370 C C . ARG A 1 184 ? -12.634 -0.119 -20.761 1.00 75.25 184 ARG A C 1
ATOM 1372 O O . ARG A 1 184 ? -11.695 0.657 -20.617 1.00 75.25 184 ARG A O 1
ATOM 1379 N N . HIS A 1 185 ? -13.828 0.274 -21.196 1.00 64.38 185 HIS A N 1
ATOM 1380 C CA . HIS A 1 185 ? -14.152 1.642 -21.626 1.00 64.38 185 HIS A CA 1
ATOM 1381 C C . HIS A 1 185 ? -15.042 2.404 -20.640 1.00 64.38 185 HIS A C 1
ATOM 1383 O O . HIS A 1 185 ? -15.287 3.592 -20.819 1.00 64.38 185 HIS A O 1
ATOM 1389 N N . ASP A 1 186 ? -15.548 1.709 -19.628 1.00 60.81 186 ASP A N 1
ATOM 1390 C CA . ASP A 1 186 ? -16.570 2.132 -18.674 1.00 60.81 186 ASP A CA 1
ATOM 1391 C C . ASP A 1 186 ? -16.022 2.340 -17.255 1.00 60.81 186 ASP A C 1
ATOM 1393 O O . ASP A 1 186 ? -16.783 2.609 -16.325 1.00 60.81 186 ASP A O 1
ATOM 1397 N N . LEU A 1 187 ? -14.704 2.222 -17.073 1.00 60.53 187 LEU A N 1
ATOM 1398 C CA . LEU A 1 187 ? -14.075 2.443 -15.777 1.00 60.53 187 LEU A CA 1
ATOM 1399 C C . LEU A 1 187 ? -14.272 3.902 -15.329 1.00 60.53 187 LEU A C 1
ATOM 1401 O O . LEU A 1 187 ? -14.191 4.815 -16.157 1.00 60.53 187 LEU A O 1
ATOM 1405 N N . PRO A 1 188 ? -14.551 4.135 -14.033 1.00 52.09 188 PRO A N 1
ATOM 1406 C CA . PRO A 1 188 ? -14.832 5.467 -13.519 1.00 52.09 188 PRO A CA 1
ATOM 1407 C C . PRO A 1 188 ? -13.661 6.402 -13.821 1.00 52.09 188 PRO A C 1
ATOM 1409 O O . PRO A 1 188 ? -12.538 6.187 -13.368 1.00 52.09 188 PRO A O 1
ATOM 1412 N N . ILE A 1 189 ? -13.938 7.441 -14.609 1.00 51.78 189 ILE A N 1
ATOM 1413 C CA . ILE A 1 189 ? -12.961 8.475 -14.944 1.00 51.78 189 ILE A CA 1
ATOM 1414 C C . ILE A 1 189 ? -12.584 9.201 -13.650 1.00 51.78 189 ILE A C 1
ATOM 1416 O O . ILE A 1 189 ? -13.446 9.526 -12.828 1.00 51.78 189 ILE A O 1
ATOM 1420 N N . ALA A 1 190 ? -11.282 9.406 -13.475 1.00 57.03 190 ALA A N 1
ATOM 1421 C CA . ALA A 1 190 ? -10.671 9.985 -12.294 1.00 57.03 190 ALA A CA 1
ATOM 1422 C C . ALA A 1 190 ? -11.248 11.350 -11.871 1.00 57.03 190 ALA A C 1
ATOM 1424 O O . ALA A 1 190 ? -11.917 12.059 -12.624 1.00 57.03 190 ALA A O 1
ATOM 1425 N N . THR A 1 191 ? -10.962 11.715 -10.618 1.00 56.59 191 THR A N 1
ATOM 1426 C CA . THR A 1 191 ? -11.285 13.030 -10.042 1.00 56.59 191 THR A CA 1
ATOM 1427 C C . THR A 1 191 ? -10.818 14.195 -10.930 1.00 56.59 191 THR A C 1
ATOM 1429 O O . THR A 1 191 ? -9.819 14.101 -11.630 1.00 56.59 191 THR A O 1
ATOM 1432 N N . THR A 1 192 ? -11.511 15.338 -10.869 1.00 55.81 192 THR A N 1
ATOM 1433 C CA . THR A 1 192 ? -11.275 16.517 -11.733 1.00 55.81 192 THR A CA 1
ATOM 1434 C C . THR A 1 192 ? -9.918 17.217 -11.557 1.00 55.81 192 THR A C 1
ATOM 1436 O O . THR A 1 192 ? -9.690 18.241 -12.197 1.00 55.81 192 THR A O 1
ATOM 1439 N N . GLN A 1 193 ? -9.039 16.747 -10.667 1.00 68.19 193 GLN A N 1
ATOM 1440 C CA . GLN A 1 193 ? -7.748 17.381 -10.402 1.00 68.19 193 GLN A CA 1
ATOM 1441 C C . GLN A 1 193 ? -6.601 16.485 -10.876 1.00 68.19 193 GLN A C 1
ATOM 1443 O O . GLN A 1 193 ? -6.313 15.462 -10.256 1.00 68.19 193 GLN A O 1
ATOM 1448 N N . GLN A 1 194 ? -5.911 16.931 -11.927 1.00 82.62 194 GLN A N 1
ATOM 1449 C CA . GLN A 1 194 ? -4.695 16.294 -12.423 1.00 82.62 194 GLN A CA 1
ATOM 1450 C C . GLN A 1 194 ? -3.592 16.264 -11.362 1.00 82.62 194 GLN A C 1
ATOM 1452 O O . GLN A 1 194 ? -3.364 17.237 -10.635 1.00 82.62 194 GLN A O 1
ATOM 1457 N N . ILE A 1 195 ? -2.891 15.136 -11.302 1.00 87.81 195 ILE A N 1
ATOM 1458 C CA . ILE A 1 195 ? -1.721 14.881 -10.469 1.00 87.81 195 ILE A CA 1
ATOM 1459 C C . ILE A 1 195 ? -0.500 14.839 -11.388 1.00 87.81 195 ILE A C 1
ATOM 1461 O O . ILE A 1 195 ? -0.285 13.828 -12.059 1.00 87.81 195 ILE A O 1
ATOM 1465 N N . PRO A 1 196 ? 0.318 15.903 -11.422 1.00 89.06 196 PRO A N 1
ATOM 1466 C CA . PRO A 1 196 ? 1.533 15.903 -12.220 1.00 89.06 196 PRO A CA 1
ATOM 1467 C C . PRO A 1 196 ? 2.578 14.974 -11.597 1.00 89.06 196 PRO A C 1
ATOM 1469 O O . PRO A 1 196 ? 2.928 15.126 -10.421 1.00 89.06 196 PRO A O 1
ATOM 1472 N N . VAL A 1 197 ? 3.085 14.038 -12.395 1.00 92.12 197 VAL A N 1
ATOM 1473 C CA . VAL A 1 197 ? 4.209 13.164 -12.049 1.00 92.12 197 VAL A CA 1
ATOM 1474 C C . VAL A 1 197 ? 5.322 13.409 -13.057 1.00 92.12 197 VAL A C 1
ATOM 1476 O O . VAL A 1 197 ? 5.200 13.007 -14.212 1.00 92.12 197 VAL A O 1
ATOM 1479 N N . THR A 1 198 ? 6.410 14.050 -12.639 1.00 92.94 198 THR A N 1
ATOM 1480 C CA . THR A 1 198 ? 7.542 14.329 -13.530 1.00 92.94 198 THR A CA 1
ATOM 1481 C C . THR A 1 198 ? 8.698 13.374 -13.251 1.00 92.94 198 THR A C 1
ATOM 1483 O O . THR A 1 198 ? 9.174 13.292 -12.120 1.00 92.94 198 THR A O 1
ATOM 1486 N N . VAL A 1 199 ? 9.191 12.686 -14.281 1.00 95.25 199 VAL A N 1
ATOM 1487 C CA . VAL A 1 199 ? 10.297 11.724 -14.191 1.00 95.25 199 VAL A CA 1
ATOM 1488 C C . VAL A 1 199 ? 11.548 12.275 -14.879 1.00 95.25 199 VAL A C 1
ATOM 1490 O O . VAL A 1 199 ? 11.510 12.644 -16.049 1.00 95.25 199 VAL A O 1
ATOM 1493 N N . ALA A 1 200 ? 12.673 12.294 -14.169 1.00 95.75 200 ALA A N 1
ATOM 1494 C CA . ALA A 1 200 ? 14.001 12.521 -14.732 1.00 95.75 200 ALA A CA 1
ATOM 1495 C C . ALA A 1 200 ? 14.821 11.241 -14.592 1.00 95.75 200 ALA A C 1
ATOM 1497 O O . ALA A 1 200 ? 14.890 10.670 -13.502 1.00 95.75 200 ALA A O 1
ATOM 1498 N N . ALA A 1 201 ? 15.442 10.786 -15.679 1.00 96.88 201 ALA A N 1
ATOM 1499 C CA . ALA A 1 201 ? 16.168 9.526 -15.674 1.00 96.88 201 ALA A CA 1
ATOM 1500 C C . ALA A 1 201 ? 17.474 9.570 -16.475 1.00 96.88 201 ALA A C 1
ATOM 1502 O O . ALA A 1 201 ? 17.613 10.357 -17.410 1.00 96.88 201 ALA A O 1
ATOM 1503 N N . THR A 1 202 ? 18.426 8.701 -16.118 1.00 96.25 202 THR A N 1
ATOM 1504 C CA . THR A 1 202 ? 19.651 8.476 -16.917 1.00 96.25 202 THR A CA 1
ATOM 1505 C C . THR A 1 202 ? 19.391 7.648 -18.186 1.00 96.25 202 THR A C 1
ATOM 1507 O O . THR A 1 202 ? 20.234 7.570 -19.074 1.00 96.25 202 THR A O 1
ATOM 1510 N N . PHE A 1 203 ? 18.199 7.057 -18.291 1.00 95.56 203 PHE A N 1
ATOM 1511 C CA . PHE A 1 203 ? 17.732 6.231 -19.402 1.00 95.56 203 PHE A CA 1
ATOM 1512 C C . PHE A 1 203 ? 16.394 6.752 -19.954 1.00 95.56 203 PHE A C 1
ATOM 1514 O O . PHE A 1 203 ? 15.732 7.578 -19.327 1.00 95.56 203 PHE A O 1
ATOM 1521 N N . VAL A 1 204 ? 15.972 6.267 -21.124 1.00 95.00 204 VAL A N 1
ATOM 1522 C CA . VAL A 1 204 ? 14.654 6.595 -21.700 1.00 95.00 204 VAL A CA 1
ATOM 1523 C C . VAL A 1 204 ? 13.545 5.962 -20.854 1.00 95.00 204 VAL A C 1
ATOM 1525 O O . VAL A 1 204 ? 13.460 4.741 -20.741 1.00 95.00 204 VAL A O 1
ATOM 1528 N N . ALA A 1 205 ? 12.708 6.790 -20.228 1.00 94.75 205 ALA A N 1
ATOM 1529 C CA . ALA A 1 205 ? 11.712 6.375 -19.234 1.00 94.75 205 ALA A CA 1
ATOM 1530 C C . ALA A 1 205 ? 10.259 6.454 -19.740 1.00 94.75 205 ALA A C 1
ATOM 1532 O O . ALA A 1 205 ? 9.361 5.923 -19.099 1.00 94.75 205 ALA A O 1
ATOM 1533 N N . GLN A 1 206 ? 10.028 7.067 -20.900 1.00 92.94 206 GLN A N 1
ATOM 1534 C CA . GLN A 1 206 ? 8.720 7.301 -21.522 1.00 92.94 206 GLN A CA 1
ATOM 1535 C C . GLN A 1 206 ? 7.805 6.060 -21.578 1.00 92.94 206 GLN A C 1
ATOM 1537 O O . GLN A 1 206 ? 6.614 6.207 -21.293 1.00 92.94 206 GLN A O 1
ATOM 1542 N N . PRO A 1 207 ? 8.317 4.841 -21.852 1.00 94.62 207 PRO A N 1
ATOM 1543 C CA . PRO A 1 207 ? 7.501 3.624 -21.845 1.00 94.62 207 PRO A CA 1
ATOM 1544 C C . PRO A 1 207 ? 6.775 3.303 -20.525 1.00 94.62 207 PRO A C 1
ATOM 1546 O O . PRO A 1 207 ? 5.857 2.495 -20.550 1.00 94.62 207 PRO A O 1
ATOM 1549 N N . LEU A 1 208 ? 7.128 3.907 -19.379 1.00 94.88 208 LEU A N 1
ATOM 1550 C CA . LEU A 1 208 ? 6.400 3.680 -18.113 1.00 94.88 208 LEU A CA 1
ATOM 1551 C C . LEU A 1 208 ? 5.055 4.419 -18.030 1.00 94.88 208 LEU A C 1
ATOM 1553 O O . LEU A 1 208 ? 4.215 4.088 -17.190 1.00 94.88 208 LEU A O 1
ATOM 1557 N N . ALA A 1 209 ? 4.855 5.457 -18.851 1.00 93.25 209 ALA A N 1
ATOM 1558 C CA . ALA A 1 209 ? 3.698 6.343 -18.739 1.00 93.25 209 ALA A CA 1
ATOM 1559 C C . ALA A 1 209 ? 2.339 5.645 -18.940 1.00 93.25 209 ALA A C 1
ATOM 1561 O O . ALA A 1 209 ? 1.428 5.947 -18.161 1.00 93.25 209 ALA A O 1
ATOM 1562 N N . PRO A 1 210 ? 2.162 4.734 -19.922 1.00 91.50 210 PRO A N 1
ATOM 1563 C CA . PRO A 1 210 ? 0.868 4.100 -20.168 1.00 91.50 210 PRO A CA 1
ATOM 1564 C C . PRO A 1 210 ? 0.356 3.319 -18.947 1.00 91.50 210 PRO A C 1
ATOM 1566 O O . PRO A 1 210 ? -0.738 3.611 -18.458 1.00 91.50 210 PRO A O 1
ATOM 1569 N N . ALA A 1 211 ? 1.174 2.433 -18.371 1.00 93.69 211 ALA A N 1
ATOM 1570 C CA . ALA A 1 211 ? 0.819 1.678 -17.171 1.00 93.69 211 ALA A CA 1
ATOM 1571 C C . ALA A 1 211 ? 0.547 2.583 -15.957 1.00 93.69 211 ALA A C 1
ATOM 1573 O O . ALA A 1 211 ? -0.454 2.394 -15.263 1.00 93.69 211 ALA A O 1
ATOM 1574 N N . LEU A 1 212 ? 1.382 3.606 -15.724 1.00 94.75 212 LEU A N 1
ATOM 1575 C CA . LEU A 1 212 ? 1.185 4.570 -14.634 1.00 94.75 212 LEU A CA 1
ATOM 1576 C C . LEU A 1 212 ? -0.187 5.253 -14.719 1.00 94.75 212 LEU A C 1
ATOM 1578 O O . LEU A 1 212 ? -0.908 5.332 -13.724 1.00 94.75 212 LEU A O 1
ATOM 1582 N N . ARG A 1 213 ? -0.566 5.727 -15.908 1.00 90.44 213 ARG A N 1
ATOM 1583 C CA . ARG A 1 213 ? -1.864 6.378 -16.128 1.00 90.44 213 ARG A CA 1
ATOM 1584 C C . ARG A 1 213 ? -3.019 5.423 -15.958 1.00 90.44 213 ARG A C 1
ATOM 1586 O O . ARG A 1 213 ? -4.001 5.768 -15.308 1.00 90.44 213 ARG A O 1
ATOM 1593 N N . LEU A 1 214 ? -2.893 4.234 -16.534 1.00 89.50 214 LEU A N 1
ATOM 1594 C CA . LEU A 1 214 ? -3.944 3.236 -16.511 1.00 89.50 214 LEU A CA 1
ATOM 1595 C C . LEU A 1 214 ? -4.285 2.826 -15.072 1.00 89.50 214 LEU A C 1
ATOM 1597 O O . LEU A 1 214 ? -5.446 2.873 -14.661 1.00 89.50 214 LEU A O 1
ATOM 1601 N N . TRP A 1 215 ? -3.261 2.501 -14.283 1.00 92.31 215 TRP A N 1
ATOM 1602 C CA . TRP A 1 215 ? -3.420 2.125 -12.881 1.00 92.31 215 TRP A CA 1
ATOM 1603 C C . TRP A 1 215 ? -3.798 3.315 -11.996 1.00 92.31 215 TRP A C 1
ATOM 1605 O O . TRP A 1 215 ? -4.620 3.164 -11.093 1.00 92.31 215 TRP A O 1
ATOM 1615 N N . GLY A 1 216 ? -3.272 4.512 -12.275 1.00 90.75 216 GLY A N 1
ATOM 1616 C CA . GLY A 1 216 ? -3.711 5.748 -11.627 1.00 90.75 216 GLY A CA 1
ATOM 1617 C C . GLY A 1 216 ? -5.210 5.989 -11.805 1.00 90.75 216 GLY A C 1
ATOM 1618 O O . GLY A 1 216 ? -5.925 6.171 -10.817 1.00 90.75 216 GLY A O 1
ATOM 1619 N N . GLY A 1 217 ? -5.692 5.904 -13.048 1.00 88.00 217 GLY A N 1
ATOM 1620 C CA . GLY A 1 217 ? -7.085 6.146 -13.418 1.00 88.00 217 GLY A CA 1
ATOM 1621 C C . GLY A 1 217 ? -8.050 5.198 -12.717 1.00 88.00 217 GLY A C 1
ATOM 1622 O O . GLY A 1 217 ? -9.009 5.648 -12.094 1.00 88.00 217 GLY A O 1
ATOM 1623 N N . VAL A 1 218 ? -7.743 3.899 -12.715 1.00 87.50 218 VAL A N 1
ATOM 1624 C CA . VAL A 1 218 ? -8.529 2.880 -11.995 1.00 87.50 218 VAL A CA 1
ATOM 1625 C C . VAL A 1 218 ? -8.578 3.117 -10.488 1.00 87.50 218 VAL A C 1
ATOM 1627 O O . VAL A 1 218 ? -9.587 2.830 -9.847 1.00 87.50 218 VAL A O 1
ATOM 1630 N N . MET A 1 219 ? -7.526 3.699 -9.918 1.00 86.69 219 MET A N 1
ATOM 1631 C CA . MET A 1 219 ? -7.479 4.078 -8.504 1.00 86.69 219 MET A CA 1
ATOM 1632 C C . MET A 1 219 ? -8.113 5.458 -8.232 1.00 86.69 219 MET A C 1
ATOM 1634 O O . MET A 1 219 ? -8.106 5.934 -7.090 1.00 86.69 219 MET A O 1
ATOM 1638 N N . GLY A 1 220 ? -8.715 6.090 -9.246 1.00 86.94 220 GLY A N 1
ATOM 1639 C CA . GLY A 1 220 ? -9.427 7.369 -9.160 1.00 86.94 220 GLY A CA 1
ATOM 1640 C C . GLY A 1 220 ? -8.548 8.614 -9.332 1.00 86.94 220 GLY A C 1
ATOM 1641 O O . GLY A 1 220 ? -8.987 9.721 -8.998 1.00 86.94 220 GLY A O 1
ATOM 1642 N N . PHE A 1 221 ? -7.323 8.454 -9.836 1.00 87.50 221 PHE A N 1
ATOM 1643 C CA . PHE A 1 221 ? -6.332 9.518 -9.992 1.00 87.50 221 PHE A CA 1
ATOM 1644 C C . PHE A 1 221 ? -6.059 9.843 -11.461 1.00 87.50 221 PHE A C 1
ATOM 1646 O O . PHE A 1 221 ? -5.705 8.964 -12.241 1.00 87.50 221 PHE A O 1
ATOM 1653 N N . ASP A 1 222 ? -6.169 11.118 -11.826 1.00 87.62 222 ASP A N 1
ATOM 1654 C CA . ASP A 1 222 ? -5.809 11.591 -13.162 1.00 87.62 222 ASP A CA 1
ATOM 1655 C C . ASP A 1 222 ? -4.318 11.937 -13.162 1.00 87.62 222 ASP A C 1
ATOM 1657 O O . ASP A 1 222 ? -3.927 12.990 -12.660 1.00 87.62 222 ASP A O 1
ATOM 1661 N N . ILE A 1 223 ? -3.464 11.009 -13.602 1.00 88.94 223 ILE A N 1
ATOM 1662 C CA . ILE A 1 223 ? -2.008 11.183 -13.550 1.00 88.94 223 ILE A CA 1
ATOM 1663 C C . ILE A 1 223 ? -1.495 11.793 -14.858 1.00 88.94 223 ILE A C 1
ATOM 1665 O O . ILE A 1 223 ? -1.457 11.142 -15.903 1.00 88.94 223 ILE A O 1
ATOM 1669 N N . ASP A 1 224 ? -0.983 13.018 -14.770 1.00 88.06 224 ASP A N 1
ATOM 1670 C CA . ASP A 1 224 ? -0.262 13.662 -15.863 1.00 88.06 224 ASP A CA 1
ATOM 1671 C C . ASP A 1 224 ? 1.237 13.345 -15.757 1.00 88.06 224 ASP A C 1
ATOM 1673 O O . ASP A 1 224 ? 1.993 14.006 -15.041 1.00 88.06 224 ASP A O 1
ATOM 1677 N N . CYS A 1 225 ? 1.655 12.272 -16.431 1.00 90.69 225 CYS A N 1
ATOM 1678 C CA . CYS A 1 225 ? 3.053 11.851 -16.475 1.00 90.69 225 CYS A CA 1
ATOM 1679 C C . CYS A 1 225 ? 3.868 12.676 -17.484 1.00 90.69 225 CYS A C 1
ATOM 1681 O O . CYS A 1 225 ? 3.538 12.708 -18.670 1.00 90.69 225 CYS A O 1
ATOM 1683 N N . ARG A 1 226 ? 4.952 13.301 -17.015 1.00 90.69 226 ARG A N 1
ATOM 1684 C CA . ARG A 1 226 ? 5.872 14.143 -17.790 1.00 90.69 226 ARG A CA 1
ATOM 1685 C C . ARG A 1 226 ? 7.304 13.646 -17.636 1.00 90.69 226 ARG A C 1
ATOM 1687 O O . ARG A 1 226 ? 7.653 13.060 -16.614 1.00 90.69 226 ARG A O 1
ATOM 1694 N N . PHE A 1 227 ? 8.151 13.941 -18.615 1.00 91.44 227 PHE A N 1
ATOM 1695 C CA . PHE A 1 227 ? 9.549 13.515 -18.615 1.00 91.44 227 PHE A CA 1
ATOM 1696 C C . PHE A 1 227 ? 10.479 14.705 -18.797 1.00 91.44 227 PHE A C 1
ATOM 1698 O O . PHE A 1 227 ? 10.188 15.615 -19.571 1.00 91.44 227 PHE A O 1
ATOM 1705 N N . ALA A 1 228 ? 11.589 14.687 -18.069 1.00 91.56 228 ALA A N 1
ATOM 1706 C CA . ALA A 1 228 ? 12.723 15.546 -18.359 1.00 91.56 228 ALA A CA 1
ATOM 1707 C C . ALA A 1 228 ? 13.558 14.971 -19.512 1.00 91.56 228 ALA A C 1
ATOM 1709 O O . ALA A 1 228 ? 13.399 13.810 -19.902 1.00 91.56 228 ALA A O 1
ATOM 1710 N N . ASP A 1 229 ? 14.476 15.784 -20.023 1.00 87.88 229 ASP A N 1
ATOM 1711 C CA . ASP A 1 229 ? 15.398 15.363 -21.068 1.00 87.88 229 ASP A CA 1
ATOM 1712 C C . ASP A 1 229 ? 16.312 14.215 -20.604 1.00 87.88 229 ASP A C 1
ATOM 1714 O O . ASP A 1 229 ? 16.701 14.109 -19.434 1.00 87.88 229 ASP A O 1
ATOM 1718 N N . TYR A 1 230 ? 16.684 13.366 -21.563 1.00 89.19 230 TYR A N 1
ATOM 1719 C CA . TYR A 1 230 ? 17.538 12.197 -21.356 1.00 89.19 230 TYR A CA 1
ATOM 1720 C C . TYR A 1 230 ? 18.882 12.555 -20.697 1.00 89.19 230 TYR A C 1
ATOM 1722 O O . TYR A 1 230 ? 19.597 13.430 -21.184 1.00 89.19 230 TYR A O 1
ATOM 1730 N N . ASP A 1 231 ? 19.228 11.844 -19.615 1.00 89.88 231 ASP A N 1
ATOM 1731 C CA . ASP A 1 231 ? 20.476 11.989 -18.842 1.00 89.88 231 ASP A CA 1
ATOM 1732 C C . ASP A 1 231 ? 20.757 13.424 -18.349 1.00 89.88 231 ASP A C 1
ATOM 1734 O O . ASP A 1 231 ? 21.898 13.841 -18.155 1.00 89.88 231 ASP A O 1
ATOM 1738 N N . GLN A 1 232 ? 19.695 14.199 -18.096 1.00 90.19 232 GLN A N 1
ATOM 1739 C CA . GLN A 1 232 ? 19.781 15.570 -17.583 1.00 90.19 232 GLN A CA 1
ATOM 1740 C C . GLN A 1 232 ? 19.319 15.702 -16.123 1.00 90.19 232 GLN A C 1
ATOM 1742 O O . GLN A 1 232 ? 18.684 16.690 -15.745 1.00 90.19 232 GLN A O 1
ATOM 1747 N N . ILE A 1 233 ? 19.622 14.715 -15.269 1.00 92.94 233 ILE A N 1
ATOM 1748 C CA . ILE A 1 233 ? 19.184 14.713 -13.858 1.00 92.94 233 ILE A CA 1
ATOM 1749 C C . ILE A 1 233 ? 19.658 15.975 -13.122 1.00 92.94 233 ILE A C 1
ATOM 1751 O O . ILE A 1 233 ? 18.853 16.658 -12.494 1.00 92.94 233 ILE A O 1
ATOM 1755 N N . VAL A 1 234 ? 20.950 16.314 -13.198 1.00 92.81 234 VAL A N 1
ATOM 1756 C CA . VAL A 1 234 ? 21.514 17.461 -12.460 1.00 92.81 234 VAL A CA 1
ATOM 1757 C C . VAL A 1 234 ? 20.923 18.780 -12.962 1.00 92.81 234 VAL A C 1
ATOM 1759 O O . VAL A 1 234 ? 20.529 19.619 -12.159 1.00 92.81 234 VAL A O 1
ATOM 1762 N N . GLN A 1 235 ? 20.817 18.950 -14.278 1.00 92.50 235 GLN A N 1
ATOM 1763 C CA . GLN A 1 235 ? 20.260 20.140 -14.918 1.00 92.50 235 GLN A CA 1
ATOM 1764 C C . GLN A 1 235 ? 18.793 20.323 -14.518 1.00 92.50 235 GLN A C 1
ATOM 1766 O O . GLN A 1 235 ? 18.411 21.397 -14.065 1.00 92.50 235 GLN A O 1
ATOM 1771 N N . THR A 1 236 ? 18.005 19.248 -14.579 1.00 91.06 236 THR A N 1
ATOM 1772 C CA . THR A 1 236 ? 16.591 19.240 -14.179 1.00 91.06 236 THR A CA 1
ATOM 1773 C C . THR A 1 236 ? 16.406 19.565 -12.700 1.00 91.06 236 THR A C 1
ATOM 1775 O O . THR A 1 236 ? 15.473 20.270 -12.320 1.00 91.06 236 THR A O 1
ATOM 1778 N N . LEU A 1 237 ? 17.291 19.056 -11.837 1.00 90.25 237 LEU A N 1
ATOM 1779 C CA . LEU A 1 237 ? 17.240 19.341 -10.406 1.00 90.25 237 LEU A CA 1
ATOM 1780 C C . LEU A 1 237 ? 17.558 20.806 -10.092 1.00 90.25 237 LEU A C 1
ATOM 1782 O O . LEU A 1 237 ? 16.998 21.349 -9.142 1.00 90.25 237 LEU A O 1
ATOM 1786 N N . LEU A 1 238 ? 18.444 21.434 -10.859 1.00 89.50 238 LEU A N 1
ATOM 1787 C CA . LEU A 1 238 ? 18.919 22.791 -10.597 1.00 89.50 238 LEU A CA 1
ATOM 1788 C C . LEU A 1 238 ? 18.142 23.879 -11.348 1.00 89.50 238 LEU A C 1
ATOM 1790 O O . LEU A 1 238 ? 18.303 25.050 -11.010 1.00 89.50 238 LEU A O 1
ATOM 1794 N N . ASP A 1 239 ? 17.313 23.528 -12.334 1.00 87.56 239 ASP A N 1
ATOM 1795 C CA . ASP A 1 239 ? 16.506 24.492 -13.084 1.00 87.56 239 ASP A CA 1
ATOM 1796 C C . ASP A 1 239 ? 15.280 24.958 -12.266 1.00 87.56 239 ASP A C 1
ATOM 1798 O O . ASP A 1 239 ? 14.339 24.185 -12.059 1.00 87.56 239 ASP A O 1
ATOM 1802 N N . PRO A 1 240 ? 15.235 26.231 -11.822 1.00 79.12 240 PRO A N 1
ATOM 1803 C CA . PRO A 1 240 ? 14.122 26.759 -11.032 1.00 79.12 240 PRO A CA 1
ATOM 1804 C C . PRO A 1 240 ? 12.830 26.939 -11.844 1.00 79.12 240 PRO A C 1
ATOM 1806 O O . PRO A 1 240 ? 11.756 27.072 -11.258 1.00 79.12 240 PRO A O 1
ATOM 1809 N N . SER A 1 241 ? 12.929 26.969 -13.175 1.00 82.00 241 SER A N 1
ATOM 1810 C CA . SER A 1 241 ? 11.810 27.056 -14.123 1.00 82.00 241 SER A CA 1
ATOM 1811 C C . SER A 1 241 ? 11.543 25.742 -14.861 1.00 82.00 241 SER A C 1
ATOM 1813 O O . SER A 1 241 ? 10.666 25.691 -15.722 1.00 82.00 241 SER A O 1
ATOM 1815 N N . GLY A 1 242 ? 12.303 24.700 -14.527 1.00 78.75 242 GLY A N 1
ATOM 1816 C CA . GLY A 1 242 ? 12.316 23.435 -15.240 1.00 78.75 242 GLY A CA 1
ATOM 1817 C C . GLY A 1 242 ? 11.120 22.537 -14.927 1.00 78.75 242 GLY A C 1
ATOM 1818 O O . GLY A 1 242 ? 10.202 22.909 -14.193 1.00 78.75 242 GLY A O 1
ATOM 1819 N N . PRO A 1 243 ? 11.126 21.296 -15.431 1.00 75.88 243 PRO A N 1
ATOM 1820 C CA . PRO A 1 243 ? 9.986 20.392 -15.307 1.00 75.88 243 PRO A CA 1
ATOM 1821 C C . PRO A 1 243 ? 9.751 19.905 -13.860 1.00 75.88 243 PRO A C 1
ATOM 1823 O O . PRO A 1 243 ? 8.682 19.374 -13.561 1.00 75.88 243 PRO A O 1
ATOM 1826 N N . PHE A 1 244 ? 10.711 20.126 -12.949 1.00 81.50 244 PHE A N 1
ATOM 1827 C CA . PHE A 1 244 ? 10.569 19.904 -11.500 1.00 81.50 244 PHE A CA 1
ATOM 1828 C C . PHE A 1 244 ? 10.290 21.209 -10.709 1.00 81.50 244 PHE A C 1
ATOM 1830 O O . PHE A 1 244 ? 10.500 21.251 -9.490 1.00 81.50 244 PHE A O 1
ATOM 1837 N N . ALA A 1 245 ? 9.879 22.292 -11.379 1.00 70.31 245 ALA A N 1
ATOM 1838 C CA . ALA A 1 245 ? 9.557 23.570 -10.743 1.00 70.31 245 ALA A CA 1
ATOM 1839 C C . ALA A 1 245 ? 8.306 23.502 -9.841 1.00 70.31 245 ALA A C 1
ATOM 1841 O O . ALA A 1 245 ? 7.494 22.577 -9.904 1.00 70.31 245 ALA A O 1
ATOM 1842 N N . ASN A 1 246 ? 8.168 24.509 -8.974 1.00 59.91 246 ASN A N 1
ATOM 1843 C CA . ASN A 1 246 ? 7.252 24.502 -7.831 1.00 59.91 246 ASN A CA 1
ATOM 1844 C C . ASN A 1 246 ? 5.768 24.494 -8.216 1.00 59.91 246 ASN A C 1
ATOM 1846 O O . ASN A 1 246 ? 5.286 25.378 -8.922 1.00 59.91 246 ASN A O 1
ATOM 1850 N N . GLY A 1 247 ? 5.022 23.565 -7.617 1.00 61.34 247 GLY A N 1
ATOM 1851 C CA . GLY A 1 247 ? 3.565 23.524 -7.647 1.00 61.34 247 GLY A CA 1
ATOM 1852 C C . GLY A 1 247 ? 3.033 22.682 -6.491 1.00 61.34 247 GLY A C 1
ATOM 1853 O O . GLY A 1 247 ? 3.588 21.636 -6.161 1.00 61.34 247 GLY A O 1
ATOM 1854 N N . LEU A 1 248 ? 1.954 23.130 -5.848 1.00 53.38 248 LEU A N 1
ATOM 1855 C CA . LEU A 1 248 ? 1.279 22.318 -4.836 1.00 53.38 248 LEU A CA 1
ATOM 1856 C C . LEU A 1 248 ? 0.767 21.036 -5.516 1.00 53.38 248 LEU A C 1
ATOM 1858 O O . LEU A 1 248 ? -0.039 21.127 -6.438 1.00 53.38 248 LEU A O 1
ATOM 1862 N N . SER A 1 249 ? 1.173 19.861 -5.018 1.00 61.28 249 SER A N 1
ATOM 1863 C CA . SER A 1 249 ? 0.711 18.518 -5.446 1.00 61.28 249 SER A CA 1
ATOM 1864 C C . SER A 1 249 ? 1.481 17.810 -6.576 1.00 61.28 249 SER A C 1
ATOM 1866 O O . SER A 1 249 ? 0.972 16.808 -7.082 1.00 61.28 249 SER A O 1
ATOM 1868 N N . VAL A 1 250 ? 2.684 18.268 -6.939 1.00 79.31 250 VAL A N 1
ATOM 1869 C CA . VAL A 1 250 ? 3.565 17.589 -7.916 1.00 79.31 250 VAL A CA 1
ATOM 1870 C C . VAL A 1 250 ? 4.376 16.470 -7.248 1.00 79.31 250 VAL A C 1
ATOM 1872 O O . VAL A 1 250 ? 4.899 16.660 -6.146 1.00 79.31 250 VAL A O 1
ATOM 1875 N N . VAL A 1 251 ? 4.505 15.325 -7.928 1.00 89.75 251 VAL A N 1
ATOM 1876 C CA . VAL A 1 251 ? 5.421 14.231 -7.564 1.00 89.75 251 VAL A CA 1
ATOM 1877 C C . VAL A 1 251 ? 6.593 14.230 -8.545 1.00 89.75 251 VAL A C 1
ATOM 1879 O O . VAL A 1 251 ? 6.413 13.961 -9.729 1.00 89.75 251 VAL A O 1
ATOM 1882 N N . ASN A 1 252 ? 7.798 14.530 -8.066 1.00 92.75 252 ASN A N 1
ATOM 1883 C CA . ASN A 1 252 ? 9.014 14.485 -8.878 1.00 92.75 252 ASN A CA 1
ATOM 1884 C C . ASN A 1 252 ? 9.768 13.182 -8.613 1.00 92.75 252 ASN A C 1
ATOM 1886 O O . ASN A 1 252 ? 9.937 12.807 -7.455 1.00 92.75 252 ASN A O 1
ATOM 1890 N N . VAL A 1 253 ? 10.255 12.512 -9.655 1.00 95.81 253 VAL A N 1
ATOM 1891 C CA . VAL A 1 253 ? 10.908 11.200 -9.555 1.00 95.81 253 VAL A CA 1
ATOM 1892 C C . VAL A 1 253 ? 12.245 11.222 -10.284 1.00 95.81 253 VAL A C 1
ATOM 1894 O O . VAL A 1 253 ? 12.301 11.544 -11.466 1.00 95.81 253 VAL A O 1
ATOM 1897 N N . VAL A 1 254 ? 13.323 10.843 -9.601 1.00 97.00 254 VAL A N 1
ATOM 1898 C CA . VAL A 1 254 ? 14.652 10.656 -10.199 1.00 97.00 254 VAL A CA 1
ATOM 1899 C C . VAL A 1 254 ? 14.966 9.168 -10.283 1.00 97.00 254 VAL A C 1
ATOM 1901 O O . VAL A 1 254 ? 15.037 8.506 -9.251 1.00 97.00 254 VAL A O 1
ATOM 1904 N N . LEU A 1 255 ? 15.197 8.645 -11.486 1.00 97.81 255 LEU A N 1
ATOM 1905 C CA . LEU A 1 255 ? 15.577 7.249 -11.712 1.00 97.81 255 LEU A CA 1
ATOM 1906 C C . LEU A 1 255 ? 16.981 7.172 -12.313 1.00 97.81 255 LEU A C 1
ATOM 1908 O O . LEU A 1 255 ? 17.281 7.798 -13.321 1.00 97.81 255 LEU A O 1
ATOM 1912 N N . ALA A 1 256 ? 17.854 6.376 -11.714 1.00 97.06 256 ALA A N 1
ATOM 1913 C CA . ALA A 1 256 ? 19.198 6.154 -12.229 1.00 97.06 256 ALA A CA 1
ATOM 1914 C C . ALA A 1 256 ? 19.499 4.660 -12.262 1.00 97.06 256 ALA A C 1
ATOM 1916 O O . ALA A 1 256 ? 18.867 3.873 -11.553 1.00 97.06 256 ALA A O 1
ATOM 1917 N N . ARG A 1 257 ? 20.486 4.278 -13.067 1.00 94.81 257 ARG A N 1
ATOM 1918 C CA . ARG A 1 257 ? 20.994 2.906 -13.139 1.00 94.81 257 ARG A CA 1
ATOM 1919 C C . ARG A 1 257 ? 22.507 2.862 -12.910 1.00 94.81 257 ARG A C 1
ATOM 1921 O O . ARG A 1 257 ? 23.187 3.840 -13.232 1.00 94.81 257 ARG A O 1
ATOM 1928 N N . PRO A 1 258 ? 23.047 1.761 -12.353 1.00 95.56 258 PRO A N 1
ATOM 1929 C CA . PRO A 1 258 ? 24.478 1.639 -12.073 1.00 95.56 258 PRO A CA 1
ATOM 1930 C C . PRO A 1 258 ? 25.377 1.946 -13.275 1.00 95.56 258 PRO A C 1
ATOM 1932 O O . PRO A 1 258 ? 26.397 2.615 -13.129 1.00 95.56 258 PRO A O 1
ATOM 1935 N N . GLU A 1 259 ? 24.982 1.477 -14.456 1.00 94.00 259 GLU A N 1
ATOM 1936 C CA . GLU A 1 259 ? 25.759 1.543 -15.696 1.00 94.00 259 GLU A CA 1
ATOM 1937 C C . GLU A 1 259 ? 25.982 2.967 -16.178 1.00 94.00 259 GLU A C 1
ATOM 1939 O O . GLU A 1 259 ? 27.065 3.286 -16.661 1.00 94.00 259 GLU A O 1
ATOM 1944 N N . ASP A 1 260 ? 24.986 3.828 -15.983 1.00 93.50 260 ASP A N 1
ATOM 1945 C CA . ASP A 1 260 ? 25.070 5.218 -16.407 1.00 93.50 260 ASP A CA 1
ATOM 1946 C C . ASP A 1 260 ? 25.833 6.061 -15.389 1.00 93.50 260 ASP A C 1
ATOM 1948 O O . ASP A 1 260 ? 26.411 7.074 -15.762 1.00 93.50 260 ASP A O 1
ATOM 1952 N N . LEU A 1 261 ? 25.849 5.668 -14.110 1.00 93.81 261 LEU A N 1
ATOM 1953 C CA . LEU A 1 261 ? 26.526 6.408 -13.041 1.00 93.81 261 LEU A CA 1
ATOM 1954 C C . LEU A 1 261 ? 28.023 6.096 -12.947 1.00 93.81 261 LEU A C 1
ATOM 1956 O O . LEU A 1 261 ? 28.793 6.949 -12.500 1.00 93.81 261 LEU A O 1
ATOM 1960 N N . TRP A 1 262 ? 28.440 4.899 -13.352 1.00 93.25 262 TRP A N 1
ATOM 1961 C CA . TRP A 1 262 ? 29.833 4.477 -13.278 1.00 93.25 262 TRP A CA 1
ATOM 1962 C C . TRP A 1 262 ? 30.733 5.294 -14.208 1.00 93.25 262 TRP A C 1
ATOM 1964 O O . TRP A 1 262 ? 30.543 5.326 -15.421 1.00 93.25 262 TRP A O 1
ATOM 1974 N N . ALA A 1 263 ? 31.762 5.925 -13.642 1.00 90.69 263 ALA A N 1
ATOM 1975 C CA . ALA A 1 263 ? 32.715 6.762 -14.375 1.00 90.69 263 ALA A CA 1
ATOM 1976 C C . ALA A 1 263 ? 34.055 6.050 -14.653 1.00 90.69 263 ALA A C 1
ATOM 1978 O O . ALA A 1 263 ? 35.080 6.690 -14.869 1.00 90.69 263 ALA A O 1
ATOM 1979 N N . GLY A 1 264 ? 34.078 4.714 -14.619 1.00 87.88 264 GLY A N 1
ATOM 1980 C CA . GLY A 1 264 ? 35.268 3.902 -14.902 1.00 87.88 264 GLY A CA 1
ATOM 1981 C C . GLY A 1 264 ? 36.172 3.632 -13.694 1.00 87.88 264 GLY A C 1
ATOM 1982 O O . GLY A 1 264 ? 36.901 2.644 -13.701 1.00 87.88 264 GLY A O 1
ATOM 1983 N N . ASN A 1 265 ? 36.116 4.464 -12.650 1.00 90.25 265 ASN A N 1
ATOM 1984 C CA . ASN A 1 265 ? 36.791 4.234 -11.370 1.00 90.25 265 ASN A CA 1
ATOM 1985 C C . ASN A 1 265 ? 35.990 4.820 -10.192 1.00 90.25 265 ASN A C 1
ATOM 1987 O O . ASN A 1 265 ? 35.123 5.676 -10.383 1.00 90.25 265 ASN A O 1
ATOM 1991 N N . GLU A 1 266 ? 36.290 4.378 -8.966 1.00 92.12 266 GLU A N 1
ATOM 1992 C CA . GLU A 1 266 ? 35.574 4.811 -7.755 1.00 92.12 266 GLU A CA 1
ATOM 1993 C C . GLU A 1 266 ? 35.704 6.315 -7.469 1.00 92.12 266 GLU A C 1
ATOM 1995 O O . GLU A 1 266 ? 34.749 6.919 -6.981 1.00 92.12 266 GLU A O 1
ATOM 2000 N N . ALA A 1 267 ? 36.849 6.940 -7.769 1.00 93.75 267 ALA A N 1
ATOM 2001 C CA . ALA A 1 267 ? 37.088 8.351 -7.459 1.00 93.75 267 ALA A CA 1
ATOM 2002 C C . ALA A 1 267 ? 36.213 9.272 -8.323 1.00 93.75 267 ALA A C 1
ATOM 2004 O O . ALA A 1 267 ? 35.485 10.112 -7.791 1.00 93.75 267 ALA A O 1
ATOM 2005 N N . ASP A 1 268 ? 36.215 9.057 -9.638 1.00 94.50 268 ASP A N 1
ATOM 2006 C CA . ASP A 1 268 ? 35.391 9.823 -10.576 1.00 94.50 268 ASP A CA 1
ATOM 2007 C C . ASP A 1 268 ? 33.899 9.521 -10.375 1.00 94.50 268 ASP A C 1
ATOM 2009 O O . ASP A 1 268 ? 33.060 10.423 -10.426 1.00 94.50 268 ASP A O 1
ATOM 2013 N N . THR A 1 269 ? 33.560 8.265 -10.062 1.00 94.94 269 THR A N 1
ATOM 2014 C CA . THR A 1 269 ? 32.178 7.877 -9.746 1.00 94.94 269 THR A CA 1
ATOM 2015 C C . THR A 1 269 ? 31.701 8.582 -8.479 1.00 94.94 269 THR A C 1
ATOM 2017 O O . THR A 1 269 ? 30.604 9.133 -8.461 1.00 94.94 269 THR A O 1
ATOM 2020 N N . THR A 1 270 ? 32.537 8.646 -7.439 1.00 95.81 270 THR A N 1
ATOM 2021 C CA . THR A 1 270 ? 32.226 9.374 -6.201 1.00 95.81 270 THR A CA 1
ATOM 2022 C C . THR A 1 270 ? 31.975 10.853 -6.476 1.00 95.81 270 THR A C 1
ATOM 2024 O O . THR A 1 270 ? 30.965 11.383 -6.022 1.00 95.81 270 THR A O 1
ATOM 2027 N N . ALA A 1 271 ? 32.820 11.505 -7.280 1.00 95.19 271 ALA A N 1
ATOM 2028 C CA . ALA A 1 271 ? 32.626 12.908 -7.644 1.00 95.19 271 ALA A CA 1
ATOM 2029 C C . ALA A 1 271 ? 31.287 13.145 -8.370 1.00 95.19 271 ALA A C 1
ATOM 2031 O O . ALA A 1 271 ? 30.583 14.115 -8.075 1.00 95.19 271 ALA A O 1
ATOM 2032 N N . ARG A 1 272 ? 30.896 12.238 -9.277 1.00 94.50 272 ARG A N 1
ATOM 2033 C CA . ARG A 1 272 ? 29.594 12.296 -9.961 1.00 94.50 272 ARG A CA 1
ATOM 2034 C C . ARG A 1 272 ? 28.423 12.104 -8.995 1.00 94.50 272 ARG A C 1
ATOM 2036 O O . ARG A 1 272 ? 27.444 12.845 -9.074 1.00 94.50 272 ARG A O 1
ATOM 2043 N N . LEU A 1 273 ? 28.515 11.142 -8.076 1.00 95.44 273 LEU A N 1
ATOM 2044 C CA . LEU A 1 273 ? 27.495 10.933 -7.045 1.00 95.44 273 LEU A CA 1
ATOM 2045 C C . LEU A 1 273 ? 27.330 12.171 -6.165 1.00 95.44 273 LEU A C 1
ATOM 2047 O O . LEU A 1 273 ? 26.206 12.612 -5.936 1.00 95.44 273 LEU A O 1
ATOM 2051 N N . ASP A 1 274 ? 28.437 12.755 -5.712 1.00 95.12 274 ASP A N 1
ATOM 2052 C CA . ASP A 1 274 ? 28.424 13.936 -4.852 1.00 95.12 274 ASP A CA 1
ATOM 2053 C C . ASP A 1 274 ? 27.792 15.141 -5.571 1.00 95.12 274 ASP A C 1
ATOM 2055 O O . ASP A 1 274 ? 27.041 15.900 -4.957 1.00 95.12 274 ASP A O 1
ATOM 2059 N N . GLN A 1 275 ? 28.002 15.282 -6.887 1.00 95.31 275 GLN A N 1
ATOM 2060 C CA . GLN A 1 275 ? 27.326 16.297 -7.701 1.00 95.31 275 GLN A CA 1
ATOM 2061 C C . GLN A 1 275 ? 25.802 16.098 -7.728 1.00 95.31 275 GLN A C 1
ATOM 2063 O O . GLN A 1 275 ? 25.054 17.061 -7.545 1.00 95.31 275 GLN A O 1
ATOM 2068 N N . ILE A 1 276 ? 25.330 14.864 -7.935 1.00 95.25 276 ILE A N 1
ATOM 2069 C CA . ILE A 1 276 ? 23.893 14.545 -7.945 1.00 95.25 276 ILE A CA 1
ATOM 2070 C C . ILE A 1 276 ? 23.284 14.788 -6.561 1.00 95.25 276 ILE A C 1
ATOM 2072 O O . ILE A 1 276 ? 22.241 15.426 -6.452 1.00 95.25 276 ILE A O 1
ATOM 2076 N N . VAL A 1 277 ? 23.948 14.340 -5.496 1.00 94.50 277 VAL A N 1
ATOM 2077 C CA . VAL A 1 277 ? 23.508 14.514 -4.101 1.00 94.50 277 VAL A CA 1
ATOM 2078 C C . VAL A 1 277 ? 23.430 15.996 -3.732 1.00 94.50 277 VAL A C 1
ATOM 2080 O O . VAL A 1 277 ? 22.446 16.433 -3.133 1.00 94.50 277 VAL A O 1
ATOM 2083 N N . ALA A 1 278 ? 24.417 16.796 -4.144 1.00 93.56 278 ALA A N 1
ATOM 2084 C CA . ALA A 1 278 ? 24.385 18.243 -3.964 1.00 93.56 278 ALA A CA 1
ATOM 2085 C C . ALA A 1 278 ? 23.211 18.886 -4.720 1.00 93.56 278 ALA A C 1
ATOM 2087 O O . ALA A 1 278 ? 22.526 19.745 -4.159 1.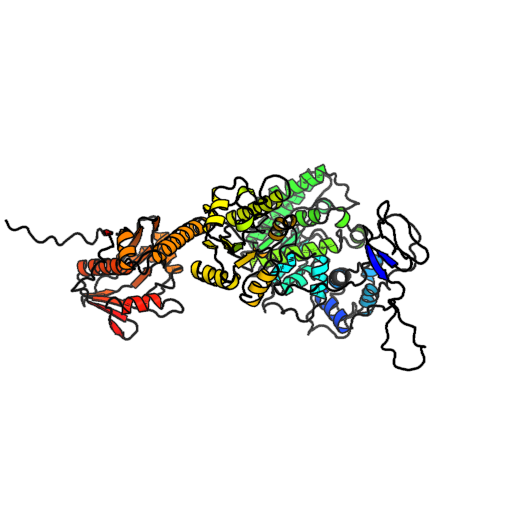00 93.56 278 ALA A O 1
ATOM 2088 N N . ALA A 1 279 ? 22.943 18.454 -5.957 1.00 93.25 279 ALA A N 1
ATOM 2089 C CA . ALA A 1 279 ? 21.806 18.935 -6.737 1.00 93.25 279 ALA A CA 1
ATOM 2090 C C . ALA A 1 279 ? 20.463 18.552 -6.096 1.00 93.25 279 ALA A C 1
ATOM 2092 O O . ALA A 1 279 ? 19.584 19.401 -5.987 1.00 93.25 279 ALA A O 1
ATOM 2093 N N . LEU A 1 280 ? 20.318 17.318 -5.597 1.00 92.50 280 LEU A N 1
ATOM 2094 C CA . LEU A 1 280 ? 19.136 16.866 -4.854 1.00 92.50 280 LEU A CA 1
ATOM 2095 C C . LEU A 1 280 ? 18.884 17.753 -3.627 1.00 92.50 280 LEU A C 1
ATOM 2097 O O . LEU A 1 280 ? 17.782 18.277 -3.469 1.00 92.50 280 LEU A O 1
ATOM 2101 N N . GLY A 1 281 ? 19.911 17.979 -2.801 1.00 89.81 281 GLY A N 1
ATOM 2102 C CA . GLY A 1 281 ? 19.806 18.805 -1.596 1.00 89.81 281 GLY A CA 1
ATOM 2103 C C . GLY A 1 281 ? 19.439 20.264 -1.889 1.00 89.81 281 GLY A C 1
ATOM 2104 O O . GLY A 1 281 ? 18.540 20.814 -1.251 1.00 89.81 281 GLY A O 1
ATOM 2105 N N . GLN A 1 282 ? 20.080 20.882 -2.890 1.00 89.00 282 GLN A N 1
ATOM 2106 C CA . GLN A 1 282 ? 19.734 22.241 -3.338 1.00 89.00 282 GLN A CA 1
ATOM 2107 C C . GLN A 1 282 ? 18.291 22.318 -3.820 1.00 89.00 282 GLN A C 1
ATOM 2109 O O . GLN A 1 282 ? 17.575 23.279 -3.540 1.00 89.00 282 GLN A O 1
ATOM 2114 N N . SER A 1 283 ? 17.859 21.281 -4.522 1.00 87.25 283 SER A N 1
ATOM 2115 C CA . SER A 1 283 ? 16.549 21.278 -5.118 1.00 87.25 283 SER A CA 1
ATOM 2116 C C . SER A 1 283 ? 15.423 21.115 -4.105 1.00 87.25 283 SER A C 1
ATOM 2118 O O . SER A 1 283 ? 14.431 21.838 -4.164 1.00 87.25 283 SER A O 1
ATOM 2120 N N . VAL A 1 284 ? 15.593 20.244 -3.107 1.00 85.62 284 VAL A N 1
ATOM 2121 C CA . VAL A 1 284 ? 14.647 20.152 -1.984 1.00 85.62 284 VAL A CA 1
ATOM 2122 C C . VAL A 1 284 ? 14.550 21.487 -1.243 1.00 85.62 284 VAL A C 1
ATOM 2124 O O . VAL A 1 284 ? 13.446 21.943 -0.951 1.00 85.62 284 VAL A O 1
ATOM 2127 N N . ALA A 1 285 ? 15.681 22.160 -1.004 1.00 82.31 285 ALA A N 1
ATOM 2128 C CA . ALA A 1 285 ? 15.691 23.466 -0.345 1.00 82.31 285 ALA A CA 1
ATOM 2129 C C . ALA A 1 285 ? 14.911 24.543 -1.128 1.00 82.31 285 ALA A C 1
ATOM 2131 O O . ALA A 1 285 ? 14.311 25.429 -0.520 1.00 82.31 285 ALA A O 1
ATOM 2132 N N . ALA A 1 286 ? 14.882 24.459 -2.461 1.00 78.38 286 ALA A N 1
ATOM 2133 C CA . ALA A 1 286 ? 14.170 25.400 -3.325 1.00 78.38 286 ALA A CA 1
ATOM 2134 C C . ALA A 1 286 ? 12.668 25.081 -3.509 1.00 78.38 286 ALA A C 1
ATOM 2136 O O . ALA A 1 286 ? 11.901 25.962 -3.912 1.00 78.38 286 ALA A O 1
ATOM 2137 N N . ARG A 1 287 ? 12.234 23.839 -3.232 1.00 70.94 287 ARG A N 1
ATOM 2138 C CA . ARG A 1 287 ? 10.950 23.297 -3.720 1.00 70.94 287 ARG A CA 1
ATOM 2139 C C . ARG A 1 287 ? 9.723 23.435 -2.816 1.00 70.94 287 ARG A C 1
ATOM 2141 O O . ARG A 1 287 ? 8.601 23.150 -3.250 1.00 70.94 287 ARG A O 1
ATOM 2148 N N . GLY A 1 288 ? 9.897 23.872 -1.571 1.00 65.69 288 GLY A N 1
ATOM 2149 C CA . GLY A 1 288 ? 8.791 23.975 -0.615 1.00 65.69 288 GLY A CA 1
ATOM 2150 C C . GLY A 1 288 ? 8.131 22.614 -0.335 1.00 65.69 288 GLY A C 1
ATOM 2151 O O . GLY A 1 288 ? 8.795 21.700 0.133 1.00 65.69 288 GLY A O 1
ATOM 2152 N N . ALA A 1 289 ? 6.823 22.480 -0.596 1.00 60.38 289 ALA A N 1
ATOM 2153 C CA . ALA A 1 289 ? 6.008 21.308 -0.228 1.00 60.38 289 ALA A CA 1
ATOM 2154 C C . ALA A 1 289 ? 5.892 20.203 -1.310 1.00 60.38 289 ALA A C 1
ATOM 2156 O O . ALA A 1 289 ? 5.062 19.306 -1.167 1.00 60.38 289 ALA A O 1
ATOM 2157 N N . SER A 1 290 ? 6.660 20.273 -2.404 1.00 70.94 290 SER A N 1
ATOM 2158 C CA . SER A 1 290 ? 6.615 19.272 -3.490 1.00 70.94 290 SER A CA 1
ATOM 2159 C C . SER A 1 290 ? 7.389 18.004 -3.104 1.00 70.94 290 SER A C 1
ATOM 2161 O O . SER A 1 290 ? 8.490 18.108 -2.565 1.00 70.94 290 SER A O 1
ATOM 2163 N N . GLU A 1 291 ? 6.856 16.813 -3.397 1.00 82.88 291 GLU A N 1
ATOM 2164 C CA . GLU A 1 291 ? 7.535 15.547 -3.072 1.00 82.88 291 GLU A CA 1
ATOM 2165 C C . GLU A 1 291 ? 8.627 15.245 -4.111 1.00 82.88 291 GLU A C 1
ATOM 2167 O O . GLU A 1 291 ? 8.388 15.327 -5.318 1.00 82.88 291 GLU A O 1
ATOM 2172 N N . LEU A 1 292 ? 9.827 14.891 -3.641 1.00 91.38 292 LEU A N 1
ATOM 2173 C CA . LEU A 1 292 ? 10.920 14.395 -4.474 1.00 91.38 292 LEU A CA 1
ATOM 2174 C C . LEU A 1 292 ? 11.240 12.954 -4.088 1.00 91.38 292 LEU A C 1
ATOM 2176 O O . LEU A 1 292 ? 11.698 12.693 -2.977 1.00 91.38 292 LEU A O 1
ATOM 2180 N N . LEU A 1 293 ? 11.026 12.042 -5.026 1.00 94.25 293 LEU A N 1
ATOM 2181 C CA . LEU A 1 293 ? 11.379 10.639 -4.922 1.00 94.25 293 LEU A CA 1
ATOM 2182 C C . LEU A 1 293 ? 12.665 10.367 -5.683 1.00 94.25 293 LEU A C 1
ATOM 2184 O O . LEU A 1 293 ? 12.853 10.844 -6.803 1.00 94.25 293 LEU A O 1
ATOM 2188 N N . VAL A 1 294 ? 13.529 9.554 -5.094 1.00 96.88 294 VAL A N 1
ATOM 2189 C CA . VAL A 1 294 ? 14.712 9.033 -5.766 1.00 96.88 294 VAL A CA 1
ATOM 2190 C C . VAL A 1 294 ? 14.645 7.515 -5.773 1.00 96.88 294 VAL A C 1
ATOM 2192 O O . VAL A 1 294 ? 14.420 6.886 -4.741 1.00 96.88 294 VAL A O 1
ATOM 2195 N N . GLY A 1 295 ? 14.828 6.930 -6.953 1.00 97.38 295 GLY A N 1
ATOM 2196 C CA . GLY A 1 295 ? 14.901 5.493 -7.142 1.00 97.38 295 GLY A CA 1
ATOM 2197 C C . GLY A 1 295 ? 16.058 4.892 -6.349 1.00 97.38 295 GLY A C 1
ATOM 2198 O O . GLY A 1 295 ? 17.184 5.399 -6.399 1.00 97.38 295 GLY A O 1
ATOM 2199 N N . THR A 1 296 ? 15.814 3.792 -5.641 1.00 97.25 296 THR A N 1
ATOM 2200 C CA . THR A 1 296 ? 16.899 2.921 -5.189 1.00 97.25 296 THR A CA 1
ATOM 2201 C C . THR A 1 296 ? 17.654 2.407 -6.411 1.00 97.25 296 THR A C 1
ATOM 2203 O O . THR A 1 296 ? 17.072 2.144 -7.460 1.00 97.25 296 THR A O 1
ATOM 2206 N N . LEU A 1 297 ? 18.978 2.309 -6.310 1.00 96.94 297 LEU A N 1
ATOM 2207 C CA . LEU A 1 297 ? 19.780 1.926 -7.464 1.00 96.94 297 LEU A CA 1
ATOM 2208 C C . LEU A 1 297 ? 19.611 0.414 -7.728 1.00 96.94 297 LEU A C 1
ATOM 2210 O O . LEU A 1 297 ? 19.923 -0.373 -6.822 1.00 96.94 297 LEU A O 1
ATOM 2214 N N . PRO A 1 298 ? 19.114 -0.005 -8.910 1.00 96.50 298 PRO A N 1
ATOM 2215 C CA . PRO A 1 298 ? 18.840 -1.410 -9.204 1.00 96.50 298 PRO A CA 1
ATOM 2216 C C . PRO A 1 298 ? 20.129 -2.228 -9.376 1.00 96.50 298 PRO A C 1
ATOM 2218 O O . PRO A 1 298 ? 21.222 -1.656 -9.443 1.00 96.50 298 PRO A O 1
ATOM 2221 N N . PRO A 1 299 ? 20.054 -3.573 -9.437 1.00 95.00 299 PRO A N 1
ATOM 2222 C CA . PRO A 1 299 ? 21.155 -4.362 -9.986 1.00 95.00 299 PRO A CA 1
ATOM 2223 C C . PRO A 1 299 ? 21.475 -3.915 -11.423 1.00 95.00 299 PRO A C 1
ATOM 2225 O O . PRO A 1 299 ? 20.604 -3.406 -12.124 1.00 95.00 299 PRO A O 1
ATOM 2228 N N . ALA A 1 300 ? 22.720 -4.107 -11.865 1.00 94.75 300 ALA A N 1
ATOM 2229 C CA . ALA A 1 300 ? 23.090 -3.844 -13.252 1.00 94.75 300 ALA A CA 1
ATOM 2230 C C . ALA A 1 300 ? 22.356 -4.829 -14.174 1.00 94.75 300 ALA A C 1
ATOM 2232 O O . ALA A 1 300 ? 22.374 -6.040 -13.943 1.00 94.75 300 ALA A O 1
ATOM 2233 N N . VAL A 1 301 ? 21.707 -4.294 -15.205 1.00 93.38 301 VAL A N 1
ATOM 2234 C CA . VAL A 1 301 ? 20.880 -5.047 -16.147 1.00 93.38 301 VAL A CA 1
ATOM 2235 C C . VAL A 1 301 ? 21.521 -5.123 -17.528 1.00 93.38 301 VAL A C 1
ATOM 2237 O O . VAL A 1 301 ? 21.312 -6.124 -18.200 1.00 93.38 301 VAL A O 1
ATOM 2240 N N . SER A 1 302 ? 22.349 -4.168 -17.965 1.00 92.56 302 SER A N 1
ATOM 2241 C CA . SER A 1 302 ? 22.929 -4.212 -19.320 1.00 92.56 302 SER A CA 1
ATOM 2242 C C . SER A 1 302 ? 23.816 -5.435 -19.533 1.00 92.56 302 SER A C 1
ATOM 2244 O O . SER A 1 302 ? 24.713 -5.707 -18.735 1.00 92.56 302 SER A O 1
ATOM 2246 N N . ALA A 1 303 ? 23.649 -6.099 -20.677 1.00 88.56 303 ALA A N 1
ATOM 2247 C CA . ALA A 1 303 ? 24.615 -7.082 -21.168 1.00 88.56 303 ALA A CA 1
ATOM 2248 C C . ALA A 1 303 ? 25.925 -6.434 -21.663 1.00 88.56 303 ALA A C 1
ATOM 2250 O O . ALA A 1 303 ? 26.936 -7.117 -21.809 1.00 88.56 303 ALA A O 1
ATOM 2251 N N . PHE A 1 304 ? 25.919 -5.123 -21.919 1.00 88.44 304 PHE A N 1
ATOM 2252 C CA . PHE A 1 304 ? 27.073 -4.355 -22.392 1.00 88.44 304 PHE A CA 1
ATOM 2253 C C . PHE A 1 304 ? 27.868 -3.710 -21.251 1.00 88.44 304 PHE A C 1
ATOM 2255 O O . PHE A 1 304 ? 28.887 -3.064 -21.501 1.00 88.44 304 PHE A O 1
ATOM 2262 N N . SER A 1 305 ? 27.399 -3.849 -20.006 1.00 85.38 305 SER A N 1
ATOM 2263 C CA . SER A 1 305 ? 28.018 -3.202 -18.854 1.00 85.38 305 SER A CA 1
ATOM 2264 C C . SER A 1 305 ? 29.411 -3.770 -18.571 1.00 85.38 305 SER A C 1
ATOM 2266 O O . SER A 1 305 ? 29.548 -4.984 -18.409 1.00 85.38 305 SER A O 1
ATOM 2268 N N . PRO A 1 306 ? 30.444 -2.921 -18.423 1.00 81.88 306 PRO A N 1
ATOM 2269 C CA . PRO A 1 306 ? 31.746 -3.358 -17.937 1.00 81.88 306 PRO A CA 1
ATOM 2270 C C . PRO A 1 306 ? 31.802 -3.481 -16.402 1.00 81.88 306 PRO A C 1
ATOM 2272 O O . PRO A 1 306 ? 32.849 -3.856 -15.876 1.00 81.88 306 PRO A O 1
ATOM 2275 N N . LEU A 1 307 ? 30.733 -3.127 -15.673 1.00 89.38 307 LEU A N 1
ATOM 2276 C CA . LEU A 1 307 ? 30.718 -3.144 -14.206 1.00 89.38 307 LEU A CA 1
ATOM 2277 C C . LEU A 1 307 ? 30.805 -4.566 -13.656 1.00 89.38 307 LEU A C 1
ATOM 2279 O O . LEU A 1 307 ? 29.984 -5.425 -13.980 1.00 89.38 307 LEU A O 1
ATOM 2283 N N . ALA A 1 308 ? 31.733 -4.788 -12.727 1.00 88.88 308 ALA A N 1
ATOM 2284 C CA . ALA A 1 308 ? 31.729 -6.009 -11.940 1.00 88.88 308 ALA A CA 1
ATOM 2285 C C . ALA A 1 308 ? 30.605 -5.984 -10.886 1.00 88.88 308 ALA A C 1
ATOM 2287 O O . ALA A 1 308 ? 30.118 -4.930 -10.460 1.00 88.88 308 ALA A O 1
ATOM 2288 N N . ASN A 1 309 ? 30.232 -7.165 -10.385 1.00 88.25 309 ASN A N 1
ATOM 2289 C CA . ASN A 1 309 ? 29.240 -7.292 -9.310 1.00 88.25 309 ASN A CA 1
ATOM 2290 C C . ASN A 1 309 ? 29.664 -6.547 -8.032 1.00 88.25 309 ASN A C 1
ATOM 2292 O O . ASN A 1 309 ? 28.819 -5.975 -7.347 1.00 88.25 309 ASN A O 1
ATOM 2296 N N . ALA A 1 310 ? 30.966 -6.538 -7.723 1.00 91.44 310 ALA A N 1
ATOM 2297 C CA . ALA A 1 310 ? 31.509 -5.824 -6.568 1.00 91.44 310 ALA A CA 1
ATOM 2298 C C . ALA A 1 310 ? 31.339 -4.303 -6.709 1.00 91.44 310 ALA A C 1
ATOM 2300 O O . ALA A 1 310 ? 30.853 -3.664 -5.778 1.00 91.44 310 ALA A O 1
ATOM 2301 N N . ASP A 1 311 ? 31.644 -3.752 -7.888 1.00 93.38 311 ASP A N 1
ATOM 2302 C CA . ASP A 1 311 ? 31.489 -2.323 -8.182 1.00 93.38 311 ASP A CA 1
ATOM 2303 C C . ASP A 1 311 ? 30.015 -1.910 -8.146 1.00 93.38 311 ASP A C 1
ATOM 2305 O O . ASP A 1 311 ? 29.661 -0.885 -7.571 1.00 93.38 311 ASP A O 1
ATOM 2309 N N . THR A 1 312 ? 29.130 -2.754 -8.685 1.00 93.94 312 THR A N 1
ATOM 2310 C CA . THR A 1 312 ? 27.678 -2.540 -8.627 1.00 93.94 312 THR A CA 1
ATOM 2311 C C . THR A 1 312 ? 27.183 -2.516 -7.180 1.00 93.94 312 THR A C 1
ATOM 2313 O O . THR A 1 312 ? 26.451 -1.608 -6.792 1.00 93.94 312 THR A O 1
ATOM 2316 N N . ALA A 1 313 ? 27.592 -3.482 -6.352 1.00 94.62 313 ALA A N 1
ATOM 2317 C CA . ALA A 1 313 ? 27.209 -3.529 -4.942 1.00 94.62 313 ALA A CA 1
ATOM 2318 C C . ALA A 1 313 ? 27.746 -2.320 -4.159 1.00 94.62 313 ALA A C 1
ATOM 2320 O O . ALA A 1 313 ? 27.011 -1.713 -3.376 1.00 94.62 313 ALA A O 1
ATOM 2321 N N . TRP A 1 314 ? 29.001 -1.934 -4.409 1.00 96.00 314 TRP A N 1
ATOM 2322 C CA . TRP A 1 314 ? 29.598 -0.727 -3.843 1.00 96.00 314 TRP A CA 1
ATOM 2323 C C . TRP A 1 314 ? 28.802 0.517 -4.241 1.00 96.00 314 TRP A C 1
ATOM 2325 O O . TRP A 1 314 ? 28.407 1.291 -3.371 1.00 96.00 314 TRP A O 1
ATOM 2335 N N . LEU A 1 315 ? 28.486 0.673 -5.527 1.00 96.19 315 LEU A N 1
ATOM 2336 C CA . LEU A 1 315 ? 27.769 1.827 -6.056 1.00 96.19 315 LEU A CA 1
ATOM 2337 C C . LEU A 1 315 ? 26.357 1.938 -5.469 1.00 96.19 315 LEU A C 1
ATOM 2339 O O . LEU A 1 315 ? 25.959 3.017 -5.030 1.00 96.19 315 LEU A O 1
ATOM 2343 N N . ARG A 1 316 ? 25.628 0.817 -5.371 1.00 96.19 316 ARG A N 1
ATOM 2344 C CA . ARG A 1 316 ? 24.312 0.752 -4.711 1.00 96.19 316 ARG A CA 1
ATOM 2345 C C . ARG A 1 316 ? 24.399 1.182 -3.243 1.00 96.19 316 ARG A C 1
ATOM 2347 O O . ARG A 1 316 ? 23.561 1.954 -2.777 1.00 96.19 316 ARG A O 1
ATOM 2354 N N . HIS A 1 317 ? 25.438 0.749 -2.527 1.00 96.06 317 HIS A N 1
ATOM 2355 C CA . HIS A 1 317 ? 25.675 1.168 -1.146 1.00 96.06 317 HIS A CA 1
ATOM 2356 C C . HIS A 1 317 ? 26.017 2.665 -1.034 1.00 96.06 317 HIS A C 1
ATOM 2358 O O . HIS A 1 317 ? 25.452 3.362 -0.186 1.00 96.06 317 HIS A O 1
ATOM 2364 N N . GLN A 1 318 ? 26.898 3.190 -1.894 1.00 95.75 318 GLN A N 1
ATOM 2365 C CA . GLN A 1 318 ? 27.252 4.616 -1.907 1.00 95.75 318 GLN A CA 1
ATOM 2366 C C . GLN A 1 318 ? 26.041 5.505 -2.237 1.00 95.75 318 GLN A C 1
ATOM 2368 O O . GLN A 1 318 ? 25.876 6.555 -1.612 1.00 95.75 318 GLN A O 1
ATOM 2373 N N . TRP A 1 319 ? 25.191 5.074 -3.177 1.00 96.00 319 TRP A N 1
ATOM 2374 C CA . TRP A 1 319 ? 23.939 5.743 -3.544 1.00 96.00 319 TRP A CA 1
ATOM 2375 C C . TRP A 1 319 ? 22.983 5.828 -2.354 1.00 96.00 319 TRP A C 1
ATOM 2377 O O . TRP A 1 319 ? 22.545 6.915 -1.977 1.00 96.00 319 TRP A O 1
ATOM 2387 N N . HIS A 1 320 ? 22.717 4.688 -1.709 1.00 95.06 320 HIS A N 1
ATOM 2388 C CA . HIS A 1 320 ? 21.797 4.617 -0.578 1.00 95.06 320 HIS A CA 1
ATOM 2389 C C . HIS A 1 320 ? 22.273 5.455 0.617 1.00 95.06 320 HIS A C 1
ATOM 2391 O O . HIS A 1 320 ? 21.507 6.239 1.174 1.00 95.06 320 HIS A O 1
ATOM 2397 N N . THR A 1 321 ? 23.551 5.341 0.983 1.00 94.50 321 THR A N 1
ATOM 2398 C CA . THR A 1 321 ? 24.115 6.044 2.148 1.00 94.50 321 THR A CA 1
ATOM 2399 C C . THR A 1 321 ? 24.162 7.561 1.976 1.00 94.50 321 THR A C 1
ATOM 2401 O O . THR A 1 321 ? 23.874 8.280 2.931 1.00 94.50 321 THR A O 1
ATOM 2404 N N . ARG A 1 322 ? 24.482 8.072 0.779 1.00 93.94 322 ARG A N 1
ATOM 2405 C CA . ARG A 1 322 ? 24.529 9.526 0.532 1.00 93.94 322 ARG A CA 1
ATOM 2406 C C . ARG A 1 322 ? 23.153 10.168 0.491 1.00 93.94 322 ARG A C 1
ATOM 2408 O O . ARG A 1 322 ? 22.977 11.253 1.034 1.00 93.94 322 ARG A O 1
ATOM 2415 N N . ILE A 1 323 ? 22.190 9.515 -0.155 1.00 92.94 323 ILE A N 1
ATOM 2416 C CA . ILE A 1 323 ? 20.847 10.079 -0.338 1.00 92.94 323 ILE A CA 1
ATOM 2417 C C . ILE A 1 323 ? 20.000 9.896 0.918 1.00 92.94 323 ILE A C 1
ATOM 2419 O O . ILE A 1 323 ? 19.250 10.800 1.271 1.00 92.94 323 ILE A O 1
ATOM 2423 N N . GLY A 1 324 ? 20.163 8.786 1.647 1.00 87.06 324 GLY A N 1
ATOM 2424 C CA . GLY A 1 324 ? 19.398 8.508 2.866 1.00 87.06 324 GLY A CA 1
ATOM 2425 C C . GLY A 1 324 ? 19.577 9.546 3.982 1.00 87.06 324 GLY A C 1
ATOM 2426 O O . GLY A 1 324 ? 18.743 9.620 4.878 1.00 87.06 324 GLY A O 1
ATOM 2427 N N . GLY A 1 325 ? 20.633 10.367 3.929 1.00 79.38 325 GLY A N 1
ATOM 2428 C CA . GLY A 1 325 ? 20.857 11.482 4.854 1.00 79.38 325 GLY A CA 1
ATOM 2429 C C . GLY A 1 325 ? 20.187 12.805 4.457 1.00 79.38 325 GLY A C 1
ATOM 2430 O O . GLY A 1 325 ? 20.273 13.767 5.220 1.00 79.38 325 GLY A O 1
ATOM 2431 N N . LEU A 1 326 ? 19.550 12.890 3.283 1.00 87.31 326 LEU A N 1
ATOM 2432 C CA . LEU A 1 326 ? 18.947 14.129 2.790 1.00 87.31 326 LEU A CA 1
ATOM 2433 C C . LEU A 1 326 ? 17.505 14.294 3.302 1.00 87.31 326 LEU A C 1
ATOM 2435 O O . LEU A 1 326 ? 16.634 13.493 2.955 1.00 87.31 326 LEU A O 1
ATOM 2439 N N . PRO A 1 327 ? 17.202 15.347 4.086 1.00 84.50 327 PRO A N 1
ATOM 2440 C CA . PRO A 1 327 ? 15.835 15.610 4.516 1.00 84.50 327 PRO A CA 1
ATOM 2441 C C . PRO A 1 327 ? 14.969 15.996 3.313 1.00 84.50 327 PRO A C 1
ATOM 2443 O O . PRO A 1 327 ? 15.418 16.722 2.431 1.00 84.50 327 PRO A O 1
ATOM 2446 N N . GLY A 1 328 ? 13.716 15.536 3.291 1.00 85.75 328 GLY A N 1
ATOM 2447 C CA . GLY A 1 328 ? 12.751 15.867 2.234 1.00 85.75 328 GLY A CA 1
ATOM 2448 C C . GLY A 1 328 ? 12.910 15.078 0.928 1.00 85.75 328 GLY A C 1
ATOM 2449 O O . GLY A 1 328 ? 12.173 15.346 -0.018 1.00 85.75 328 GLY A O 1
ATOM 2450 N N . VAL A 1 329 ? 13.818 14.096 0.880 1.00 90.06 329 VAL A N 1
ATOM 2451 C CA . VAL A 1 329 ? 13.909 13.114 -0.210 1.00 90.06 329 VAL A CA 1
ATOM 2452 C C . VAL A 1 329 ? 13.248 11.806 0.226 1.00 90.06 329 VAL A C 1
ATOM 2454 O O . VAL A 1 329 ? 13.609 11.234 1.253 1.00 90.06 329 VAL A O 1
ATOM 2457 N N . GLY A 1 330 ? 12.270 11.336 -0.546 1.00 91.12 330 GLY A N 1
ATOM 2458 C CA . GLY A 1 330 ? 11.670 10.013 -0.389 1.00 91.12 330 GLY A CA 1
ATOM 2459 C C . GLY A 1 330 ? 12.359 8.967 -1.265 1.00 91.12 330 GLY A C 1
ATOM 2460 O O . GLY A 1 330 ? 12.932 9.294 -2.304 1.00 91.12 330 GLY A O 1
ATOM 2461 N N . TRP A 1 331 ? 12.278 7.699 -0.867 1.00 93.94 331 TRP A N 1
ATOM 2462 C CA . TRP A 1 331 ? 12.713 6.578 -1.699 1.00 93.94 331 TRP A CA 1
ATOM 2463 C C . TRP A 1 331 ? 11.576 6.084 -2.593 1.00 93.94 331 TRP A C 1
ATOM 2465 O O . TRP A 1 331 ? 10.419 6.049 -2.178 1.00 93.94 331 TRP A O 1
ATOM 2475 N N . PHE A 1 332 ? 11.933 5.691 -3.812 1.00 95.94 332 PHE A N 1
ATOM 2476 C CA . PHE A 1 332 ? 11.124 4.855 -4.690 1.00 95.94 332 PHE A CA 1
ATOM 2477 C C . PHE A 1 332 ? 11.875 3.537 -4.905 1.00 95.94 332 PHE A C 1
ATOM 2479 O O . PHE A 1 332 ? 13.030 3.560 -5.329 1.00 95.94 332 PHE A O 1
ATOM 2486 N N . ASP A 1 333 ? 11.258 2.395 -4.609 1.00 94.62 333 ASP A N 1
ATOM 2487 C CA . ASP A 1 333 ? 11.938 1.091 -4.552 1.00 94.62 333 ASP A CA 1
ATOM 2488 C C . ASP A 1 333 ? 12.194 0.461 -5.933 1.00 94.62 333 ASP A C 1
ATOM 2490 O O . ASP A 1 333 ? 11.862 -0.688 -6.205 1.00 94.62 333 ASP A O 1
ATOM 2494 N N . PHE A 1 334 ? 12.837 1.213 -6.825 1.00 97.38 334 PHE A N 1
ATOM 2495 C CA . PHE A 1 334 ? 13.178 0.772 -8.174 1.00 97.38 334 PHE A CA 1
ATOM 2496 C C . PHE A 1 334 ? 13.990 -0.538 -8.180 1.00 97.38 334 PHE A C 1
ATOM 2498 O O . PHE A 1 334 ? 13.706 -1.444 -8.963 1.00 97.38 334 PHE A O 1
ATOM 2505 N N . ALA A 1 335 ? 14.956 -0.689 -7.275 1.00 97.19 335 ALA A N 1
ATOM 2506 C CA . ALA A 1 335 ? 15.732 -1.919 -7.171 1.00 97.19 335 ALA A CA 1
ATOM 2507 C C . ALA A 1 335 ? 14.870 -3.156 -6.883 1.00 97.19 335 ALA A C 1
ATOM 2509 O O . ALA A 1 335 ? 15.109 -4.199 -7.486 1.00 97.19 335 ALA A O 1
ATOM 2510 N N . GLU A 1 336 ? 13.859 -3.029 -6.020 1.00 95.75 336 GLU A N 1
ATOM 2511 C CA . GLU A 1 336 ? 12.961 -4.132 -5.668 1.00 95.75 336 GLU A CA 1
ATOM 2512 C C . GLU A 1 336 ? 12.114 -4.560 -6.871 1.00 95.75 336 GLU A C 1
ATOM 2514 O O . GLU A 1 336 ? 11.958 -5.754 -7.115 1.00 95.75 336 GLU A O 1
ATOM 2519 N N . VAL A 1 337 ? 11.647 -3.603 -7.683 1.00 96.81 337 VAL A N 1
ATOM 2520 C CA . VAL A 1 337 ? 10.906 -3.899 -8.922 1.00 96.81 337 VAL A CA 1
ATOM 2521 C C . VAL A 1 337 ? 11.758 -4.746 -9.876 1.00 96.81 337 VAL A C 1
ATOM 2523 O O . VAL A 1 337 ? 11.299 -5.767 -10.392 1.00 96.81 337 VAL A O 1
ATOM 2526 N N . VAL A 1 338 ? 13.026 -4.370 -10.079 1.00 97.06 338 VAL A N 1
ATOM 2527 C CA . VAL A 1 338 ? 13.948 -5.133 -10.939 1.00 97.06 338 VAL A CA 1
ATOM 2528 C C . VAL A 1 338 ? 14.259 -6.508 -10.344 1.00 97.06 338 VAL A C 1
ATOM 2530 O O . VAL A 1 338 ? 14.312 -7.496 -11.073 1.00 97.06 338 VAL A O 1
ATOM 2533 N N . GLU A 1 339 ? 14.462 -6.596 -9.030 1.00 96.19 339 GLU A N 1
ATOM 2534 C CA . GLU A 1 339 ? 14.775 -7.850 -8.336 1.00 96.19 339 GLU A CA 1
ATOM 2535 C C . GLU A 1 339 ? 13.600 -8.834 -8.348 1.00 96.19 339 GLU A C 1
ATOM 2537 O O . GLU A 1 339 ? 13.821 -10.032 -8.521 1.00 96.19 339 GLU A O 1
ATOM 2542 N N . HIS A 1 340 ? 12.365 -8.338 -8.247 1.00 93.12 340 HIS A N 1
ATOM 2543 C CA . HIS A 1 340 ? 11.157 -9.154 -8.333 1.00 93.12 340 HIS A CA 1
ATOM 2544 C C . HIS A 1 340 ? 10.977 -9.779 -9.725 1.00 93.12 340 HIS A C 1
ATOM 2546 O O . HIS A 1 340 ? 10.656 -10.961 -9.843 1.00 93.12 340 HIS A O 1
ATOM 2552 N N . ILE A 1 341 ? 11.225 -9.005 -10.787 1.00 94.69 341 ILE A N 1
ATOM 2553 C CA . ILE A 1 341 ? 11.150 -9.492 -12.175 1.00 94.69 341 ILE A CA 1
ATOM 2554 C C . ILE A 1 341 ? 12.346 -10.395 -12.514 1.00 94.69 341 ILE A C 1
ATOM 2556 O O . ILE A 1 341 ? 12.209 -11.376 -13.254 1.00 94.69 341 ILE A O 1
ATOM 2560 N N . GLY A 1 342 ? 13.514 -10.066 -11.962 1.00 95.81 342 GLY A N 1
ATOM 2561 C CA . GLY A 1 342 ? 14.798 -10.685 -12.254 1.00 95.81 342 GLY A CA 1
ATOM 2562 C C . GLY A 1 342 ? 15.526 -10.016 -13.425 1.00 95.81 342 GLY A C 1
ATOM 2563 O O . GLY A 1 342 ? 14.923 -9.643 -14.430 1.00 95.81 342 GLY A O 1
ATOM 2564 N N . VAL A 1 343 ? 16.856 -9.918 -13.315 1.00 93.19 343 VAL A N 1
ATOM 2565 C CA . VAL A 1 343 ? 17.734 -9.183 -14.251 1.00 93.19 343 VAL A CA 1
ATOM 2566 C C . VAL A 1 343 ? 17.540 -9.590 -15.715 1.00 93.19 343 VAL A C 1
ATOM 2568 O O . VAL A 1 343 ? 17.438 -8.727 -16.580 1.00 93.19 343 VAL A O 1
ATOM 2571 N N . GLU A 1 344 ? 17.444 -10.889 -16.005 1.00 92.31 344 GLU A N 1
ATOM 2572 C CA . GLU A 1 344 ? 17.309 -11.371 -17.387 1.00 92.31 344 GLU A CA 1
ATOM 2573 C C . GLU A 1 344 ? 15.967 -10.981 -18.020 1.00 92.31 344 GLU A C 1
ATOM 2575 O O . GLU A 1 344 ? 15.927 -10.593 -19.181 1.00 92.31 344 GLU A O 1
ATOM 2580 N N . ARG A 1 345 ? 14.868 -11.019 -17.256 1.00 93.75 345 ARG A N 1
ATOM 2581 C CA . ARG A 1 345 ? 13.540 -10.609 -17.749 1.00 93.75 345 ARG A CA 1
ATOM 2582 C C . ARG A 1 345 ? 13.362 -9.092 -17.768 1.00 93.75 345 ARG A C 1
ATOM 2584 O O . ARG A 1 345 ? 12.517 -8.585 -18.501 1.00 93.75 345 ARG A O 1
ATOM 2591 N N . ALA A 1 346 ? 14.129 -8.380 -16.949 1.00 95.25 346 ALA A N 1
ATOM 2592 C CA . ALA A 1 346 ? 14.158 -6.927 -16.901 1.00 95.25 346 ALA A CA 1
ATOM 2593 C C . ALA A 1 346 ? 14.911 -6.304 -18.085 1.00 95.25 346 ALA A C 1
ATOM 2595 O O . ALA A 1 346 ? 14.658 -5.149 -18.406 1.00 95.25 346 ALA A O 1
ATOM 2596 N N . ARG A 1 347 ? 15.834 -7.035 -18.717 1.00 94.38 347 ARG A N 1
ATOM 2597 C CA . ARG A 1 347 ? 16.718 -6.544 -19.782 1.00 94.38 347 ARG A CA 1
ATOM 2598 C C . ARG A 1 347 ? 16.015 -6.436 -21.134 1.00 94.38 347 ARG A C 1
ATOM 2600 O O . ARG A 1 347 ? 15.321 -7.358 -21.549 1.00 94.38 347 ARG A O 1
ATOM 2607 N N . ASP A 1 348 ? 16.335 -5.373 -21.866 1.00 92.94 348 ASP A N 1
ATOM 2608 C CA . ASP A 1 348 ? 16.141 -5.272 -23.314 1.00 92.94 348 ASP A CA 1
ATOM 2609 C C . ASP A 1 348 ? 17.396 -4.672 -23.974 1.00 92.94 348 ASP A C 1
ATOM 2611 O O . ASP A 1 348 ? 17.589 -3.457 -24.044 1.00 92.94 348 ASP A O 1
ATOM 2615 N N . SER A 1 349 ? 18.298 -5.542 -24.434 1.00 91.38 349 SER A N 1
ATOM 2616 C CA . SER A 1 349 ? 19.575 -5.121 -25.027 1.00 91.38 349 SER A CA 1
ATOM 2617 C C . SER A 1 349 ? 19.440 -4.525 -26.427 1.00 91.38 349 SER A C 1
ATOM 2619 O O . SER A 1 349 ? 20.285 -3.719 -26.832 1.00 91.38 349 SER A O 1
ATOM 2621 N N . ALA A 1 350 ? 18.413 -4.917 -27.181 1.00 88.25 350 ALA A N 1
ATOM 2622 C CA . ALA A 1 350 ? 18.187 -4.393 -28.520 1.00 88.25 350 ALA A CA 1
ATOM 2623 C C . ALA A 1 350 ? 17.695 -2.944 -28.427 1.00 88.25 350 ALA A C 1
ATOM 2625 O O . ALA A 1 350 ? 18.298 -2.042 -29.020 1.00 88.25 350 ALA A O 1
ATOM 2626 N N . SER A 1 351 ? 16.694 -2.702 -27.578 1.00 88.19 351 SER A N 1
ATOM 2627 C CA . SER A 1 351 ? 16.217 -1.358 -27.279 1.00 88.19 351 SER A CA 1
ATOM 2628 C C . SER A 1 351 ? 17.299 -0.503 -26.603 1.00 88.19 351 SER A C 1
ATOM 2630 O O . SER A 1 351 ? 17.509 0.639 -27.013 1.00 88.19 351 SER A O 1
ATOM 2632 N N . GLU A 1 352 ? 18.101 -1.045 -25.675 1.00 91.75 352 GLU A N 1
ATOM 2633 C CA . GLU A 1 352 ? 19.238 -0.318 -25.080 1.00 91.75 352 GLU A CA 1
ATOM 2634 C C . GLU A 1 352 ? 20.184 0.259 -26.145 1.00 91.75 352 GLU A C 1
ATOM 2636 O O . GLU A 1 352 ? 20.604 1.418 -26.060 1.00 91.75 352 GLU A O 1
ATOM 2641 N N . SER A 1 353 ? 20.499 -0.557 -27.154 1.00 88.25 353 SER A N 1
ATOM 2642 C CA . SER A 1 353 ? 21.455 -0.224 -28.211 1.00 88.25 353 SER A CA 1
ATOM 2643 C C . SER A 1 353 ? 20.919 0.829 -29.179 1.00 88.25 353 SER A C 1
ATOM 2645 O O . SER A 1 353 ? 21.680 1.678 -29.642 1.00 88.25 353 SER A O 1
ATOM 2647 N N . LEU A 1 354 ? 19.622 0.773 -29.493 1.00 86.12 354 LEU A N 1
ATOM 2648 C CA . LEU A 1 354 ? 18.987 1.638 -30.490 1.00 86.12 354 LEU A CA 1
ATOM 2649 C C . LEU A 1 354 ? 18.438 2.936 -29.895 1.00 86.12 354 LEU A C 1
ATOM 2651 O O . LEU A 1 354 ? 18.522 3.986 -30.529 1.00 86.12 354 LEU A O 1
ATOM 2655 N N . SER A 1 355 ? 17.865 2.863 -28.695 1.00 85.44 355 SER A N 1
ATOM 2656 C CA . SER A 1 355 ? 17.014 3.913 -28.129 1.00 85.44 355 SER A CA 1
ATOM 2657 C C . SER A 1 355 ? 17.455 4.398 -26.751 1.00 85.44 355 SER A C 1
ATOM 2659 O O . SER A 1 355 ? 16.878 5.353 -26.243 1.00 85.44 355 SER A O 1
ATOM 2661 N N . ARG A 1 356 ? 18.464 3.769 -26.128 1.00 90.00 356 ARG A N 1
ATOM 2662 C CA . ARG A 1 356 ? 18.827 4.002 -24.716 1.00 90.00 356 ARG A CA 1
ATOM 2663 C C . ARG A 1 356 ? 17.679 3.703 -23.733 1.00 90.00 356 ARG A C 1
ATOM 2665 O O . ARG A 1 356 ? 17.682 4.232 -22.619 1.00 90.00 356 ARG A O 1
ATOM 2672 N N . ALA A 1 357 ? 16.724 2.849 -24.115 1.00 91.88 357 ALA A N 1
ATOM 2673 C CA . ALA A 1 357 ? 15.717 2.263 -23.228 1.00 91.88 357 ALA A CA 1
ATOM 2674 C C . ALA A 1 357 ? 16.131 0.819 -22.875 1.00 91.88 357 ALA A C 1
ATOM 2676 O O . ALA A 1 357 ? 15.878 -0.088 -23.664 1.00 91.88 357 ALA A O 1
ATOM 2677 N N . PRO A 1 358 ? 16.813 0.591 -21.736 1.00 93.88 358 PRO A N 1
ATOM 2678 C CA . PRO A 1 358 ? 17.485 -0.678 -21.444 1.00 93.88 358 PRO A CA 1
ATOM 2679 C C . PRO A 1 358 ? 16.587 -1.765 -20.852 1.00 93.88 358 PRO A C 1
ATOM 2681 O O . PRO A 1 358 ? 17.060 -2.868 -20.564 1.00 93.88 358 PRO A O 1
ATOM 2684 N N . TYR A 1 359 ? 15.323 -1.434 -20.603 1.00 96.19 359 TYR A N 1
ATOM 2685 C CA . TYR A 1 359 ? 14.410 -2.269 -19.847 1.00 96.19 359 TYR A CA 1
ATOM 2686 C C . TYR A 1 359 ? 13.324 -2.864 -20.732 1.00 96.19 359 TYR A C 1
ATOM 2688 O O . TYR A 1 359 ? 12.886 -2.249 -21.700 1.00 96.19 359 TYR A O 1
ATOM 2696 N N . SER A 1 360 ? 12.878 -4.065 -20.379 1.00 94.94 360 SER A N 1
ATOM 2697 C CA . SER A 1 360 ? 11.796 -4.738 -21.088 1.00 94.94 360 SER A CA 1
ATOM 2698 C C . SER A 1 360 ? 10.454 -4.018 -20.884 1.00 94.94 360 SER A C 1
ATOM 2700 O O . SER A 1 360 ? 10.257 -3.352 -19.859 1.00 94.94 360 SER A O 1
ATOM 2702 N N . PRO A 1 361 ? 9.481 -4.192 -21.801 1.00 93.75 361 PRO A N 1
ATOM 2703 C CA . PRO A 1 361 ? 8.130 -3.650 -21.632 1.00 93.75 361 PRO A CA 1
ATOM 2704 C C . PRO A 1 361 ? 7.475 -4.055 -20.304 1.00 93.75 361 PRO A C 1
ATOM 2706 O O . PRO A 1 361 ? 6.817 -3.238 -19.665 1.00 93.75 361 PRO A O 1
ATOM 2709 N N . LEU A 1 362 ? 7.724 -5.288 -19.843 1.00 94.56 362 LEU A N 1
ATOM 2710 C CA . LEU A 1 362 ? 7.244 -5.776 -18.549 1.00 94.56 362 LEU A CA 1
ATOM 2711 C C . LEU A 1 362 ? 7.804 -4.951 -17.383 1.00 94.56 362 LEU A C 1
ATOM 2713 O O . LEU A 1 362 ? 7.057 -4.586 -16.482 1.00 94.56 362 LEU A O 1
ATOM 2717 N N . LEU A 1 363 ? 9.101 -4.628 -17.393 1.00 96.94 363 LEU A N 1
ATOM 2718 C CA . LEU A 1 363 ? 9.682 -3.816 -16.326 1.00 96.94 363 LEU A CA 1
ATOM 2719 C C . LEU A 1 363 ? 9.148 -2.378 -16.352 1.00 96.94 363 LEU A C 1
ATOM 2721 O O . LEU A 1 363 ? 8.855 -1.827 -15.294 1.00 96.94 363 LEU A O 1
ATOM 2725 N N . TYR A 1 364 ? 8.970 -1.773 -17.528 1.00 97.25 364 TYR A N 1
ATOM 2726 C CA . TYR A 1 364 ? 8.350 -0.446 -17.619 1.00 97.25 364 TYR A CA 1
ATOM 2727 C C . TYR A 1 364 ? 6.909 -0.430 -17.098 1.00 97.25 364 TYR A C 1
ATOM 2729 O O . TYR A 1 364 ? 6.543 0.499 -16.375 1.00 97.25 364 TYR A O 1
ATOM 2737 N N . GLN A 1 365 ? 6.128 -1.471 -17.402 1.00 96.31 365 GLN A N 1
ATOM 2738 C CA . GLN A 1 365 ? 4.786 -1.656 -16.856 1.00 96.31 365 GLN A CA 1
ATOM 2739 C C . GLN A 1 365 ? 4.823 -1.701 -15.322 1.00 96.31 365 GLN A C 1
ATOM 2741 O O . GLN A 1 365 ? 4.152 -0.902 -14.670 1.00 96.31 365 GLN A O 1
ATOM 2746 N N . GLU A 1 366 ? 5.665 -2.555 -14.733 1.00 97.19 366 GLU A N 1
ATOM 2747 C CA . GLU A 1 366 ? 5.787 -2.680 -13.274 1.00 97.19 366 GLU A CA 1
ATOM 2748 C C . GLU A 1 366 ? 6.280 -1.392 -12.594 1.00 97.19 366 GLU A C 1
ATOM 2750 O O . GLU A 1 366 ? 5.813 -1.046 -11.509 1.00 97.19 366 GLU A O 1
ATOM 2755 N N . LEU A 1 367 ? 7.165 -0.620 -13.236 1.00 97.62 367 LEU A N 1
ATOM 2756 C CA . LEU A 1 367 ? 7.565 0.698 -12.728 1.00 97.62 367 LEU A CA 1
ATOM 2757 C C . LEU A 1 367 ? 6.400 1.686 -12.714 1.00 97.62 367 LEU A C 1
ATOM 2759 O O . LEU A 1 367 ? 6.235 2.429 -11.742 1.00 97.62 367 LEU A O 1
ATOM 2763 N N . GLY A 1 368 ? 5.583 1.687 -13.770 1.00 96.94 368 GLY A N 1
ATOM 2764 C CA . GLY A 1 368 ? 4.369 2.494 -13.831 1.00 96.94 368 GLY A CA 1
ATOM 2765 C C . GLY A 1 368 ? 3.376 2.115 -12.729 1.00 96.94 368 GLY A C 1
ATOM 2766 O O . GLY A 1 368 ? 2.871 2.992 -12.025 1.00 96.94 368 GLY A O 1
ATOM 2767 N N . ILE A 1 369 ? 3.165 0.814 -12.509 1.00 96.88 369 ILE A N 1
ATOM 2768 C CA . ILE A 1 369 ? 2.312 0.271 -11.439 1.00 96.88 369 ILE A CA 1
ATOM 2769 C C . ILE A 1 369 ? 2.834 0.681 -10.057 1.00 96.88 369 ILE A C 1
ATOM 2771 O O . ILE A 1 369 ? 2.069 1.170 -9.223 1.00 96.88 369 ILE A O 1
ATOM 2775 N N . ALA A 1 370 ? 4.138 0.540 -9.812 1.00 96.69 370 ALA A N 1
ATOM 2776 C CA . ALA A 1 370 ? 4.760 0.911 -8.545 1.00 96.69 370 ALA A CA 1
ATOM 2777 C C . ALA A 1 370 ? 4.632 2.418 -8.253 1.00 96.69 370 ALA A C 1
ATOM 2779 O O . ALA A 1 370 ? 4.340 2.810 -7.121 1.00 96.69 370 ALA A O 1
ATOM 2780 N N . LEU A 1 371 ? 4.783 3.279 -9.266 1.00 95.88 371 LEU A N 1
ATOM 2781 C CA . LEU A 1 371 ? 4.553 4.720 -9.118 1.00 95.88 371 LEU A CA 1
ATOM 2782 C C . LEU A 1 371 ? 3.075 5.047 -8.864 1.00 95.88 371 LEU A C 1
ATOM 2784 O O . LEU A 1 371 ? 2.776 5.890 -8.015 1.00 95.88 371 LEU A O 1
ATOM 2788 N N . ALA A 1 372 ? 2.141 4.356 -9.525 1.00 94.56 372 ALA A N 1
ATOM 2789 C CA . ALA A 1 372 ? 0.710 4.512 -9.265 1.00 94.56 372 ALA A CA 1
ATOM 2790 C C . ALA A 1 372 ? 0.358 4.117 -7.818 1.00 94.56 372 ALA A C 1
ATOM 2792 O O . ALA A 1 372 ? -0.366 4.846 -7.131 1.00 94.56 372 ALA A O 1
ATOM 2793 N N . ARG A 1 373 ? 0.931 3.013 -7.315 1.00 94.62 373 ARG A N 1
ATOM 2794 C CA . ARG A 1 373 ? 0.826 2.592 -5.909 1.00 94.62 373 ARG A CA 1
ATOM 2795 C C . ARG A 1 373 ? 1.366 3.660 -4.957 1.00 94.62 373 ARG A C 1
ATOM 2797 O O . ARG A 1 373 ? 0.708 3.966 -3.960 1.00 94.62 373 ARG A O 1
ATOM 2804 N N . HIS A 1 374 ? 2.513 4.272 -5.269 1.00 92.69 374 HIS A N 1
ATOM 2805 C CA . HIS A 1 374 ? 3.061 5.367 -4.459 1.00 92.69 374 HIS A CA 1
ATOM 2806 C C . HIS A 1 374 ? 2.077 6.537 -4.373 1.00 92.69 374 HIS A C 1
ATOM 2808 O O . HIS A 1 374 ? 1.711 6.954 -3.270 1.00 92.69 374 HIS A O 1
ATOM 2814 N N . VAL A 1 375 ? 1.574 7.016 -5.518 1.00 90.75 375 VAL A N 1
ATOM 2815 C CA . VAL A 1 375 ? 0.566 8.093 -5.574 1.00 90.75 375 VAL A CA 1
ATOM 2816 C C . VAL A 1 375 ? -0.664 7.727 -4.740 1.00 90.75 375 VAL A C 1
ATOM 2818 O O . VAL A 1 375 ? -1.115 8.534 -3.921 1.00 90.75 375 VAL A O 1
ATOM 2821 N N . ARG A 1 376 ? -1.164 6.491 -4.871 1.00 91.12 376 ARG A N 1
ATOM 2822 C CA . ARG A 1 376 ? -2.283 5.976 -4.074 1.00 91.12 376 ARG A CA 1
ATOM 2823 C C . ARG A 1 376 ? -1.997 6.062 -2.575 1.00 91.12 376 ARG A C 1
ATOM 2825 O O . ARG A 1 376 ? -2.818 6.614 -1.847 1.00 91.12 376 ARG A O 1
ATOM 2832 N N . SER A 1 377 ? -0.848 5.569 -2.113 1.00 90.25 377 SER A N 1
ATOM 2833 C CA . SER A 1 377 ? -0.500 5.526 -0.683 1.00 90.25 377 SER A CA 1
ATOM 2834 C C . SER A 1 377 ? -0.425 6.906 -0.017 1.00 90.25 377 SER A C 1
ATOM 2836 O O . SER A 1 377 ? -0.675 7.038 1.178 1.00 90.25 377 SER A O 1
ATOM 2838 N N . ARG A 1 378 ? -0.106 7.955 -0.785 1.00 86.12 378 ARG A N 1
ATOM 2839 C CA . ARG A 1 378 ? -0.048 9.339 -0.290 1.00 86.12 378 ARG A CA 1
ATOM 2840 C C . ARG A 1 378 ? -1.405 10.032 -0.267 1.00 86.12 378 ARG A C 1
ATOM 2842 O O . ARG A 1 378 ? -1.579 11.003 0.468 1.00 86.12 378 ARG A O 1
ATOM 2849 N N . ARG A 1 379 ? -2.339 9.594 -1.112 1.00 85.88 379 ARG A N 1
ATOM 2850 C CA . ARG A 1 379 ? -3.620 10.280 -1.346 1.00 85.88 379 ARG A CA 1
ATOM 2851 C C . ARG A 1 379 ? -4.816 9.555 -0.738 1.00 85.88 379 ARG A C 1
ATOM 2853 O O . ARG A 1 379 ? -5.819 10.204 -0.454 1.00 85.88 379 ARG A O 1
ATOM 2860 N N . ARG A 1 380 ? -4.722 8.243 -0.514 1.00 86.12 380 ARG A N 1
ATOM 2861 C CA . ARG A 1 380 ? -5.724 7.453 0.208 1.00 86.12 380 ARG A CA 1
ATOM 2862 C C . ARG A 1 380 ? -5.256 7.179 1.628 1.00 86.12 380 ARG A C 1
ATOM 2864 O O . ARG A 1 380 ? -4.076 6.982 1.885 1.00 86.12 380 ARG A O 1
ATOM 2871 N N . SER A 1 381 ? -6.209 7.175 2.556 1.00 86.31 381 SER A N 1
ATOM 2872 C CA . SER A 1 381 ? -5.942 6.685 3.906 1.00 86.31 381 SER A CA 1
ATOM 2873 C C . SER A 1 381 ? -5.852 5.158 3.881 1.00 86.31 381 SER A C 1
ATOM 2875 O O . SER A 1 381 ? -6.658 4.540 3.184 1.00 86.31 381 SER A O 1
ATOM 2877 N N . PRO A 1 382 ? -4.932 4.545 4.641 1.00 90.50 382 PRO A N 1
ATOM 2878 C CA . PRO A 1 382 ? -4.916 3.099 4.789 1.00 90.50 382 PRO A CA 1
ATOM 2879 C C . PRO A 1 382 ? -6.196 2.607 5.472 1.00 90.50 382 PRO A C 1
ATOM 2881 O O . PRO A 1 382 ? -6.806 3.318 6.286 1.00 90.50 382 PRO A O 1
ATOM 2884 N N . ALA A 1 383 ? -6.557 1.358 5.184 1.00 93.31 383 ALA A N 1
ATOM 2885 C CA . ALA A 1 383 ? -7.509 0.611 5.988 1.00 93.31 383 ALA A CA 1
ATOM 2886 C C . ALA A 1 383 ? -7.034 0.561 7.448 1.00 93.31 383 ALA A C 1
ATOM 2888 O O . ALA A 1 383 ? -5.840 0.639 7.738 1.00 93.31 383 ALA A O 1
ATOM 2889 N N . LYS A 1 384 ? -7.980 0.462 8.382 1.00 92.75 384 LYS A N 1
ATOM 2890 C CA . LYS A 1 384 ? -7.711 0.600 9.822 1.00 92.75 384 LYS A CA 1
ATOM 2891 C C . LYS A 1 384 ? -7.937 -0.684 10.592 1.00 92.75 384 LYS A C 1
ATOM 2893 O O . LYS A 1 384 ? -7.358 -0.839 11.664 1.00 92.75 384 LYS A O 1
ATOM 2898 N N . VAL A 1 385 ? -8.792 -1.565 10.079 1.00 96.12 385 VAL A N 1
ATOM 2899 C CA . VAL A 1 385 ? -9.202 -2.783 10.772 1.00 96.12 385 VAL A CA 1
ATOM 2900 C C . VAL A 1 385 ? -9.076 -3.969 9.836 1.00 96.12 385 VAL A C 1
ATOM 2902 O O . VAL A 1 385 ? -9.559 -3.922 8.708 1.00 96.12 385 VAL A O 1
ATOM 2905 N N . ILE A 1 386 ? -8.467 -5.042 10.325 1.00 98.38 386 ILE A N 1
ATOM 2906 C CA . ILE A 1 386 ? -8.583 -6.367 9.728 1.00 98.38 386 ILE A CA 1
ATOM 2907 C C . ILE A 1 386 ? -9.544 -7.170 10.594 1.00 98.38 386 ILE A C 1
ATOM 2909 O O . ILE A 1 386 ? -9.247 -7.460 11.753 1.00 98.38 386 ILE A O 1
ATOM 2913 N N . ALA A 1 387 ? -10.694 -7.510 10.026 1.00 98.44 387 ALA A N 1
ATOM 2914 C CA . ALA A 1 387 ? -11.642 -8.448 10.595 1.00 98.44 387 ALA A CA 1
ATOM 2915 C C . ALA A 1 387 ? -11.345 -9.845 10.040 1.00 98.44 387 ALA A C 1
ATOM 2917 O O . ALA A 1 387 ? -11.405 -10.054 8.830 1.00 98.44 387 ALA A O 1
ATOM 2918 N N . VAL A 1 388 ? -11.000 -10.787 10.911 1.00 98.62 388 VAL A N 1
ATOM 2919 C CA . VAL A 1 388 ? -10.519 -12.115 10.520 1.00 98.62 388 VAL A CA 1
ATOM 2920 C C . VAL A 1 388 ? -11.375 -13.212 11.146 1.00 98.62 388 VAL A C 1
ATOM 2922 O O . VAL A 1 388 ? -11.736 -13.135 12.325 1.00 98.62 388 VAL A O 1
ATOM 2925 N N . ASP A 1 389 ? -11.730 -14.204 10.338 1.00 98.00 389 ASP A N 1
ATOM 2926 C CA . ASP A 1 389 ? -12.362 -15.446 10.779 1.00 98.00 389 ASP A CA 1
ATOM 2927 C C . ASP A 1 389 ? -11.368 -16.375 11.506 1.00 98.00 389 ASP A C 1
ATOM 2929 O O . ASP A 1 389 ? -10.162 -16.140 11.475 1.00 98.00 389 ASP A O 1
ATOM 2933 N N . CYS A 1 390 ? -11.848 -17.405 12.207 1.00 96.75 390 CYS A N 1
ATOM 2934 C CA . CYS A 1 390 ? -10.997 -18.327 12.956 1.00 96.75 390 CYS A CA 1
ATOM 2935 C C . CYS A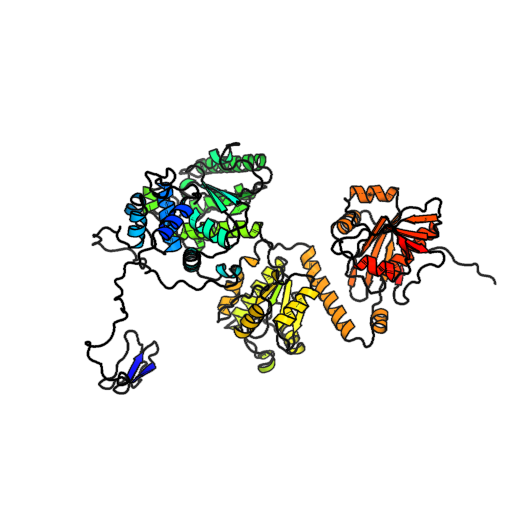 1 390 ? -10.751 -19.660 12.238 1.00 96.75 390 CYS A C 1
ATOM 2937 O O . CYS A 1 390 ? -9.615 -19.931 11.839 1.00 96.75 390 CYS A O 1
ATOM 2939 N N . ASP A 1 391 ? -11.779 -20.498 12.113 1.00 90.62 391 ASP A N 1
ATOM 2940 C CA . ASP A 1 391 ? -11.639 -21.859 11.591 1.00 90.62 391 ASP A CA 1
ATOM 2941 C C . ASP A 1 391 ? -11.252 -21.838 10.110 1.00 90.62 391 ASP A C 1
ATOM 2943 O O . ASP A 1 391 ? -11.763 -21.047 9.334 1.00 90.62 391 ASP A O 1
ATOM 2947 N N . ASN A 1 392 ? -10.297 -22.677 9.709 1.00 90.00 392 ASN A N 1
ATOM 2948 C CA . ASN A 1 392 ? -9.691 -22.695 8.364 1.00 90.00 392 ASN A CA 1
ATOM 2949 C C . ASN A 1 392 ? -9.064 -21.367 7.880 1.00 90.00 392 ASN A C 1
ATOM 2951 O O . ASN A 1 392 ? -8.501 -21.321 6.777 1.00 90.00 392 ASN A O 1
ATOM 2955 N N . THR A 1 393 ? -9.057 -20.329 8.723 1.00 96.00 393 THR A N 1
ATOM 2956 C CA . THR A 1 393 ? -8.514 -18.997 8.442 1.00 96.00 393 THR A CA 1
ATOM 2957 C C . THR A 1 393 ? -7.281 -18.692 9.302 1.00 96.00 393 THR A C 1
ATOM 2959 O O . THR A 1 393 ? -6.195 -18.466 8.765 1.00 96.00 393 THR A O 1
ATOM 2962 N N . LEU A 1 394 ? -7.407 -18.714 10.634 1.00 97.62 394 LEU A N 1
ATOM 2963 C CA . LEU A 1 394 ? -6.294 -18.545 11.582 1.00 97.62 394 LEU A CA 1
ATOM 2964 C C . LEU A 1 394 ? -5.613 -19.865 11.951 1.00 97.62 394 LEU A C 1
ATOM 2966 O O . LEU A 1 394 ? -4.451 -19.843 12.355 1.00 97.62 394 LEU A O 1
ATOM 2970 N N . TRP A 1 395 ? -6.307 -20.988 11.807 1.00 96.38 395 TRP A N 1
ATOM 2971 C CA . TRP A 1 395 ? -5.804 -22.355 11.962 1.00 96.38 395 TRP A CA 1
ATOM 2972 C C . TRP A 1 395 ? -6.563 -23.279 11.011 1.00 96.38 395 TRP A C 1
ATOM 2974 O O . TRP A 1 395 ? -7.610 -22.895 10.501 1.00 96.38 395 TRP A O 1
ATOM 2984 N N . GLY A 1 396 ? -6.060 -24.486 10.755 1.00 91.81 396 GLY A N 1
ATOM 2985 C CA . GLY A 1 396 ? -6.795 -25.476 9.961 1.00 91.81 396 GLY A CA 1
ATOM 2986 C C . GLY A 1 396 ? -7.725 -26.327 10.823 1.00 91.81 396 GLY A C 1
ATOM 2987 O O . GLY A 1 396 ? -7.364 -26.710 11.934 1.00 91.81 396 GLY A O 1
ATOM 2988 N N . GLY A 1 397 ? -8.906 -26.653 10.304 1.00 83.38 397 GLY A N 1
ATOM 2989 C CA . GLY A 1 397 ? -9.916 -27.439 11.012 1.00 83.38 397 GLY A CA 1
ATOM 2990 C C . GLY A 1 397 ? -10.917 -26.589 11.797 1.00 83.38 397 GLY A C 1
ATOM 2991 O O . GLY A 1 397 ? -10.714 -25.396 12.015 1.00 83.38 397 GLY A O 1
ATOM 2992 N N . VAL A 1 398 ? -12.016 -27.235 12.198 1.00 81.69 398 VAL A N 1
ATOM 2993 C CA . VAL A 1 398 ? -13.134 -26.624 12.932 1.00 81.69 398 VAL A CA 1
ATOM 2994 C C . VAL A 1 398 ? -13.002 -26.965 14.410 1.00 81.69 398 VAL A C 1
ATOM 2996 O O . VAL A 1 398 ? -13.198 -28.123 14.791 1.00 81.69 398 VAL A O 1
ATOM 2999 N N . VAL A 1 399 ? -12.673 -25.983 15.254 1.00 77.88 399 VAL A N 1
ATOM 3000 C CA . VAL A 1 399 ? -12.340 -26.228 16.673 1.00 77.88 399 VAL A CA 1
ATOM 3001 C C . VAL A 1 399 ? -13.451 -26.968 17.429 1.00 77.88 399 VAL A C 1
ATOM 3003 O O . VAL A 1 399 ? -13.161 -27.873 18.209 1.00 77.88 399 VAL A O 1
ATOM 3006 N N . GLY A 1 400 ? -14.720 -26.666 17.139 1.00 67.81 400 GLY A N 1
ATOM 3007 C CA . GLY A 1 400 ? -15.865 -27.327 17.775 1.00 67.81 400 GLY A CA 1
ATOM 3008 C C . GLY A 1 400 ? -16.028 -28.810 17.406 1.00 67.81 400 GLY A C 1
ATOM 3009 O O . GLY A 1 400 ? -16.735 -29.538 18.100 1.0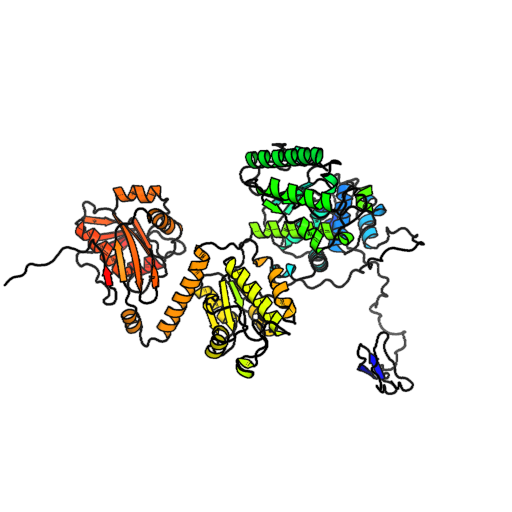0 67.81 400 GLY A O 1
ATOM 3010 N N . GLU A 1 401 ? -15.383 -29.276 16.332 1.00 71.31 401 GLU A N 1
ATOM 3011 C CA . GLU A 1 401 ? -15.441 -30.670 15.874 1.00 71.31 401 GLU A CA 1
ATOM 3012 C C . GLU A 1 401 ? -14.207 -31.474 16.289 1.00 71.31 401 GLU A C 1
ATOM 3014 O O . GLU A 1 401 ? -14.329 -32.617 16.734 1.00 71.31 401 GLU A O 1
ATOM 3019 N N . VAL A 1 402 ? -13.016 -30.889 16.127 1.00 68.88 402 VAL A N 1
ATOM 3020 C CA . VAL A 1 402 ? -11.740 -31.595 16.333 1.00 68.88 402 VAL A CA 1
ATOM 3021 C C . VAL A 1 402 ? -11.102 -31.310 17.694 1.00 68.88 402 VAL A C 1
ATOM 3023 O O . VAL A 1 402 ? -10.193 -32.031 18.106 1.00 68.88 402 VAL A O 1
ATOM 3026 N N . GLY A 1 403 ? -11.595 -30.298 18.414 1.00 74.38 403 GLY A N 1
ATOM 3027 C CA . GLY A 1 403 ? -11.049 -29.843 19.689 1.00 74.38 403 GLY A CA 1
ATOM 3028 C C . GLY A 1 403 ? -9.683 -29.160 19.561 1.00 74.38 403 GLY A C 1
ATOM 3029 O O . GLY A 1 403 ? -9.080 -29.107 18.490 1.00 74.38 403 GLY A O 1
ATOM 3030 N N . LEU A 1 404 ? -9.173 -28.656 20.690 1.00 79.00 404 LEU A N 1
ATOM 3031 C CA . LEU A 1 404 ? -7.918 -27.897 20.768 1.00 79.00 404 LEU A CA 1
ATOM 3032 C C . LEU A 1 404 ? -6.708 -28.641 20.179 1.00 79.00 404 LEU A C 1
ATOM 3034 O O . LEU A 1 404 ? -5.904 -28.030 19.488 1.00 79.00 404 LEU A O 1
ATOM 3038 N N . ASP A 1 405 ? -6.572 -29.943 20.445 1.00 77.19 405 ASP A N 1
ATOM 3039 C CA . ASP A 1 405 ? -5.420 -30.740 19.992 1.00 77.19 405 ASP A CA 1
ATOM 3040 C C . ASP A 1 405 ? -5.529 -31.177 18.518 1.00 77.19 405 ASP A C 1
ATOM 3042 O O . ASP A 1 405 ? -4.563 -31.683 17.946 1.00 77.19 405 ASP A O 1
ATOM 3046 N N . GLY A 1 406 ? -6.715 -31.036 17.914 1.00 74.69 406 GLY A N 1
ATOM 3047 C CA . GLY A 1 406 ? -7.011 -31.507 16.562 1.00 74.69 406 GLY A CA 1
ATOM 3048 C C . GLY A 1 406 ? -6.859 -30.452 15.467 1.00 74.69 406 GLY A C 1
ATOM 3049 O O . GLY A 1 406 ? -6.902 -30.810 14.290 1.00 74.69 406 GLY A O 1
ATOM 3050 N N . ILE A 1 407 ? -6.694 -29.174 15.826 1.00 87.25 407 ILE A N 1
ATOM 3051 C CA . ILE A 1 407 ? -6.512 -28.097 14.847 1.00 87.25 407 ILE A CA 1
ATOM 3052 C C . ILE A 1 407 ? -5.103 -28.121 14.243 1.00 87.25 407 ILE A C 1
ATOM 3054 O O . ILE A 1 407 ? -4.103 -28.404 14.906 1.00 87.25 407 ILE A O 1
ATOM 3058 N N . GLU A 1 408 ? -5.001 -27.775 12.965 1.00 86.75 408 GLU A N 1
ATOM 3059 C CA . GLU A 1 408 ? -3.728 -27.679 12.260 1.00 86.75 408 GLU A CA 1
ATOM 3060 C C . GLU A 1 408 ? -3.093 -26.308 12.501 1.00 86.75 408 GLU A C 1
ATOM 3062 O O . GLU A 1 408 ? -3.375 -25.326 11.808 1.00 86.75 408 GLU A O 1
ATOM 3067 N N . LEU A 1 409 ? -2.199 -26.239 13.484 1.00 87.69 409 LEU A N 1
ATOM 3068 C CA . LEU A 1 409 ? -1.442 -25.031 13.784 1.00 87.69 409 LEU A CA 1
ATOM 3069 C C . LEU A 1 409 ? -0.091 -25.394 14.412 1.00 87.69 409 LEU A C 1
ATOM 3071 O O . LEU A 1 409 ? -0.031 -26.010 15.469 1.00 87.69 409 LEU A O 1
ATOM 3075 N N . GLY A 1 410 ? 1.022 -25.017 13.786 1.00 80.62 410 GLY A N 1
ATOM 3076 C CA . GLY A 1 410 ? 2.342 -25.419 14.280 1.00 80.62 410 GLY A CA 1
ATOM 3077 C C . GLY A 1 410 ? 3.482 -25.077 13.332 1.00 80.62 410 GLY A C 1
ATOM 3078 O O . GLY A 1 410 ? 3.255 -24.509 12.268 1.00 80.62 410 GLY A O 1
ATOM 3079 N N . GLU A 1 411 ? 4.709 -25.413 13.729 1.00 73.94 411 GLU A N 1
ATOM 3080 C CA . GLU A 1 411 ? 5.927 -25.009 13.009 1.00 73.94 411 GLU A CA 1
ATOM 3081 C C . GLU A 1 411 ? 6.174 -25.802 11.715 1.00 73.94 411 GLU A C 1
ATOM 3083 O O . GLU A 1 411 ? 6.859 -25.301 10.814 1.00 73.94 411 GLU A O 1
ATOM 3088 N N . ASP A 1 412 ? 5.559 -26.985 11.609 1.00 72.38 412 ASP A N 1
ATOM 3089 C CA . ASP A 1 412 ? 5.709 -27.953 10.524 1.00 72.38 412 ASP A CA 1
ATOM 3090 C C . ASP A 1 412 ? 4.369 -28.260 9.827 1.00 72.38 412 ASP A C 1
ATOM 3092 O O . ASP A 1 412 ? 3.282 -28.051 10.370 1.00 72.38 412 ASP A O 1
ATOM 3096 N N . GLY A 1 413 ? 4.441 -28.802 8.607 1.00 74.19 413 GLY A N 1
ATOM 3097 C CA . GLY A 1 413 ? 3.264 -29.257 7.859 1.00 74.19 413 GLY A CA 1
ATOM 3098 C C . GLY A 1 413 ? 2.313 -28.124 7.424 1.00 74.19 413 GLY A C 1
ATOM 3099 O O . GLY A 1 413 ? 2.751 -26.980 7.264 1.00 74.19 413 GLY A O 1
ATOM 3100 N N . PRO A 1 414 ? 1.018 -28.417 7.184 1.00 73.12 414 PRO A N 1
ATOM 3101 C CA . PRO A 1 414 ? 0.038 -27.410 6.758 1.00 73.12 414 PRO A CA 1
ATOM 3102 C C . PRO A 1 414 ? -0.185 -26.310 7.813 1.00 73.12 414 PRO A C 1
ATOM 3104 O O . PRO A 1 414 ? -0.387 -25.151 7.445 1.00 73.12 414 PRO A O 1
ATOM 3107 N N . GLY A 1 415 ? -0.017 -26.630 9.104 1.00 83.06 415 GLY A N 1
ATOM 3108 C CA . GLY A 1 415 ? -0.108 -25.685 10.225 1.00 83.06 415 GLY A CA 1
ATOM 3109 C C . GLY A 1 415 ? 0.862 -24.498 10.139 1.00 83.06 415 GLY A C 1
ATOM 3110 O O . GLY A 1 415 ? 0.553 -23.410 10.634 1.00 83.06 415 GLY A O 1
ATOM 3111 N N . ARG A 1 416 ? 2.001 -24.661 9.449 1.00 90.50 416 ARG A N 1
ATOM 3112 C CA . ARG A 1 416 ? 2.993 -23.591 9.256 1.00 90.50 416 ARG A CA 1
ATOM 3113 C C . ARG A 1 416 ? 2.442 -22.420 8.449 1.00 90.50 416 ARG A C 1
ATOM 3115 O O . ARG A 1 416 ? 2.796 -21.271 8.709 1.00 90.50 416 ARG A O 1
ATOM 3122 N N . ALA A 1 417 ? 1.578 -22.693 7.472 1.00 92.94 417 ALA A N 1
ATOM 3123 C CA . ALA A 1 417 ? 0.981 -21.653 6.639 1.00 92.94 417 ALA A CA 1
ATOM 3124 C C . ALA A 1 417 ? 0.149 -20.672 7.479 1.00 92.94 417 ALA A C 1
ATOM 3126 O O . ALA A 1 417 ? 0.287 -19.456 7.340 1.00 92.94 417 ALA A O 1
ATOM 3127 N N . TYR A 1 418 ? -0.629 -21.207 8.420 1.00 96.00 418 TYR A N 1
ATOM 3128 C CA . TYR A 1 418 ? -1.422 -20.433 9.367 1.00 96.00 418 TYR A CA 1
ATOM 3129 C C . TYR A 1 418 ? -0.553 -19.596 10.311 1.00 96.00 418 TYR A C 1
ATOM 3131 O O . TYR A 1 418 ? -0.837 -18.418 10.524 1.00 96.00 418 TYR A O 1
ATOM 3139 N N . GLN A 1 419 ? 0.567 -20.136 10.806 1.00 95.19 419 GLN A N 1
ATOM 3140 C CA . GLN A 1 419 ? 1.509 -19.349 11.610 1.00 95.19 419 GLN A CA 1
ATOM 3141 C C . GLN A 1 419 ? 2.124 -18.185 10.826 1.00 95.19 419 GLN A C 1
ATOM 3143 O O . GLN A 1 419 ? 2.212 -17.077 11.353 1.00 95.19 419 GLN A O 1
ATOM 3148 N N . LEU A 1 420 ? 2.533 -18.406 9.572 1.00 95.62 420 LEU A N 1
ATOM 3149 C CA . LEU A 1 420 ? 3.069 -17.342 8.715 1.00 95.62 420 LEU A CA 1
ATOM 3150 C C . LEU A 1 420 ? 2.019 -16.256 8.448 1.00 95.62 420 LEU A C 1
ATOM 3152 O O . LEU A 1 420 ? 2.336 -15.067 8.477 1.00 95.62 420 LEU A O 1
ATOM 3156 N N . PHE A 1 421 ? 0.762 -16.653 8.250 1.00 97.88 421 PHE A N 1
ATOM 3157 C CA . PHE A 1 421 ? -0.351 -15.722 8.105 1.00 97.88 421 PHE A CA 1
ATOM 3158 C C . PHE A 1 421 ? -0.588 -14.902 9.384 1.00 97.88 421 PHE A C 1
ATOM 3160 O O . PHE A 1 421 ? -0.633 -13.673 9.326 1.00 97.88 421 PHE A O 1
ATOM 3167 N N . GLN A 1 422 ? -0.620 -15.546 10.554 1.00 98.12 422 GLN A N 1
ATOM 3168 C CA . GLN A 1 422 ? -0.720 -14.857 11.844 1.00 98.12 422 GLN A CA 1
ATOM 3169 C C . GLN A 1 422 ? 0.456 -13.903 12.104 1.00 98.12 422 GLN A C 1
ATOM 3171 O O . GLN A 1 422 ? 0.257 -12.800 12.614 1.00 98.12 422 GLN A O 1
ATOM 3176 N N . GLN A 1 423 ? 1.683 -14.283 11.733 1.00 97.06 423 GLN A N 1
ATOM 3177 C CA . GLN A 1 423 ? 2.852 -13.400 11.815 1.00 97.06 423 GLN A CA 1
ATOM 3178 C C . GLN A 1 423 ? 2.679 -12.162 10.930 1.00 97.06 423 GLN A C 1
ATOM 3180 O O . GLN A 1 423 ? 3.023 -11.058 11.351 1.00 97.06 423 GLN A O 1
ATOM 3185 N N . GLN A 1 424 ? 2.116 -12.319 9.731 1.00 97.19 424 GLN A N 1
ATOM 3186 C CA . GLN A 1 424 ? 1.849 -11.192 8.842 1.00 97.19 424 GLN A CA 1
ATOM 3187 C C . GLN A 1 424 ? 0.768 -10.255 9.406 1.00 97.19 424 GLN A C 1
ATOM 3189 O O . GLN A 1 424 ? 0.953 -9.038 9.385 1.00 97.19 424 GLN A O 1
ATOM 3194 N N . LEU A 1 425 ? -0.305 -10.797 9.993 1.00 97.69 425 LEU A N 1
ATOM 3195 C CA . LEU A 1 425 ? -1.309 -10.008 10.721 1.00 97.69 425 LEU A CA 1
ATOM 3196 C C . LEU A 1 425 ? -0.683 -9.237 11.889 1.00 97.69 425 LEU A C 1
ATOM 3198 O O . LEU A 1 425 ? -0.946 -8.048 12.068 1.00 97.69 425 LEU A O 1
ATOM 3202 N N . LYS A 1 426 ? 0.205 -9.888 12.648 1.00 95.94 426 LYS A N 1
ATOM 3203 C CA . LYS A 1 426 ? 0.915 -9.264 13.767 1.00 95.94 426 LYS A CA 1
ATOM 3204 C C . LYS A 1 426 ? 1.807 -8.104 13.320 1.00 95.94 426 LYS A C 1
ATOM 3206 O O . LYS A 1 426 ? 1.764 -7.048 13.944 1.00 95.94 426 LYS A O 1
ATOM 3211 N N . ARG A 1 427 ? 2.531 -8.245 12.202 1.00 94.50 427 ARG A N 1
ATOM 3212 C CA . ARG A 1 427 ? 3.320 -7.148 11.603 1.00 94.50 427 ARG A CA 1
ATOM 3213 C C . ARG A 1 427 ? 2.447 -5.965 11.186 1.00 94.50 427 ARG A C 1
ATOM 3215 O O . ARG A 1 427 ? 2.849 -4.819 11.351 1.00 94.50 427 ARG A O 1
ATOM 3222 N N . LEU A 1 428 ? 1.251 -6.215 10.646 1.00 93.81 428 LEU A N 1
ATOM 3223 C CA . LEU A 1 428 ? 0.305 -5.140 10.325 1.00 93.81 428 LEU A CA 1
ATOM 3224 C C . LEU A 1 428 ? -0.216 -4.458 11.592 1.00 93.81 428 LEU A C 1
ATOM 3226 O O . LEU A 1 428 ? -0.302 -3.231 11.637 1.00 93.81 428 LEU A O 1
ATOM 3230 N N . LYS A 1 429 ? -0.471 -5.224 12.654 1.00 92.31 429 LYS A N 1
ATOM 3231 C CA . LYS A 1 429 ? -0.829 -4.668 13.961 1.00 92.31 429 LYS A CA 1
ATOM 3232 C C . LYS A 1 429 ? 0.272 -3.798 14.556 1.00 92.31 429 LYS A C 1
ATOM 3234 O O . LYS A 1 429 ? -0.002 -2.713 15.060 1.00 92.31 429 LYS A O 1
ATOM 3239 N N . GLU A 1 430 ? 1.526 -4.220 14.440 1.00 90.12 430 GLU A N 1
ATOM 3240 C CA . GLU A 1 430 ? 2.696 -3.425 14.839 1.00 90.12 430 GLU A CA 1
ATOM 3241 C C . GLU A 1 430 ? 2.845 -2.128 14.028 1.00 90.12 430 GLU A C 1
ATOM 3243 O O . GLU A 1 430 ? 3.525 -1.214 14.478 1.00 90.12 430 GLU A O 1
ATOM 3248 N N . ARG A 1 431 ? 2.172 -2.011 12.876 1.00 88.12 431 ARG A N 1
ATOM 3249 C CA . ARG A 1 431 ? 2.072 -0.789 12.061 1.00 88.12 431 ARG A CA 1
ATOM 3250 C C . ARG A 1 431 ? 0.820 0.051 12.359 1.00 88.12 431 ARG A C 1
ATOM 3252 O O . ARG A 1 431 ? 0.555 1.004 11.632 1.00 88.12 431 ARG A O 1
ATOM 3259 N N . GLY A 1 432 ? 0.060 -0.284 13.405 1.00 87.94 432 GLY A N 1
ATOM 3260 C CA . GLY A 1 432 ? -1.124 0.460 13.854 1.00 87.94 432 GLY A CA 1
ATOM 3261 C C . GLY A 1 432 ? -2.469 -0.061 13.333 1.00 87.94 432 GLY A C 1
ATOM 3262 O O . GLY A 1 432 ? -3.498 0.556 13.607 1.00 87.94 432 GLY A O 1
ATOM 3263 N N . ILE A 1 433 ? -2.496 -1.183 12.604 1.00 92.25 433 ILE A N 1
ATOM 3264 C CA . ILE A 1 433 ? -3.749 -1.808 12.149 1.00 92.25 433 ILE A CA 1
ATOM 3265 C C . ILE A 1 433 ? -4.428 -2.540 13.314 1.00 92.25 433 ILE A C 1
ATOM 3267 O O . ILE A 1 433 ? -3.801 -3.313 14.034 1.00 92.25 433 ILE A O 1
ATOM 3271 N N . LEU A 1 434 ? -5.727 -2.329 13.501 1.00 93.44 434 LEU A N 1
ATOM 3272 C CA . LEU A 1 434 ? -6.497 -3.015 14.537 1.00 93.44 434 LEU A CA 1
ATOM 3273 C C . LEU A 1 434 ? -6.917 -4.400 14.038 1.00 93.44 434 LEU A C 1
ATOM 3275 O O . LEU A 1 434 ? -7.396 -4.536 12.914 1.00 93.44 434 LEU A O 1
ATOM 3279 N N . LEU A 1 435 ? -6.772 -5.424 14.877 1.00 96.81 435 LEU A N 1
ATOM 3280 C CA . LEU A 1 435 ? -7.263 -6.770 14.578 1.00 96.81 435 LEU A CA 1
ATOM 3281 C C . LEU A 1 435 ? -8.594 -6.996 15.292 1.00 96.81 435 LEU A C 1
ATOM 3283 O O . LEU A 1 435 ? -8.703 -6.739 16.490 1.00 96.81 435 LEU A O 1
ATOM 3287 N N . ALA A 1 436 ? -9.592 -7.489 14.569 1.00 97.00 436 ALA A N 1
ATOM 3288 C CA . ALA A 1 436 ? -10.878 -7.889 15.115 1.00 97.00 436 ALA A CA 1
ATOM 3289 C C . ALA A 1 436 ? -11.172 -9.337 14.727 1.00 97.00 436 ALA A C 1
ATOM 3291 O O . ALA A 1 436 ? -11.004 -9.716 13.570 1.00 97.00 436 ALA A O 1
ATOM 3292 N N . VAL A 1 437 ? -11.628 -10.146 15.679 1.00 98.12 437 VAL A N 1
ATOM 3293 C CA . VAL A 1 437 ? -12.060 -11.518 15.387 1.00 98.12 437 VAL A CA 1
ATOM 3294 C C . VAL A 1 437 ? -13.545 -11.507 15.063 1.00 98.12 437 VAL A C 1
ATOM 3296 O O . VAL A 1 437 ? -14.344 -10.999 15.849 1.00 98.12 437 VAL A O 1
ATOM 3299 N N . VAL A 1 438 ? -13.925 -12.072 13.919 1.00 97.38 438 VAL A N 1
ATOM 3300 C CA . VAL A 1 438 ? -15.325 -12.219 13.507 1.00 97.38 438 VAL A CA 1
ATOM 3301 C C . VAL A 1 438 ? -15.547 -13.669 13.123 1.00 97.38 438 VAL A C 1
ATOM 3303 O O . VAL A 1 438 ? -15.304 -14.034 11.978 1.00 97.38 438 VAL A O 1
ATOM 3306 N N . SER A 1 439 ? -16.021 -14.490 14.063 1.00 93.19 439 SER A N 1
ATOM 3307 C CA . SER A 1 439 ? -16.109 -15.949 13.899 1.00 93.19 439 SER A CA 1
ATOM 3308 C C . SER A 1 439 ? -17.507 -16.513 14.163 1.00 93.19 439 SER A C 1
ATOM 3310 O O . SER A 1 439 ? -18.263 -15.949 14.954 1.00 93.19 439 SER A O 1
ATOM 3312 N N . ARG A 1 440 ? -17.859 -17.627 13.504 1.00 86.88 440 ARG A N 1
ATOM 3313 C CA . ARG A 1 440 ? -19.098 -18.380 13.783 1.00 86.88 440 ARG A CA 1
ATOM 3314 C C . ARG A 1 440 ? -18.780 -19.610 14.627 1.00 86.88 440 ARG A C 1
ATOM 3316 O O . ARG A 1 440 ? -18.742 -20.723 14.120 1.00 86.88 440 ARG A O 1
ATOM 3323 N N . ASN A 1 441 ? -18.552 -19.382 15.916 1.00 86.88 441 ASN A N 1
ATOM 3324 C CA . ASN A 1 441 ? -18.172 -20.413 16.878 1.00 86.88 441 ASN A CA 1
ATOM 3325 C C . ASN A 1 441 ? -18.828 -20.161 18.235 1.00 86.88 441 ASN A C 1
ATOM 3327 O O . ASN A 1 441 ? -19.448 -19.117 18.458 1.00 86.88 441 ASN A O 1
ATOM 3331 N N . GLU A 1 442 ? -18.635 -21.113 19.144 1.00 83.12 442 GLU A N 1
ATOM 3332 C CA . GLU A 1 442 ? -18.750 -20.853 20.572 1.00 83.12 442 GLU A CA 1
ATOM 3333 C C . GLU A 1 442 ? -17.565 -19.995 21.039 1.00 83.12 442 GLU A C 1
ATOM 3335 O O . GLU A 1 442 ? -16.417 -20.224 20.649 1.00 83.12 442 GLU A O 1
ATOM 3340 N N . GLU A 1 443 ? -17.839 -18.980 21.858 1.00 88.50 443 GLU A N 1
ATOM 3341 C CA . GLU A 1 443 ? -16.817 -18.006 22.253 1.00 88.50 443 GLU A CA 1
ATOM 3342 C C . GLU A 1 443 ? -15.742 -18.643 23.140 1.00 88.50 443 GLU A C 1
ATOM 3344 O O . GLU A 1 443 ? -14.557 -18.338 22.995 1.00 88.50 443 GLU A O 1
ATOM 3349 N N . ALA A 1 444 ? -16.149 -19.563 24.018 1.00 86.50 444 ALA A N 1
ATOM 3350 C CA . ALA A 1 444 ? -15.241 -20.269 24.915 1.00 86.50 444 ALA A CA 1
ATOM 3351 C C . ALA A 1 444 ? -14.180 -21.081 24.153 1.00 86.50 444 ALA A C 1
ATOM 3353 O O . ALA A 1 444 ? -13.005 -21.013 24.511 1.00 86.50 444 ALA A O 1
ATOM 3354 N N . ASP A 1 445 ? -14.570 -21.775 23.081 1.00 83.19 445 ASP A N 1
ATOM 3355 C CA . ASP A 1 445 ? -13.666 -22.623 22.293 1.00 83.19 445 ASP A CA 1
ATOM 3356 C C . ASP A 1 445 ? -12.600 -21.782 21.578 1.00 83.19 445 ASP A C 1
ATOM 3358 O O . ASP A 1 445 ? -11.412 -22.103 21.594 1.00 83.19 445 ASP A O 1
ATOM 3362 N N . VAL A 1 446 ? -13.011 -20.655 20.986 1.00 92.81 446 VAL A N 1
ATOM 3363 C CA . VAL A 1 446 ? -12.089 -19.727 20.315 1.00 92.81 446 VAL A CA 1
ATOM 3364 C C . VAL A 1 446 ? -11.101 -19.132 21.317 1.00 92.81 446 VAL A C 1
ATOM 3366 O O . VAL A 1 446 ? -9.896 -19.123 21.062 1.00 92.81 446 VAL A O 1
ATOM 3369 N N . LEU A 1 447 ? -11.582 -18.654 22.468 1.00 92.94 447 LEU A N 1
ATOM 3370 C CA . LEU A 1 447 ? -10.710 -18.105 23.508 1.00 92.94 447 LEU A CA 1
ATOM 3371 C C . LEU A 1 447 ? -9.731 -19.159 24.038 1.00 92.94 447 LEU A C 1
ATOM 3373 O O . LEU A 1 447 ? -8.548 -18.856 24.205 1.00 92.94 447 LEU A O 1
ATOM 3377 N N . GLU A 1 448 ? -10.184 -20.403 24.218 1.00 92.19 448 GLU A N 1
ATOM 3378 C CA . GLU A 1 448 ? -9.328 -21.507 24.647 1.00 92.19 448 GLU A CA 1
ATOM 3379 C C . GLU A 1 448 ? -8.155 -21.730 23.679 1.00 92.19 448 GLU A C 1
ATOM 3381 O O . GLU A 1 448 ? -7.011 -21.872 24.124 1.00 92.19 448 GLU A O 1
ATOM 3386 N N . VAL A 1 449 ? -8.398 -21.685 22.364 1.00 93.75 449 VAL A N 1
ATOM 3387 C CA . VAL A 1 449 ? -7.332 -21.791 21.352 1.00 93.75 449 VAL A CA 1
ATOM 3388 C C . VAL A 1 449 ? -6.322 -20.653 21.489 1.00 93.75 449 VAL A C 1
ATOM 3390 O O . VAL A 1 449 ? -5.116 -20.906 21.557 1.00 93.75 449 VAL A O 1
ATOM 3393 N N . PHE A 1 450 ? -6.785 -19.403 21.578 1.00 96.62 450 PHE A N 1
ATOM 3394 C CA . PHE A 1 450 ? -5.903 -18.235 21.696 1.00 96.62 450 PHE A CA 1
ATOM 3395 C C . PHE A 1 450 ? -5.036 -18.254 22.967 1.00 96.62 450 PHE A C 1
ATOM 3397 O O . PHE A 1 450 ? -3.885 -17.798 22.937 1.00 96.62 450 PHE A O 1
ATOM 3404 N N . GLU A 1 451 ? -5.574 -18.766 24.075 1.00 94.19 451 GLU A N 1
ATOM 3405 C CA . GLU A 1 451 ? -4.898 -18.805 25.373 1.00 94.19 451 GLU A CA 1
ATOM 3406 C C . GLU A 1 451 ? -3.962 -20.005 25.531 1.00 94.19 451 GLU A C 1
ATOM 3408 O O . GLU A 1 451 ? -2.869 -19.862 26.088 1.00 94.19 451 GLU A O 1
ATOM 3413 N N . ARG A 1 452 ? -4.379 -21.188 25.065 1.00 92.56 452 ARG A N 1
ATOM 3414 C CA . ARG A 1 452 ? -3.728 -22.457 25.421 1.00 92.56 452 ARG A CA 1
ATOM 3415 C C . ARG A 1 452 ? -2.951 -23.093 24.279 1.00 92.56 452 ARG A C 1
ATOM 3417 O O . ARG A 1 452 ? -2.012 -23.838 24.558 1.00 92.56 452 ARG A O 1
ATOM 3424 N N . HIS A 1 453 ? -3.299 -22.824 23.019 1.00 92.62 453 HIS A N 1
ATOM 3425 C CA . HIS A 1 453 ? -2.657 -23.514 21.907 1.00 92.62 453 HIS A CA 1
ATOM 3426 C C . HIS A 1 453 ? -1.204 -23.024 21.715 1.00 92.62 453 HIS A C 1
ATOM 3428 O O . HIS A 1 453 ? -0.972 -21.833 21.461 1.00 92.62 453 HIS A O 1
ATOM 3434 N N . PRO A 1 454 ? -0.194 -23.916 21.777 1.00 87.94 454 PRO A N 1
ATOM 3435 C CA . PRO A 1 454 ? 1.216 -23.518 21.730 1.00 87.94 454 PRO A CA 1
ATOM 3436 C C . PRO A 1 454 ? 1.609 -22.905 20.380 1.00 87.94 454 PRO A C 1
ATOM 3438 O O . PRO A 1 454 ? 2.435 -21.997 20.331 1.00 87.94 454 PRO A O 1
ATOM 3441 N N . GLY A 1 455 ? 0.979 -23.358 19.293 1.00 90.19 455 GLY A N 1
ATOM 3442 C CA . GLY A 1 455 ? 1.223 -22.863 17.939 1.00 90.19 455 GLY A CA 1
ATOM 3443 C C . GLY A 1 455 ? 0.621 -21.488 17.622 1.00 90.19 455 GLY A C 1
ATOM 3444 O O . GLY A 1 455 ? 0.933 -20.950 16.561 1.00 90.19 455 GLY A O 1
ATOM 3445 N N . MET A 1 456 ? -0.219 -20.914 18.496 1.00 95.75 456 MET A N 1
ATOM 3446 C CA . MET A 1 456 ? -0.796 -19.580 18.277 1.00 95.75 456 MET A CA 1
ATOM 3447 C C . MET A 1 456 ? 0.279 -18.497 18.383 1.00 95.75 456 MET A C 1
ATOM 3449 O O . MET A 1 456 ? 1.053 -18.461 19.338 1.00 95.75 456 MET A O 1
ATOM 3453 N N . VAL A 1 457 ? 0.315 -17.600 17.400 1.00 96.75 457 VAL A N 1
ATOM 3454 C CA . VAL A 1 457 ? 1.227 -16.446 17.355 1.00 96.75 457 VAL A CA 1
ATOM 3455 C C . VAL A 1 457 ? 0.522 -15.189 17.861 1.00 96.75 457 VAL A C 1
ATOM 3457 O O . VAL A 1 457 ? 1.120 -14.391 18.594 1.00 96.75 457 VAL A O 1
ATOM 3460 N N . LEU A 1 458 ? -0.744 -15.016 17.471 1.00 97.06 458 LEU A N 1
ATOM 3461 C CA . LEU A 1 458 ? -1.617 -13.973 17.998 1.00 97.06 458 LEU A CA 1
ATOM 3462 C C . LEU A 1 458 ? -2.070 -14.347 19.409 1.00 97.06 458 LEU A C 1
ATOM 3464 O O . LEU A 1 458 ? -2.391 -15.501 19.692 1.00 97.06 458 LEU A O 1
ATOM 3468 N N . ARG A 1 459 ? -2.097 -13.360 20.303 1.00 94.94 459 ARG A N 1
ATOM 3469 C CA . ARG A 1 459 ? -2.614 -13.514 21.669 1.00 94.94 459 ARG A CA 1
ATOM 3470 C C . ARG A 1 459 ? -3.879 -12.688 21.854 1.00 94.94 459 ARG A C 1
ATOM 3472 O O . ARG A 1 459 ? -4.082 -11.749 21.089 1.00 94.94 459 ARG A O 1
ATOM 3479 N N . PRO A 1 460 ? -4.696 -12.953 22.891 1.00 92.62 460 PRO A N 1
ATOM 3480 C CA . PRO A 1 460 ? -5.880 -12.140 23.145 1.00 92.62 460 PRO A CA 1
ATOM 3481 C C . PRO A 1 460 ? -5.589 -10.634 23.218 1.00 92.62 460 PRO A C 1
ATOM 3483 O O . PRO A 1 460 ? -6.351 -9.825 22.702 1.00 92.62 460 PRO A O 1
ATOM 3486 N N . ALA A 1 461 ? -4.425 -10.268 23.765 1.00 89.81 461 ALA A N 1
ATOM 3487 C CA . ALA A 1 461 ? -3.951 -8.887 23.844 1.00 89.81 461 ALA A CA 1
ATOM 3488 C C . ALA A 1 461 ? -3.661 -8.228 22.477 1.00 89.81 461 ALA A C 1
ATOM 3490 O O . ALA A 1 461 ? -3.593 -7.002 22.404 1.00 89.81 461 ALA A O 1
ATOM 3491 N N . ASP A 1 462 ? -3.487 -9.003 21.404 1.00 93.06 462 ASP A N 1
ATOM 3492 C CA . ASP A 1 462 ? -3.305 -8.486 20.044 1.00 93.06 462 ASP A CA 1
ATOM 3493 C C . ASP A 1 462 ? -4.639 -8.147 19.354 1.00 93.06 462 ASP A C 1
ATOM 3495 O O . ASP A 1 462 ? -4.630 -7.451 18.339 1.00 93.06 462 ASP A O 1
ATOM 3499 N N . ILE A 1 463 ? -5.775 -8.606 19.896 1.00 94.38 463 ILE A N 1
ATOM 3500 C CA . ILE A 1 463 ? -7.107 -8.443 19.301 1.00 94.38 463 ILE A CA 1
ATOM 3501 C C . ILE A 1 463 ? -7.845 -7.280 19.967 1.00 94.38 463 ILE A C 1
ATOM 3503 O O . ILE A 1 463 ? -8.077 -7.287 21.174 1.00 94.38 463 ILE A O 1
ATOM 3507 N N . ALA A 1 464 ? -8.238 -6.276 19.186 1.00 91.12 464 ALA A N 1
ATOM 3508 C CA . ALA A 1 464 ? -8.919 -5.081 19.680 1.00 91.12 464 ALA A CA 1
ATOM 3509 C C . ALA A 1 464 ? -10.372 -5.357 20.096 1.00 91.12 464 ALA A C 1
ATOM 3511 O O . ALA A 1 464 ? -10.840 -4.804 21.088 1.00 91.12 464 ALA A O 1
ATOM 3512 N N . THR A 1 465 ? -11.084 -6.198 19.343 1.00 92.00 465 THR A N 1
ATOM 3513 C CA . THR A 1 465 ? -12.486 -6.549 19.612 1.00 92.00 465 THR A CA 1
ATOM 3514 C C . THR A 1 465 ? -12.851 -7.906 19.002 1.00 92.00 465 THR A C 1
ATOM 3516 O O . THR A 1 465 ? -12.170 -8.406 18.104 1.00 92.00 465 THR A O 1
ATOM 3519 N N . TRP A 1 466 ? -13.922 -8.512 19.509 1.00 94.06 466 TRP A N 1
ATOM 3520 C CA . TRP A 1 466 ? -14.348 -9.871 19.184 1.00 94.06 466 TRP A CA 1
ATOM 3521 C C . TRP A 1 466 ? -15.848 -9.906 18.919 1.00 94.06 466 TRP A C 1
ATOM 3523 O O . TRP A 1 466 ? -16.641 -9.438 19.735 1.00 94.06 466 TRP A O 1
ATOM 3533 N N . SER A 1 467 ? -16.238 -10.550 17.826 1.00 94.88 467 SER A N 1
ATOM 3534 C CA . SER A 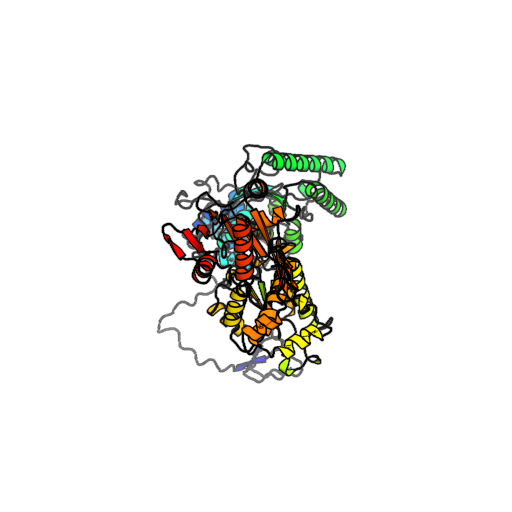1 467 ? -17.611 -10.947 17.545 1.00 94.88 467 SER A CA 1
ATOM 3535 C C . SER A 1 467 ? -17.631 -12.427 17.178 1.00 94.88 467 SER A C 1
ATOM 3537 O O . SER A 1 467 ? -17.497 -12.806 16.014 1.00 94.88 467 SER A O 1
ATOM 3539 N N . VAL A 1 468 ? -17.741 -13.266 18.207 1.00 92.00 468 VAL A N 1
ATOM 3540 C CA . VAL A 1 468 ? -17.803 -14.726 18.085 1.00 92.00 468 VAL A CA 1
ATOM 3541 C C . VAL A 1 468 ? -19.212 -15.165 18.455 1.00 92.00 468 VAL A C 1
ATOM 3543 O O . VAL A 1 468 ? -19.601 -15.095 19.617 1.00 92.00 468 VAL A O 1
ATOM 3546 N N . ASN A 1 469 ? -20.025 -15.476 17.448 1.00 88.00 469 ASN A N 1
ATOM 3547 C CA . ASN A 1 469 ? -21.421 -15.885 17.610 1.00 88.00 469 ASN A CA 1
ATOM 3548 C C . ASN A 1 469 ? -21.988 -16.412 16.281 1.00 88.00 469 ASN A C 1
ATOM 3550 O O . ASN A 1 469 ? -21.376 -16.299 15.225 1.00 88.00 469 ASN A O 1
ATOM 3554 N N . TRP A 1 470 ? -23.217 -16.922 16.313 1.00 83.06 470 TRP A N 1
ATOM 3555 C CA . TRP A 1 470 ? -23.880 -17.527 15.152 1.00 83.06 470 TRP A CA 1
ATOM 3556 C C . TRP A 1 470 ? -24.632 -16.543 14.235 1.00 83.06 470 TRP A C 1
ATOM 3558 O O . TRP A 1 470 ? -25.405 -16.979 13.382 1.00 83.06 470 TRP A O 1
ATOM 3568 N N . ARG A 1 471 ? -24.450 -15.221 14.389 1.00 85.38 471 ARG A N 1
ATOM 3569 C CA . ARG A 1 471 ? -25.081 -14.227 13.499 1.00 85.38 471 ARG A CA 1
ATOM 3570 C C . ARG A 1 471 ? -24.376 -14.161 12.140 1.00 85.38 471 ARG A C 1
ATOM 3572 O O . ARG A 1 471 ? -23.317 -14.752 11.901 1.00 85.38 471 ARG A O 1
ATOM 3579 N N . HIS A 1 472 ? -24.976 -13.417 11.216 1.00 85.88 472 HIS A N 1
ATOM 3580 C CA . HIS A 1 472 ? -24.348 -13.107 9.938 1.00 85.88 472 HIS A CA 1
ATOM 3581 C C . HIS A 1 472 ? -23.079 -12.263 10.127 1.00 85.88 472 HIS A C 1
ATOM 3583 O O . HIS A 1 472 ? -23.036 -11.369 10.974 1.00 85.88 472 HIS A O 1
ATOM 3589 N N . LYS A 1 473 ? -22.035 -12.525 9.324 1.00 91.00 473 LYS A N 1
ATOM 3590 C CA . LYS A 1 473 ? -20.750 -11.826 9.472 1.00 91.00 473 LYS A CA 1
ATOM 3591 C C . LYS A 1 473 ? -20.903 -10.357 9.101 1.00 91.00 473 LYS A C 1
ATOM 3593 O O . LYS A 1 473 ? -20.338 -9.508 9.779 1.00 91.00 473 LYS A O 1
ATOM 3598 N N . SER A 1 474 ? -21.735 -10.044 8.102 1.00 94.50 474 SER A N 1
ATOM 3599 C CA . SER A 1 474 ? -22.046 -8.660 7.730 1.00 94.50 474 SER A CA 1
ATOM 3600 C C . SER A 1 474 ? -22.673 -7.862 8.881 1.00 94.50 474 SER A C 1
ATOM 3602 O O . SER A 1 474 ? -22.350 -6.693 9.071 1.00 94.50 474 SER A O 1
ATOM 3604 N N . GLU A 1 475 ? -23.562 -8.480 9.668 1.00 93.88 475 GLU A N 1
ATOM 3605 C CA . GLU A 1 475 ? -24.183 -7.843 10.840 1.00 93.88 475 GLU A CA 1
ATOM 3606 C C . GLU A 1 475 ? -23.154 -7.614 11.949 1.00 93.88 475 GLU A C 1
ATOM 3608 O O . GLU A 1 475 ? -23.095 -6.532 12.534 1.00 93.88 475 GLU A O 1
ATOM 3613 N N . ASN A 1 476 ? -22.298 -8.609 12.190 1.00 94.88 476 ASN A N 1
ATOM 3614 C CA . ASN A 1 476 ? -21.211 -8.498 13.154 1.00 94.88 476 ASN A CA 1
ATOM 3615 C C . ASN A 1 476 ? -20.227 -7.384 12.766 1.00 94.88 476 ASN A C 1
ATOM 3617 O O . ASN A 1 476 ? -19.878 -6.572 13.616 1.00 94.88 476 ASN A O 1
ATOM 3621 N N . LEU A 1 477 ? -19.848 -7.275 11.491 1.00 97.12 477 LEU A N 1
ATOM 3622 C CA . LEU A 1 477 ? -18.981 -6.204 10.989 1.00 97.12 477 LEU A CA 1
ATOM 3623 C C . LEU A 1 477 ? -19.598 -4.812 11.190 1.00 97.12 477 LEU A C 1
ATOM 3625 O O . LEU A 1 477 ? -18.901 -3.905 11.638 1.00 97.12 477 LEU A O 1
ATOM 3629 N N . ARG A 1 478 ? -20.905 -4.641 10.934 1.00 95.75 478 ARG A N 1
ATOM 3630 C CA . ARG A 1 478 ? -21.626 -3.380 11.207 1.00 95.75 478 ARG A CA 1
ATOM 3631 C C . ARG A 1 478 ? -21.593 -3.019 12.691 1.00 95.75 478 ARG A C 1
ATOM 3633 O O . ARG A 1 478 ? -21.231 -1.898 13.037 1.00 95.75 478 ARG A O 1
ATOM 3640 N N . SER A 1 479 ? -21.883 -3.988 13.557 1.00 92.88 479 SER A N 1
ATOM 3641 C CA . SER A 1 479 ? -21.823 -3.795 15.009 1.00 92.88 479 SER A CA 1
ATOM 3642 C C . SER A 1 479 ? -20.416 -3.418 15.483 1.00 92.88 479 SER A C 1
ATOM 3644 O O . SER A 1 479 ? -20.271 -2.549 16.341 1.00 92.88 479 SER A O 1
ATOM 3646 N N . LEU A 1 480 ? -19.376 -4.050 14.931 1.00 91.38 480 LEU A N 1
ATOM 3647 C CA . LEU A 1 480 ? -17.987 -3.739 15.270 1.00 91.38 480 LEU A CA 1
ATOM 3648 C C . LEU A 1 480 ? -17.572 -2.353 14.766 1.00 91.38 480 LEU A C 1
ATOM 3650 O O . LEU A 1 480 ? -16.901 -1.620 15.485 1.00 91.38 480 LEU A O 1
ATOM 3654 N N . ALA A 1 481 ? -17.996 -1.955 13.566 1.00 91.06 481 ALA A N 1
ATOM 3655 C CA . ALA A 1 481 ? -17.738 -0.619 13.034 1.00 91.06 481 ALA A CA 1
ATOM 3656 C C . ALA A 1 481 ? -18.344 0.481 13.927 1.00 91.06 481 ALA A C 1
ATOM 3658 O O . ALA A 1 481 ? -17.664 1.458 14.257 1.00 91.06 481 ALA A O 1
ATOM 3659 N N . GLU A 1 482 ? -19.582 0.285 14.393 1.00 89.50 482 GLU A N 1
ATOM 3660 C CA . GLU A 1 482 ? -20.243 1.168 15.361 1.00 89.50 482 GLU A CA 1
ATOM 3661 C C . GLU A 1 482 ? -19.511 1.194 16.709 1.00 89.50 482 GLU A C 1
ATOM 3663 O O . GLU A 1 482 ? -19.234 2.269 17.243 1.00 89.50 482 GLU A O 1
ATOM 3668 N N . GLU A 1 483 ? -19.139 0.025 17.240 1.00 84.75 483 GLU A N 1
ATOM 3669 C CA . GLU A 1 483 ? -18.381 -0.095 18.489 1.00 84.75 483 GLU A CA 1
ATOM 3670 C C . GLU A 1 483 ? -17.036 0.634 18.424 1.00 84.75 483 GLU A C 1
ATOM 3672 O O . GLU A 1 483 ? -16.670 1.344 19.360 1.00 84.75 483 GLU A O 1
ATOM 3677 N N . MET A 1 484 ? -16.318 0.493 17.310 1.00 83.31 484 MET A N 1
ATOM 3678 C CA . MET A 1 484 ? -14.994 1.080 17.108 1.00 83.31 484 MET A CA 1
ATOM 3679 C C . MET A 1 484 ? -15.047 2.552 16.672 1.00 83.31 484 MET A C 1
ATOM 3681 O O . MET A 1 484 ? -13.996 3.208 16.601 1.00 83.31 484 MET A O 1
ATOM 3685 N N . ASN A 1 485 ? -16.248 3.075 16.387 1.00 85.81 485 ASN A N 1
ATOM 3686 C CA . ASN A 1 485 ? -16.493 4.392 15.799 1.00 85.81 485 ASN A CA 1
ATOM 3687 C C . ASN A 1 485 ? -15.649 4.609 14.526 1.00 85.81 485 ASN A C 1
ATOM 3689 O O . ASN A 1 485 ? -14.908 5.591 14.388 1.00 85.81 485 ASN A O 1
ATOM 3693 N N . LEU A 1 486 ? -15.715 3.631 13.622 1.00 89.12 486 LEU A N 1
ATOM 3694 C CA . LEU A 1 486 ? -15.017 3.597 12.339 1.00 89.12 486 LEU A CA 1
ATOM 3695 C C . LEU A 1 486 ? -16.014 3.319 11.207 1.00 89.12 486 LEU A C 1
ATOM 3697 O O . LEU A 1 486 ? -17.042 2.687 11.418 1.00 89.12 486 LEU A O 1
ATOM 3701 N N . GLY A 1 487 ? -15.715 3.810 10.004 1.00 91.44 487 GLY A N 1
ATOM 3702 C CA . GLY A 1 487 ? -16.501 3.481 8.813 1.00 91.44 487 GLY A CA 1
ATOM 3703 C C . GLY A 1 487 ? -16.181 2.072 8.309 1.00 91.44 487 GLY A C 1
ATOM 3704 O O . GLY A 1 487 ? -15.050 1.605 8.467 1.00 91.44 487 GLY A O 1
ATOM 3705 N N . LEU A 1 488 ? -17.167 1.396 7.712 1.00 93.12 488 LEU A N 1
ATOM 3706 C CA . LEU A 1 488 ? -17.001 0.056 7.125 1.00 93.12 488 LEU A CA 1
ATOM 3707 C C . LEU A 1 488 ? -15.989 0.033 5.971 1.00 93.12 488 LEU A C 1
ATOM 3709 O O . LEU A 1 488 ? -15.286 -0.955 5.813 1.00 93.12 488 LEU A O 1
ATOM 3713 N N . ASP A 1 489 ? -15.839 1.155 5.269 1.00 92.88 489 ASP A N 1
ATOM 3714 C CA . ASP A 1 489 ? -14.812 1.427 4.251 1.00 92.88 489 ASP A CA 1
ATOM 3715 C C . ASP A 1 489 ? -13.373 1.371 4.787 1.00 92.88 489 ASP A C 1
ATOM 3717 O O . ASP A 1 489 ? -12.412 1.382 4.027 1.00 92.88 489 ASP A O 1
ATOM 3721 N N . SER A 1 490 ? -13.196 1.294 6.109 1.00 93.62 490 SER A N 1
ATOM 3722 C CA . SER A 1 490 ? -11.889 1.089 6.740 1.00 93.62 490 SER A CA 1
ATOM 3723 C C . SER A 1 490 ? -11.626 -0.351 7.195 1.00 93.62 490 SER A C 1
ATOM 3725 O O . SER A 1 490 ? -10.567 -0.605 7.780 1.00 93.62 490 SER A O 1
ATOM 3727 N N . PHE A 1 491 ? -12.562 -1.274 6.946 1.00 97.38 491 PHE A N 1
ATOM 3728 C CA . PHE A 1 491 ? -12.455 -2.687 7.305 1.00 97.38 491 PHE A CA 1
ATOM 3729 C C . PHE A 1 491 ? -12.005 -3.527 6.111 1.00 97.38 491 PHE A C 1
ATOM 3731 O O . PHE A 1 491 ? -12.520 -3.396 5.003 1.00 97.38 491 PHE A O 1
ATOM 3738 N N . VAL A 1 492 ? -11.084 -4.446 6.384 1.00 98.38 492 VAL A N 1
ATOM 3739 C CA . VAL A 1 492 ? -10.679 -5.526 5.486 1.00 98.38 492 VAL A CA 1
ATOM 3740 C C . VAL A 1 492 ? -11.117 -6.842 6.109 1.00 98.38 492 VAL A C 1
ATOM 3742 O O . VAL A 1 492 ? -10.748 -7.128 7.246 1.00 98.38 492 VAL A O 1
ATOM 3745 N N . PHE A 1 493 ? -11.912 -7.630 5.392 1.00 98.62 493 PHE A N 1
ATOM 3746 C CA . PHE A 1 493 ? -12.461 -8.893 5.875 1.00 98.62 493 PHE A CA 1
ATOM 3747 C C . PHE A 1 493 ? -11.748 -10.096 5.250 1.00 98.62 493 PHE A C 1
ATOM 3749 O O . PHE A 1 493 ? -11.606 -10.172 4.026 1.00 98.62 493 PHE A O 1
ATOM 3756 N N . LEU A 1 494 ? -11.304 -11.022 6.105 1.00 98.50 494 LEU A N 1
ATOM 3757 C CA . LEU A 1 494 ? -10.549 -12.226 5.760 1.00 98.50 494 LEU A CA 1
ATOM 3758 C C . LEU A 1 494 ? -11.299 -13.467 6.268 1.00 98.50 494 LEU A C 1
ATOM 3760 O O . LEU A 1 494 ? -11.481 -13.615 7.475 1.00 98.50 494 LEU A O 1
ATOM 3764 N N . ASP A 1 495 ? -11.708 -14.342 5.353 1.00 96.50 495 ASP A N 1
ATOM 3765 C CA . ASP A 1 495 ? -12.469 -15.570 5.637 1.00 96.50 495 ASP A CA 1
ATOM 3766 C C . ASP A 1 495 ? -12.225 -16.576 4.501 1.00 96.50 495 ASP A C 1
ATOM 3768 O O . ASP A 1 495 ? -12.129 -16.165 3.334 1.00 96.50 495 ASP A O 1
ATOM 3772 N N . ASP A 1 496 ? -12.059 -17.862 4.812 1.00 92.56 496 ASP A N 1
ATOM 3773 C CA . ASP A 1 496 ? -11.767 -18.909 3.828 1.00 92.56 496 ASP A CA 1
ATOM 3774 C C . ASP A 1 496 ? -13.007 -19.340 3.027 1.00 92.56 496 ASP A C 1
ATOM 3776 O O . ASP A 1 496 ? -12.871 -19.725 1.855 1.00 92.56 496 ASP A O 1
ATOM 3780 N N . ASP A 1 497 ? -14.212 -19.176 3.580 1.00 85.56 497 ASP A N 1
ATOM 3781 C CA . ASP A 1 497 ? -15.455 -19.619 2.958 1.00 85.56 497 ASP A CA 1
ATOM 3782 C C . ASP A 1 497 ? -15.929 -18.615 1.881 1.00 85.56 497 ASP A C 1
ATOM 3784 O O . ASP A 1 497 ? -16.348 -17.487 2.182 1.00 85.56 497 ASP A O 1
ATOM 3788 N N . PRO A 1 498 ? -15.932 -19.000 0.586 1.00 84.00 498 PRO A N 1
ATOM 3789 C CA . PRO A 1 498 ? -16.408 -18.133 -0.490 1.00 84.00 498 PRO A CA 1
ATOM 3790 C C . PRO A 1 498 ? -17.875 -17.710 -0.335 1.00 84.00 498 PRO A C 1
ATOM 3792 O O . PRO A 1 498 ? -18.232 -16.617 -0.778 1.00 84.00 498 PRO A O 1
ATOM 3795 N N . ALA A 1 499 ? -18.730 -18.533 0.280 1.00 80.81 499 ALA A N 1
ATOM 3796 C CA . ALA A 1 499 ? -20.133 -18.197 0.502 1.00 80.81 499 ALA A CA 1
ATOM 3797 C C . ALA A 1 499 ? -20.281 -17.094 1.557 1.00 80.81 499 ALA A C 1
ATOM 3799 O O . ALA A 1 499 ? -21.099 -16.186 1.395 1.00 80.81 499 ALA A O 1
ATOM 3800 N N . VAL A 1 500 ? -19.461 -17.136 2.609 1.00 86.19 500 VAL A N 1
ATOM 3801 C CA . VAL A 1 500 ? -19.411 -16.088 3.632 1.00 86.19 500 VAL A CA 1
ATOM 3802 C C . VAL A 1 500 ? -18.851 -14.791 3.053 1.00 86.19 500 VAL A C 1
ATOM 3804 O O . VAL A 1 500 ? -19.436 -13.727 3.258 1.00 86.19 500 VAL A O 1
ATOM 3807 N N . ARG A 1 501 ? -17.783 -14.867 2.253 1.00 92.31 501 ARG A N 1
ATOM 3808 C CA . ARG A 1 501 ? -17.254 -13.696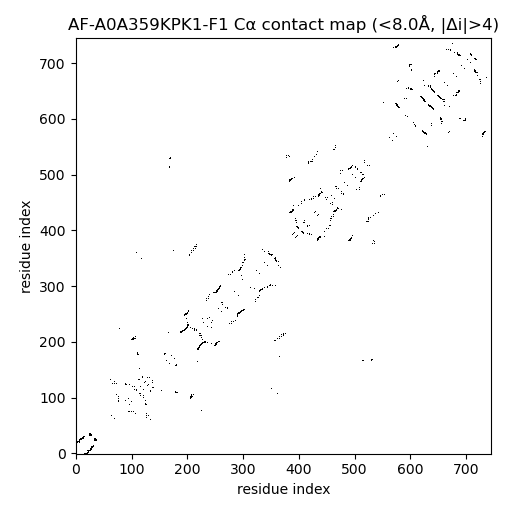 1.537 1.00 92.31 501 ARG A CA 1
ATOM 3809 C C . ARG A 1 501 ? -18.301 -13.049 0.630 1.00 92.31 501 ARG A C 1
ATOM 3811 O O . ARG A 1 501 ? -18.467 -11.832 0.668 1.00 92.31 501 ARG A O 1
ATOM 3818 N N . ALA A 1 502 ? -19.043 -13.846 -0.141 1.00 83.62 502 ALA A N 1
ATOM 3819 C CA . ALA A 1 502 ? -20.119 -13.346 -0.996 1.00 83.62 502 ALA A CA 1
ATOM 3820 C C . ALA A 1 502 ? -21.263 -12.707 -0.186 1.00 83.62 502 ALA A C 1
ATOM 3822 O O . ALA A 1 502 ? -21.832 -11.698 -0.602 1.00 83.62 502 ALA A O 1
ATOM 3823 N N . GLU A 1 503 ? -21.584 -13.261 0.986 1.00 92.94 503 GLU A N 1
ATOM 3824 C CA . GLU A 1 503 ? -22.578 -12.697 1.904 1.00 92.94 503 GLU A CA 1
ATOM 3825 C C . GLU A 1 503 ? -22.175 -11.308 2.401 1.00 92.94 503 GLU A C 1
ATOM 3827 O O . GLU A 1 503 ? -22.983 -10.378 2.337 1.00 92.94 503 GLU A O 1
ATOM 3832 N N . VAL A 1 504 ? -20.922 -11.154 2.839 1.00 92.88 504 VAL A N 1
ATOM 3833 C CA . VAL A 1 504 ? -20.384 -9.865 3.286 1.00 92.88 504 VAL A CA 1
ATOM 3834 C C . VAL A 1 504 ? -20.333 -8.870 2.131 1.00 92.88 504 VAL A C 1
ATOM 3836 O O . VAL A 1 504 ? -20.842 -7.765 2.290 1.00 92.88 504 VAL A O 1
ATOM 3839 N N . ALA A 1 505 ? -19.832 -9.264 0.958 1.00 90.88 505 ALA A N 1
ATOM 3840 C CA . ALA A 1 505 ? -19.777 -8.387 -0.214 1.00 90.88 505 ALA A CA 1
ATOM 3841 C C . ALA A 1 505 ? -21.171 -7.874 -0.632 1.00 90.88 505 ALA A C 1
ATOM 3843 O O . ALA A 1 505 ? -21.329 -6.708 -0.984 1.00 90.88 505 ALA A O 1
ATOM 3844 N N . ALA A 1 506 ? -22.208 -8.715 -0.541 1.00 87.81 506 ALA A N 1
ATOM 3845 C CA . ALA A 1 506 ? -23.572 -8.331 -0.904 1.00 87.81 506 ALA A CA 1
ATOM 3846 C C . ALA A 1 506 ? -24.271 -7.455 0.151 1.00 87.81 506 ALA A C 1
ATOM 3848 O O . ALA A 1 506 ? -25.080 -6.593 -0.194 1.00 87.81 506 ALA A O 1
ATOM 3849 N N . ARG A 1 507 ? -24.020 -7.697 1.445 1.00 91.31 507 ARG A N 1
ATOM 3850 C CA . ARG A 1 507 ? -24.754 -7.054 2.555 1.00 91.31 507 ARG A CA 1
ATOM 3851 C C . ARG A 1 507 ? -23.986 -5.935 3.249 1.00 91.31 507 ARG A C 1
ATOM 3853 O O . ARG A 1 507 ? -24.594 -5.168 3.997 1.00 91.31 507 ARG A O 1
ATOM 3860 N N . ALA A 1 508 ? -22.684 -5.835 3.028 1.00 93.94 508 ALA A N 1
ATOM 3861 C CA . ALA A 1 508 ? -21.797 -4.784 3.513 1.00 93.94 508 ALA A CA 1
ATOM 3862 C C . ALA A 1 508 ? -20.779 -4.419 2.410 1.00 93.94 508 ALA A C 1
ATOM 3864 O O . ALA A 1 508 ? -19.583 -4.647 2.594 1.00 93.94 508 ALA A O 1
ATOM 3865 N N . PRO A 1 509 ? -21.243 -3.881 1.263 1.00 92.88 509 PRO A N 1
ATOM 3866 C CA . PRO A 1 509 ? -20.397 -3.591 0.098 1.00 92.88 509 PRO A CA 1
ATOM 3867 C C . PRO A 1 509 ? -19.292 -2.562 0.371 1.00 92.88 509 PRO A C 1
ATOM 3869 O O . PRO A 1 509 ? -18.366 -2.434 -0.420 1.00 92.88 509 PRO A O 1
ATOM 3872 N N . GLU A 1 510 ? -19.383 -1.814 1.470 1.00 94.81 510 GLU A N 1
ATOM 3873 C CA . GLU A 1 510 ? -18.339 -0.891 1.906 1.00 94.81 510 GLU A CA 1
ATOM 3874 C C . GLU A 1 510 ? -17.103 -1.615 2.469 1.00 94.81 510 GLU A C 1
ATOM 3876 O O . GLU A 1 510 ? -16.038 -1.017 2.532 1.00 94.81 510 GLU A O 1
ATOM 3881 N N . VAL A 1 511 ? -17.221 -2.878 2.895 1.00 97.00 511 VAL A N 1
ATOM 3882 C CA . VAL A 1 511 ? -16.101 -3.655 3.449 1.00 97.00 511 VAL A CA 1
ATOM 3883 C C . VAL A 1 511 ? -15.243 -4.222 2.321 1.00 97.00 511 VAL A C 1
ATOM 3885 O O . VAL A 1 511 ? -15.754 -4.878 1.416 1.00 97.00 511 VAL A O 1
ATOM 3888 N N . HIS A 1 512 ? -13.923 -4.070 2.428 1.00 97.69 512 HIS A N 1
ATOM 3889 C CA . HIS A 1 512 ? -12.982 -4.702 1.507 1.00 97.69 512 HIS A CA 1
ATOM 3890 C C . HIS A 1 512 ? -12.895 -6.207 1.794 1.00 97.69 512 HIS A C 1
ATOM 3892 O O . HIS A 1 512 ? -12.289 -6.629 2.782 1.00 97.69 512 HIS A O 1
ATOM 3898 N N . VAL A 1 513 ? -13.512 -7.036 0.951 1.00 97.38 513 VAL A N 1
ATOM 3899 C CA . VAL A 1 513 ? -13.531 -8.499 1.118 1.00 97.38 513 VAL A CA 1
ATOM 3900 C C . VAL A 1 513 ? -12.397 -9.130 0.318 1.00 97.38 513 VAL A C 1
ATOM 3902 O O . VAL A 1 513 ? -12.416 -9.124 -0.911 1.00 97.38 513 VAL A O 1
ATOM 3905 N N . VAL A 1 514 ? -11.420 -9.718 1.011 1.00 97.25 514 VAL A N 1
ATOM 3906 C CA . VAL A 1 514 ? -10.246 -10.301 0.351 1.00 97.25 514 VAL A CA 1
ATOM 3907 C C . VAL A 1 514 ? -10.577 -11.696 -0.180 1.00 97.25 514 VAL A C 1
ATOM 3909 O O . VAL A 1 514 ? -10.963 -12.569 0.603 1.00 97.25 514 VAL A O 1
ATOM 3912 N N . PRO A 1 515 ? -10.390 -11.965 -1.485 1.00 92.62 515 PRO A N 1
ATOM 3913 C CA . PRO A 1 515 ? -10.563 -13.296 -2.050 1.00 92.62 515 PRO A CA 1
ATOM 3914 C C . PRO A 1 515 ? -9.367 -14.179 -1.673 1.00 92.62 515 PRO A C 1
ATOM 3916 O O . PRO A 1 515 ? -8.448 -14.375 -2.468 1.00 92.62 515 PRO A O 1
ATOM 3919 N N . LEU A 1 516 ? -9.363 -14.696 -0.440 1.00 90.38 516 LEU A N 1
ATOM 3920 C CA . LEU A 1 516 ? -8.308 -15.595 0.020 1.00 90.38 516 LEU A CA 1
ATOM 3921 C C . LEU A 1 516 ? -8.176 -16.806 -0.932 1.00 90.38 516 LEU A C 1
ATOM 3923 O O . LEU A 1 516 ? -9.192 -17.355 -1.377 1.00 90.38 516 LEU A O 1
ATOM 3927 N N . PRO A 1 517 ? -6.941 -17.221 -1.279 1.00 90.00 517 PRO A N 1
ATOM 3928 C CA . PRO A 1 517 ? -6.715 -18.362 -2.163 1.00 90.00 517 PRO A CA 1
ATOM 3929 C C . PRO A 1 517 ? -7.258 -19.655 -1.546 1.00 90.00 517 PRO A C 1
ATOM 3931 O O . PRO A 1 517 ? -7.358 -19.782 -0.341 1.00 90.00 517 PRO A O 1
ATOM 3934 N N . SER A 1 518 ? -7.544 -20.688 -2.335 1.00 84.38 518 SER A N 1
ATOM 3935 C CA . SER A 1 518 ? -8.103 -21.944 -1.793 1.00 84.38 518 SER A CA 1
ATOM 3936 C C . SER A 1 518 ? -7.160 -22.731 -0.868 1.00 84.38 518 SER A C 1
ATOM 3938 O O . SER A 1 518 ? -7.558 -23.738 -0.289 1.00 84.38 518 SER A O 1
ATOM 3940 N N . ARG A 1 519 ? -5.890 -22.323 -0.761 1.00 87.94 519 ARG A N 1
ATOM 3941 C CA . ARG A 1 519 ? -4.877 -22.960 0.084 1.00 87.94 519 ARG A CA 1
ATOM 3942 C C . ARG A 1 519 ? -4.273 -21.927 1.027 1.00 87.94 519 ARG A C 1
ATOM 3944 O O . ARG A 1 519 ? -3.723 -20.928 0.561 1.00 87.94 519 ARG A O 1
ATOM 3951 N N . ALA A 1 520 ? -4.246 -22.246 2.321 1.00 89.25 520 ALA A N 1
ATOM 3952 C CA . ALA A 1 520 ? -3.683 -21.391 3.370 1.00 89.25 520 ALA A CA 1
ATOM 3953 C C . ALA A 1 520 ? -2.223 -20.969 3.118 1.00 89.25 520 ALA A C 1
ATOM 3955 O O . ALA A 1 520 ? -1.794 -19.904 3.557 1.00 89.25 520 ALA A O 1
ATOM 3956 N N . THR A 1 521 ? -1.458 -21.756 2.349 1.00 92.69 521 THR A N 1
ATOM 3957 C CA . THR A 1 521 ? -0.080 -21.424 1.945 1.00 92.69 521 THR A CA 1
ATOM 3958 C C . THR A 1 521 ? 0.036 -20.082 1.223 1.00 92.69 521 THR A C 1
ATOM 3960 O O . THR A 1 521 ? 1.101 -19.479 1.265 1.00 92.69 521 THR A O 1
ATOM 3963 N N . GLY A 1 522 ? -1.037 -19.610 0.576 1.00 93.75 522 GLY A N 1
ATOM 3964 C CA . GLY A 1 522 ? -1.068 -18.316 -0.107 1.00 93.75 522 GLY A CA 1
ATOM 3965 C C . GLY A 1 522 ? -1.606 -17.150 0.732 1.00 93.75 522 GLY A C 1
ATOM 3966 O O . GLY A 1 522 ? -1.579 -16.022 0.254 1.00 93.75 522 GLY A O 1
ATOM 3967 N N . TYR A 1 523 ? -2.100 -17.367 1.959 1.00 95.81 523 TYR A N 1
ATOM 3968 C CA . TYR A 1 523 ? -2.756 -16.303 2.743 1.00 95.81 523 TYR A CA 1
ATOM 3969 C C . TYR A 1 523 ? -1.797 -15.173 3.118 1.00 95.81 523 TYR A C 1
ATOM 3971 O O . TYR A 1 523 ? -2.111 -13.996 2.941 1.00 95.81 523 TYR A O 1
ATOM 3979 N N . ALA A 1 524 ? -0.610 -15.527 3.617 1.00 95.56 524 ALA A N 1
ATOM 3980 C CA . ALA A 1 524 ? 0.400 -14.550 4.015 1.00 95.56 524 ALA A CA 1
ATOM 3981 C C . ALA A 1 524 ? 0.873 -13.699 2.823 1.00 95.56 524 ALA A C 1
ATOM 3983 O O . ALA 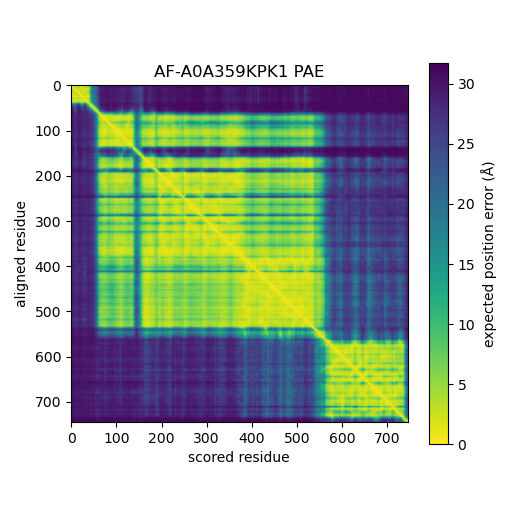A 1 524 ? 1.036 -12.487 2.957 1.00 95.56 524 ALA A O 1
ATOM 3984 N N . GLU A 1 525 ? 1.048 -14.327 1.658 1.00 93.69 525 GLU A N 1
ATOM 3985 C CA . GLU A 1 525 ? 1.436 -13.648 0.422 1.00 93.69 525 GLU A CA 1
ATOM 3986 C C . GLU A 1 525 ? 0.322 -12.727 -0.087 1.00 93.69 525 GLU A C 1
ATOM 3988 O O . GLU A 1 525 ? 0.589 -11.565 -0.391 1.00 93.69 525 GLU A O 1
ATOM 3993 N N . ALA A 1 526 ? -0.931 -13.196 -0.102 1.00 94.75 526 ALA A N 1
ATOM 3994 C CA . ALA A 1 526 ? -2.077 -12.370 -0.477 1.00 94.75 526 ALA A CA 1
ATOM 3995 C C . ALA A 1 526 ? -2.138 -11.095 0.378 1.00 94.75 526 ALA A C 1
ATOM 3997 O O . ALA A 1 526 ? -2.246 -9.991 -0.151 1.00 94.75 526 ALA A O 1
ATOM 3998 N N . LEU A 1 527 ? -1.964 -11.226 1.695 1.00 94.94 527 LEU A N 1
ATOM 3999 C CA . LEU A 1 527 ? -1.963 -10.090 2.612 1.00 94.94 527 LEU A CA 1
ATOM 4000 C C . LEU A 1 527 ? -0.779 -9.130 2.383 1.00 94.94 527 LEU A C 1
ATOM 4002 O O . LEU A 1 527 ? -0.940 -7.920 2.527 1.00 94.94 527 LEU A O 1
ATOM 4006 N N . ALA A 1 528 ? 0.399 -9.642 2.014 1.00 92.19 528 ALA A N 1
ATOM 4007 C CA . ALA A 1 528 ? 1.580 -8.825 1.718 1.00 92.19 528 ALA A CA 1
ATOM 4008 C C . ALA A 1 528 ? 1.444 -8.007 0.420 1.00 92.19 528 ALA A C 1
ATOM 4010 O O . ALA A 1 528 ? 2.050 -6.942 0.300 1.00 92.19 528 ALA A O 1
ATOM 4011 N N . ARG A 1 529 ? 0.641 -8.487 -0.537 1.00 93.44 529 ARG A N 1
ATOM 4012 C CA . ARG A 1 529 ? 0.418 -7.834 -1.837 1.00 93.44 529 ARG A CA 1
ATOM 4013 C C . ARG A 1 529 ? -0.614 -6.706 -1.793 1.00 93.44 529 ARG A C 1
ATOM 4015 O O . ARG A 1 529 ? -0.623 -5.866 -2.687 1.00 93.44 529 ARG A O 1
ATOM 4022 N N . LEU A 1 530 ? -1.470 -6.656 -0.771 1.00 94.94 530 LEU A N 1
ATOM 4023 C CA . LEU A 1 530 ? -2.530 -5.650 -0.663 1.00 94.94 530 LEU A CA 1
ATOM 4024 C C . LEU A 1 530 ? -1.983 -4.237 -0.421 1.00 94.94 530 LEU A C 1
ATOM 4026 O O . LEU A 1 530 ? -1.255 -3.988 0.539 1.00 94.94 530 LEU A O 1
ATOM 4030 N N . TRP A 1 531 ? -2.430 -3.283 -1.240 1.00 94.75 531 TRP A N 1
ATOM 4031 C CA . TRP A 1 531 ? -2.064 -1.862 -1.115 1.00 94.75 531 TRP A CA 1
ATOM 4032 C C . TRP A 1 531 ? -2.908 -1.119 -0.069 1.00 94.75 531 TRP A C 1
ATOM 4034 O O . TRP A 1 531 ? -2.587 0.001 0.333 1.00 94.75 531 TRP A O 1
ATOM 4044 N N . LEU A 1 532 ? -3.991 -1.741 0.410 1.00 93.94 532 LEU A N 1
ATOM 4045 C CA . LEU A 1 532 ? -4.913 -1.196 1.413 1.00 93.94 532 LEU A CA 1
ATOM 4046 C C . LEU A 1 532 ? -4.226 -0.741 2.706 1.00 93.94 532 LEU A C 1
ATOM 4048 O O . LEU A 1 532 ? -4.745 0.136 3.389 1.00 93.94 532 LEU A O 1
ATOM 4052 N N . PHE A 1 533 ? -3.058 -1.295 3.024 1.00 93.25 533 PHE A N 1
ATOM 4053 C CA . PHE A 1 533 ? -2.311 -0.989 4.245 1.00 93.25 533 PHE A CA 1
ATOM 4054 C C . PHE A 1 533 ? -1.113 -0.060 4.016 1.00 93.25 533 PHE A C 1
ATOM 4056 O O . PHE A 1 533 ? -0.358 0.211 4.954 1.00 93.25 533 PHE A O 1
ATOM 4063 N N . ASP A 1 534 ? -0.886 0.411 2.790 1.00 90.44 534 ASP A N 1
ATOM 4064 C CA . ASP A 1 534 ? 0.229 1.308 2.488 1.00 90.44 534 ASP A CA 1
ATOM 4065 C C . ASP A 1 534 ? 0.095 2.627 3.259 1.00 90.44 534 ASP A C 1
ATOM 4067 O O . ASP A 1 534 ? -0.994 3.176 3.405 1.00 90.44 534 ASP A O 1
ATOM 4071 N N . GLY A 1 535 ? 1.210 3.135 3.787 1.00 82.19 535 GLY A N 1
ATOM 4072 C CA . GLY A 1 535 ? 1.219 4.360 4.595 1.00 82.19 535 GLY A CA 1
ATOM 4073 C C . GLY A 1 535 ? 0.742 4.193 6.044 1.00 82.19 535 GLY A C 1
ATOM 4074 O O . GLY A 1 535 ? 0.854 5.143 6.816 1.00 82.19 535 GLY A O 1
ATOM 4075 N N . ALA A 1 536 ? 0.273 3.007 6.456 1.00 79.12 536 ALA A N 1
ATOM 4076 C CA . ALA A 1 536 ? -0.003 2.726 7.866 1.00 79.12 536 ALA A CA 1
ATOM 4077 C C . ALA A 1 536 ? 1.295 2.792 8.689 1.00 79.12 536 ALA A C 1
ATOM 4079 O O . ALA A 1 536 ? 2.241 2.038 8.424 1.00 79.12 536 ALA A O 1
ATOM 4080 N N . GLN A 1 537 ? 1.326 3.698 9.668 1.00 70.19 537 GLN A N 1
ATOM 4081 C CA . GLN A 1 537 ? 2.416 3.857 10.625 1.00 70.19 537 GLN A CA 1
ATOM 4082 C C . GLN A 1 537 ? 1.871 3.797 12.044 1.00 70.19 537 GLN A C 1
ATOM 4084 O O . GLN A 1 537 ? 0.833 4.389 12.337 1.00 70.19 537 GLN A O 1
ATOM 4089 N N . ALA A 1 538 ? 2.603 3.117 12.924 1.00 61.38 538 ALA A N 1
ATOM 4090 C CA . ALA A 1 538 ? 2.270 3.089 14.333 1.00 61.38 538 ALA A CA 1
ATOM 4091 C C . ALA A 1 538 ? 2.470 4.479 14.927 1.00 61.38 538 ALA A C 1
ATOM 4093 O O . ALA A 1 538 ? 3.585 5.002 14.951 1.00 61.38 538 ALA A O 1
ATOM 4094 N N . THR A 1 539 ? 1.394 5.072 15.424 1.00 57.25 539 THR A N 1
ATOM 4095 C CA . THR A 1 539 ? 1.505 6.189 16.355 1.00 57.25 539 THR A CA 1
ATOM 4096 C C . THR A 1 539 ? 1.374 5.660 17.781 1.00 57.25 539 THR A C 1
ATOM 4098 O O . THR A 1 539 ? 0.682 4.669 18.020 1.00 57.25 539 THR A O 1
ATOM 4101 N N . ASP A 1 540 ? 1.977 6.339 18.761 1.00 48.53 540 ASP A N 1
ATOM 4102 C CA . ASP A 1 540 ? 1.792 6.006 20.187 1.00 48.53 540 ASP A CA 1
ATOM 4103 C C . ASP A 1 540 ? 0.299 5.995 20.592 1.00 48.53 540 ASP A C 1
ATOM 4105 O O . ASP A 1 540 ? -0.112 5.334 21.546 1.00 48.53 540 ASP A O 1
ATOM 4109 N N . VAL A 1 541 ? -0.543 6.694 19.819 1.00 48.84 541 VAL A N 1
ATOM 4110 C CA . VAL A 1 541 ? -2.002 6.730 19.961 1.00 48.84 541 VAL A CA 1
ATOM 4111 C C . VAL A 1 541 ? -2.660 5.401 19.556 1.00 48.84 541 VAL A C 1
ATOM 4113 O O . VAL A 1 541 ? -3.685 5.048 20.137 1.00 48.84 541 VAL A O 1
ATOM 4116 N N . ASP A 1 542 ? -2.093 4.645 18.613 1.00 53.06 542 ASP A N 1
ATOM 4117 C CA . ASP A 1 542 ? -2.701 3.418 18.071 1.00 53.06 542 ASP A CA 1
ATOM 4118 C C . ASP A 1 542 ? -2.494 2.202 18.989 1.00 53.06 542 ASP A C 1
ATOM 4120 O O . ASP A 1 542 ? -3.414 1.401 19.178 1.00 53.06 542 ASP A O 1
ATOM 4124 N N . ALA A 1 543 ? -1.336 2.106 19.656 1.00 53.31 543 ALA A N 1
ATOM 4125 C CA . ALA A 1 543 ? -1.101 1.093 20.690 1.00 53.31 543 ALA A CA 1
ATOM 4126 C C . ALA A 1 543 ? -2.042 1.292 21.896 1.00 53.31 543 ALA A C 1
ATOM 4128 O O . ALA A 1 543 ? -2.671 0.339 22.362 1.00 53.31 543 ALA A O 1
ATOM 4129 N N . ALA A 1 544 ? -2.220 2.545 22.332 1.00 59.25 544 ALA A N 1
ATOM 4130 C CA . ALA A 1 544 ? -3.175 2.907 23.381 1.00 59.25 544 ALA A CA 1
ATOM 4131 C C . ALA A 1 544 ? -4.637 2.661 22.962 1.00 59.25 544 ALA A C 1
ATOM 4133 O O . ALA A 1 544 ? -5.484 2.356 23.801 1.00 59.25 544 ALA A O 1
ATOM 4134 N N . ARG A 1 545 ? -4.949 2.752 21.660 1.00 66.62 545 ARG A N 1
ATOM 4135 C CA . ARG A 1 545 ? -6.302 2.532 21.129 1.00 66.62 545 ARG A CA 1
ATOM 4136 C C . ARG A 1 545 ? -6.752 1.079 21.248 1.00 66.62 545 ARG A C 1
ATOM 4138 O O . ARG A 1 545 ? -7.908 0.850 21.586 1.00 66.62 545 ARG A O 1
ATOM 4145 N N . THR A 1 546 ? -5.853 0.120 21.019 1.00 67.38 546 THR A N 1
ATOM 4146 C CA . THR A 1 546 ? -6.164 -1.313 21.187 1.00 67.38 546 THR A CA 1
ATOM 4147 C C . THR A 1 546 ? -6.526 -1.624 22.642 1.00 67.38 546 THR A C 1
ATOM 4149 O O . THR A 1 546 ? -7.566 -2.224 22.897 1.00 67.38 546 THR A O 1
ATOM 4152 N N . GLN A 1 547 ? -5.721 -1.150 23.602 1.00 67.44 547 GLN A N 1
ATOM 4153 C CA . GLN A 1 547 ? -5.989 -1.338 25.035 1.00 67.44 547 GLN A CA 1
ATOM 4154 C C . GLN A 1 547 ? -7.286 -0.651 25.472 1.00 67.44 547 GLN A C 1
ATOM 4156 O O . GLN A 1 547 ? -8.127 -1.270 26.119 1.00 67.44 547 GLN A O 1
ATOM 4161 N N . MET A 1 548 ? -7.500 0.597 25.045 1.00 64.62 548 MET A N 1
ATOM 4162 C CA . MET A 1 548 ? -8.729 1.332 25.340 1.00 64.62 548 MET A CA 1
ATOM 4163 C C . MET A 1 548 ? -9.977 0.600 24.816 1.00 64.62 548 MET A C 1
ATOM 4165 O O . MET A 1 548 ? -10.993 0.547 25.508 1.00 64.62 548 MET A O 1
ATOM 4169 N N . MET A 1 549 ? -9.905 0.010 23.618 1.00 67.19 549 MET A N 1
ATOM 4170 C CA . MET A 1 549 ? -11.005 -0.773 23.044 1.00 67.19 549 MET A CA 1
ATOM 4171 C C . MET A 1 549 ? -11.254 -2.072 23.812 1.00 67.19 549 MET A C 1
ATOM 4173 O O . MET A 1 549 ? -12.407 -2.383 24.096 1.00 67.19 549 MET A O 1
ATOM 4177 N N . GLN A 1 550 ? -10.203 -2.789 24.217 1.00 69.38 550 GLN A N 1
ATOM 4178 C CA . GLN A 1 550 ? -10.340 -3.993 25.044 1.00 69.38 550 GLN A CA 1
ATOM 4179 C C . GLN A 1 550 ? -10.998 -3.678 26.394 1.00 69.38 550 GLN A C 1
ATOM 4181 O O . GLN A 1 550 ? -11.888 -4.403 26.843 1.00 69.38 550 GLN A O 1
ATOM 4186 N N . GLU A 1 551 ? -10.608 -2.573 27.032 1.00 66.81 551 GLU A N 1
ATOM 4187 C CA . GLU A 1 551 ? -11.217 -2.112 28.281 1.00 66.81 551 GLU A CA 1
ATOM 4188 C C . GLU A 1 551 ? -12.689 -1.729 28.097 1.00 66.81 551 GLU A C 1
ATOM 4190 O O . GLU A 1 551 ? -13.532 -2.088 28.919 1.00 66.81 551 GLU A O 1
ATOM 4195 N N . GLU A 1 552 ? -13.024 -1.022 27.018 1.00 65.62 552 GLU A N 1
ATOM 4196 C CA . GLU A 1 552 ? -14.396 -0.617 26.708 1.00 65.62 552 GLU A CA 1
ATOM 4197 C C . GLU A 1 552 ? -15.289 -1.808 26.318 1.00 65.62 552 GLU A C 1
ATOM 4199 O O . GLU A 1 552 ? -16.432 -1.895 26.776 1.00 65.62 552 GLU A O 1
ATOM 4204 N N . GLY A 1 553 ? -14.753 -2.778 25.575 1.00 61.34 553 GLY A N 1
ATOM 4205 C CA . GLY A 1 553 ? -15.411 -4.046 25.262 1.00 61.34 553 GLY A CA 1
ATOM 4206 C C . GLY A 1 553 ? -15.672 -4.886 26.515 1.00 61.34 553 GLY A C 1
ATOM 4207 O O . GLY A 1 553 ? -16.795 -5.351 26.725 1.00 61.34 553 GLY A O 1
ATOM 4208 N N . ARG A 1 554 ? -14.682 -5.009 27.413 1.00 63.25 554 ARG A N 1
ATOM 4209 C CA . ARG A 1 554 ? -14.859 -5.676 28.715 1.00 63.25 554 ARG A CA 1
ATOM 4210 C C . ARG A 1 554 ? -15.945 -4.997 29.549 1.00 63.25 554 ARG A C 1
ATOM 4212 O O . ARG A 1 554 ? -16.823 -5.674 30.076 1.00 63.25 554 ARG A O 1
ATOM 4219 N N . ARG A 1 555 ? -15.942 -3.661 29.598 1.00 62.53 555 ARG A N 1
ATOM 4220 C CA . ARG A 1 555 ? -16.971 -2.869 30.291 1.00 62.53 555 ARG A CA 1
ATOM 4221 C C . ARG A 1 555 ? -18.372 -3.123 29.725 1.00 62.53 555 ARG A C 1
ATOM 4223 O O . ARG A 1 555 ? -19.301 -3.311 30.504 1.00 62.53 555 ARG A O 1
ATOM 4230 N N . LYS A 1 556 ? -18.541 -3.177 28.398 1.00 57.91 556 LYS A N 1
ATOM 4231 C CA . LYS A 1 556 ? -19.835 -3.508 27.769 1.00 57.91 556 LYS A CA 1
ATOM 4232 C C . LYS A 1 556 ? -20.295 -4.926 28.105 1.00 57.91 556 LYS A C 1
ATOM 4234 O O . LYS A 1 556 ? -21.462 -5.109 28.440 1.00 57.91 556 LYS A O 1
ATOM 4239 N N . ARG A 1 557 ? -19.402 -5.919 28.066 1.00 58.22 557 ARG A N 1
ATOM 4240 C CA . ARG A 1 557 ? -19.731 -7.313 28.425 1.00 58.22 557 ARG A CA 1
ATOM 4241 C C . ARG A 1 557 ? -20.202 -7.423 29.873 1.00 58.22 557 ARG A C 1
ATOM 4243 O O . ARG A 1 557 ? -21.247 -8.013 30.127 1.00 58.22 557 ARG A O 1
ATOM 4250 N N . GLU A 1 558 ? -19.497 -6.775 30.798 1.00 55.62 558 GLU A N 1
ATOM 4251 C CA . GLU A 1 558 ? -19.898 -6.730 32.209 1.00 55.62 558 GLU A CA 1
ATOM 4252 C C . GLU A 1 558 ? -21.203 -5.936 32.419 1.00 55.62 558 GLU A C 1
ATOM 4254 O O . GLU A 1 558 ? -22.052 -6.359 33.198 1.00 55.62 558 GLU A O 1
ATOM 4259 N N . SER A 1 559 ? -21.427 -4.847 31.673 1.00 48.81 559 SER A N 1
ATOM 4260 C CA . SER A 1 559 ? -22.686 -4.086 31.710 1.00 48.81 559 SER A CA 1
ATOM 4261 C C . SER A 1 559 ? -23.880 -4.872 31.164 1.00 48.81 559 SER A C 1
ATOM 4263 O O . SER A 1 559 ? -24.994 -4.664 31.633 1.00 48.81 559 SER A O 1
ATOM 4265 N N . THR A 1 560 ? -23.671 -5.750 30.180 1.00 49.8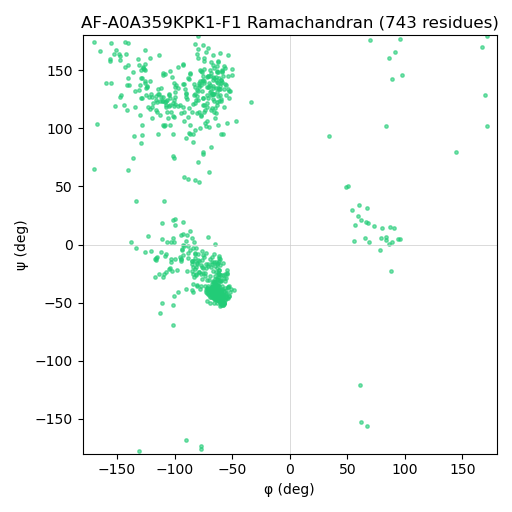1 560 THR A N 1
ATOM 4266 C CA . THR A 1 560 ? -24.738 -6.588 29.602 1.00 49.81 560 THR A CA 1
ATOM 4267 C C . THR A 1 560 ? -25.053 -7.789 30.504 1.00 49.81 560 THR A C 1
ATOM 4269 O O . THR A 1 560 ? -26.159 -8.320 30.460 1.00 49.81 560 THR A O 1
ATOM 4272 N N . ALA A 1 561 ? -24.093 -8.201 31.340 1.00 48.56 561 ALA A N 1
ATOM 4273 C CA . ALA A 1 561 ? -24.253 -9.250 32.347 1.00 48.56 561 ALA A CA 1
ATOM 4274 C C . ALA A 1 561 ? -24.846 -8.746 33.682 1.00 48.56 561 ALA A C 1
ATOM 4276 O O . ALA A 1 561 ? -25.263 -9.560 34.507 1.00 48.56 561 ALA A O 1
ATOM 4277 N N . ALA A 1 562 ? -24.885 -7.430 33.916 1.00 43.41 562 ALA A N 1
ATOM 4278 C CA . ALA A 1 562 ? -25.465 -6.834 35.117 1.00 43.41 562 ALA A CA 1
ATOM 4279 C C . ALA A 1 562 ? -27.004 -6.823 35.057 1.00 43.41 562 ALA A C 1
ATOM 4281 O O . ALA A 1 562 ? -27.598 -6.493 34.031 1.00 43.41 562 ALA A O 1
ATOM 4282 N N . ALA A 1 563 ? -27.663 -7.156 36.173 1.00 44.06 563 ALA A N 1
ATOM 4283 C CA . ALA A 1 563 ? -29.124 -7.250 36.251 1.00 44.06 563 ALA A CA 1
ATOM 4284 C C . ALA A 1 563 ? -29.830 -5.876 36.228 1.00 44.06 563 ALA A C 1
ATOM 4286 O O . ALA A 1 563 ? -31.028 -5.808 35.945 1.00 44.06 563 ALA A O 1
ATOM 4287 N N . SER A 1 564 ? -29.101 -4.782 36.493 1.00 55.88 564 SER A N 1
ATOM 4288 C CA . SER A 1 564 ? -29.576 -3.399 36.371 1.00 55.88 564 SER A CA 1
ATOM 4289 C C . SER A 1 564 ? -28.425 -2.397 36.169 1.00 55.88 564 SER A C 1
ATOM 4291 O O . SER A 1 564 ? -27.277 -2.663 36.530 1.00 55.88 564 SER A O 1
ATOM 4293 N N . ILE A 1 565 ? -28.739 -1.222 35.608 1.00 52.47 565 ILE A N 1
ATOM 4294 C CA . ILE A 1 565 ? -27.776 -0.128 35.387 1.00 52.47 565 ILE A CA 1
ATOM 4295 C C . ILE A 1 565 ? -27.223 0.436 36.707 1.00 52.47 565 ILE A C 1
ATOM 4297 O O . ILE A 1 565 ? -26.042 0.768 36.786 1.00 52.47 565 ILE A O 1
ATOM 4301 N N . ASP A 1 566 ? -28.045 0.474 37.758 1.00 57.78 566 ASP A N 1
ATOM 4302 C CA . ASP A 1 566 ? -27.673 1.033 39.062 1.00 57.78 566 ASP A CA 1
ATOM 4303 C C . ASP A 1 566 ? -26.669 0.136 39.803 1.00 57.78 566 ASP A C 1
ATOM 4305 O O . ASP A 1 566 ? -25.715 0.634 40.402 1.00 57.78 566 ASP A O 1
ATOM 4309 N N . GLU A 1 567 ? -26.812 -1.192 39.708 1.00 61.28 567 GLU A N 1
ATOM 4310 C CA . GLU A 1 567 ? -25.840 -2.146 40.266 1.00 61.28 567 GLU A CA 1
ATOM 4311 C C . GLU A 1 567 ? -24.490 -2.091 39.537 1.00 61.28 567 GLU A C 1
ATOM 4313 O O . GLU A 1 567 ? -23.436 -2.188 40.170 1.00 61.28 567 GLU A O 1
ATOM 4318 N N . PHE A 1 568 ? -24.506 -1.889 38.216 1.00 60.50 568 PHE A N 1
ATOM 4319 C CA . PHE A 1 568 ? -23.286 -1.706 37.429 1.00 60.50 568 PHE A CA 1
ATOM 4320 C C . PHE A 1 568 ? -22.550 -0.411 37.808 1.00 60.50 568 PHE A C 1
ATOM 4322 O O . PHE A 1 568 ? -21.342 -0.443 38.052 1.00 60.50 568 PHE A O 1
ATOM 4329 N N . LEU A 1 569 ? -23.270 0.714 37.911 1.00 66.56 569 LEU A N 1
ATOM 4330 C CA . LEU A 1 569 ? -22.693 2.010 38.283 1.00 66.56 569 LEU A CA 1
ATOM 4331 C C . LEU A 1 569 ? -22.139 2.007 39.715 1.00 66.56 569 LEU A C 1
ATOM 4333 O O . LEU A 1 569 ? -21.039 2.511 39.938 1.00 66.56 569 LEU A O 1
ATOM 4337 N N . ALA A 1 570 ? -22.839 1.380 40.666 1.00 70.00 570 ALA A N 1
ATOM 4338 C CA . ALA A 1 570 ? -22.362 1.230 42.042 1.00 70.00 570 ALA A CA 1
ATOM 4339 C C . ALA A 1 570 ? -21.094 0.360 42.143 1.00 70.00 570 ALA A C 1
ATOM 4341 O O . ALA A 1 570 ? -20.230 0.609 42.983 1.00 70.00 570 ALA A O 1
ATOM 4342 N N . GLY A 1 571 ? -20.958 -0.647 41.276 1.00 67.88 571 GLY A N 1
ATOM 4343 C CA . GLY A 1 571 ? -19.793 -1.531 41.230 1.00 67.88 571 GLY A CA 1
ATOM 4344 C C . GLY A 1 571 ? -18.563 -0.957 40.518 1.00 67.88 571 GLY A C 1
ATOM 4345 O O . GLY A 1 571 ? -17.511 -1.595 40.571 1.00 67.88 571 GLY A O 1
ATOM 4346 N N . LEU A 1 572 ? -18.676 0.200 39.852 1.00 71.19 572 LEU A N 1
ATOM 4347 C CA . LEU A 1 572 ? -17.638 0.767 38.979 1.00 71.19 572 LEU A CA 1
ATOM 4348 C C . LEU A 1 572 ? -16.432 1.346 39.752 1.00 71.19 572 LEU A C 1
ATOM 4350 O O . LEU A 1 572 ? -15.334 1.391 39.203 1.00 71.19 572 LEU A O 1
ATOM 4354 N N . ASP A 1 573 ? -16.616 1.747 41.019 1.00 79.31 573 ASP A N 1
ATOM 4355 C CA . ASP A 1 573 ? -15.642 2.520 41.823 1.00 79.31 573 ASP A CA 1
ATOM 4356 C C . ASP A 1 573 ? -15.110 3.745 41.054 1.00 79.31 573 ASP A C 1
ATOM 4358 O O . ASP A 1 573 ? -13.906 3.945 40.894 1.00 79.31 573 ASP A O 1
ATOM 4362 N N . LEU A 1 574 ? -16.035 4.531 40.493 1.00 81.25 574 LEU A N 1
ATOM 4363 C CA . LEU A 1 574 ? -15.713 5.662 39.631 1.00 81.25 574 LEU A CA 1
ATOM 4364 C C . LEU A 1 574 ? -15.159 6.828 40.457 1.00 81.25 574 LEU A C 1
ATOM 4366 O O . LEU A 1 574 ? -15.870 7.431 41.261 1.00 81.25 574 LEU A O 1
ATOM 4370 N N . ARG A 1 575 ? -13.895 7.168 40.213 1.00 86.81 575 ARG A N 1
ATOM 4371 C CA . ARG A 1 575 ? -13.184 8.305 40.802 1.00 86.81 575 ARG A CA 1
ATOM 4372 C C . ARG A 1 575 ? -13.058 9.412 39.775 1.00 86.81 575 ARG A C 1
ATOM 4374 O O . ARG A 1 575 ? -12.610 9.172 38.656 1.00 86.81 575 ARG A O 1
ATOM 4381 N N . VAL A 1 576 ? -13.441 10.622 40.150 1.00 89.44 576 VAL A N 1
ATOM 4382 C CA . VAL A 1 576 ? -13.398 11.796 39.280 1.00 89.44 576 VAL A CA 1
ATOM 4383 C C . VAL A 1 576 ? -12.663 12.906 40.013 1.00 89.44 576 VAL A C 1
ATOM 4385 O O . VAL A 1 576 ? -13.036 13.264 41.123 1.00 89.44 576 VAL A O 1
ATOM 4388 N N . GLU A 1 577 ? -11.631 13.454 39.384 1.00 91.62 577 GLU A N 1
ATOM 4389 C CA . GLU A 1 577 ? -10.835 14.559 39.912 1.00 91.62 577 GLU A CA 1
ATOM 4390 C C . GLU A 1 577 ? -11.032 15.795 39.030 1.00 91.62 577 GLU A C 1
ATOM 4392 O O . GLU A 1 577 ? -10.871 15.728 37.807 1.00 91.62 577 GLU A O 1
ATOM 4397 N N . MET A 1 578 ? -11.352 16.937 39.641 1.00 91.94 578 MET A N 1
ATOM 4398 C CA . MET A 1 578 ? -11.459 18.221 38.945 1.00 91.94 578 MET A CA 1
ATOM 4399 C C . MET A 1 578 ? -10.505 19.243 39.550 1.00 91.94 578 MET A C 1
ATOM 4401 O O . MET A 1 578 ? -10.674 19.644 40.702 1.00 91.94 578 MET A O 1
ATOM 4405 N N . ARG A 1 579 ? -9.538 19.714 38.759 1.00 92.81 579 ARG A N 1
ATOM 4406 C CA . ARG A 1 579 ? -8.480 20.628 39.217 1.00 92.81 579 ARG A CA 1
ATOM 4407 C C . ARG A 1 579 ? -7.969 21.543 38.096 1.00 92.81 579 ARG A C 1
ATOM 4409 O O . ARG A 1 579 ? -8.264 21.289 36.928 1.00 92.81 579 ARG A O 1
ATOM 4416 N N . PRO A 1 580 ? -7.190 22.593 38.407 1.00 90.75 580 PRO A N 1
ATOM 4417 C CA . PRO A 1 580 ? -6.450 23.332 37.387 1.00 90.75 580 PRO A CA 1
ATOM 4418 C C . PRO A 1 580 ? -5.480 22.424 36.603 1.00 90.75 580 PRO A C 1
ATOM 4420 O O . PRO A 1 580 ? -4.995 21.429 37.159 1.00 90.75 580 PRO A O 1
ATOM 4423 N N . PRO A 1 581 ? -5.198 22.730 35.323 1.00 89.44 581 PRO A N 1
ATOM 4424 C CA . PRO A 1 581 ? -4.208 22.004 34.526 1.00 89.44 581 PRO A CA 1
ATOM 4425 C C . PRO A 1 581 ? -2.782 22.195 35.062 1.00 89.44 581 PRO A C 1
ATOM 4427 O O . PRO A 1 581 ? -2.405 23.286 35.488 1.00 89.44 581 PRO A O 1
ATOM 4430 N N . GLU A 1 582 ? -1.974 21.141 34.983 1.00 88.75 582 GLU A N 1
ATOM 4431 C CA . GLU A 1 582 ? -0.529 21.192 35.228 1.00 88.75 582 GLU A CA 1
ATOM 4432 C C . GLU A 1 582 ? 0.231 21.722 33.996 1.00 88.75 582 GLU A C 1
ATOM 4434 O O . GLU A 1 582 ? -0.274 21.701 32.868 1.00 88.75 582 GLU A O 1
ATOM 4439 N N . ASP A 1 583 ? 1.490 22.138 34.175 1.00 82.94 583 ASP A N 1
ATOM 4440 C CA . ASP A 1 583 ? 2.318 22.703 33.094 1.00 82.94 583 ASP A CA 1
ATOM 4441 C C . ASP A 1 583 ? 2.495 21.769 31.883 1.00 82.94 583 ASP A C 1
ATOM 4443 O O . ASP A 1 583 ? 2.636 22.228 30.743 1.00 82.94 583 ASP A O 1
ATOM 4447 N N . THR A 1 584 ? 2.448 20.458 32.112 1.00 83.38 584 THR A N 1
ATOM 4448 C CA . THR A 1 584 ? 2.549 19.412 31.084 1.00 83.38 584 THR A CA 1
ATOM 4449 C C . THR A 1 584 ? 1.231 19.166 30.342 1.00 83.38 584 THR A C 1
ATOM 4451 O O . THR A 1 584 ? 1.232 18.589 29.255 1.00 83.38 584 THR A O 1
ATOM 4454 N N . GLU A 1 585 ? 0.097 19.625 30.877 1.00 84.50 585 GLU A N 1
ATOM 4455 C CA . GLU A 1 585 ? -1.239 19.287 30.374 1.00 84.50 585 GLU A CA 1
ATOM 4456 C C . GLU A 1 585 ? -1.787 20.320 29.380 1.00 84.50 585 GLU A C 1
ATOM 4458 O O . GLU A 1 585 ? -2.714 20.016 28.629 1.00 84.50 585 GLU A O 1
ATOM 4463 N N . TRP A 1 586 ? -1.184 21.510 29.283 1.00 88.12 586 TRP A N 1
ATOM 4464 C CA . TRP A 1 586 ? -1.628 22.580 28.375 1.00 88.12 586 TRP A CA 1
ATOM 4465 C C . TRP A 1 586 ? -1.716 22.150 26.904 1.00 88.12 586 TRP A C 1
ATOM 4467 O O . TRP A 1 586 ? -2.672 22.499 26.208 1.00 88.12 586 TRP A O 1
ATOM 4477 N N . ALA A 1 587 ? -0.761 21.341 26.434 1.00 76.00 587 ALA A N 1
ATOM 4478 C CA . ALA A 1 587 ? -0.790 20.787 25.080 1.00 76.00 587 ALA A CA 1
ATOM 4479 C C . ALA A 1 587 ? -2.014 19.883 24.859 1.00 76.00 587 ALA A C 1
ATOM 4481 O O . ALA A 1 587 ? -2.675 19.946 23.819 1.00 76.00 587 ALA A O 1
ATOM 4482 N N . ARG A 1 588 ? -2.362 19.077 25.869 1.00 79.69 588 ARG A N 1
ATOM 4483 C CA . ARG A 1 588 ? -3.525 18.188 25.835 1.00 79.69 588 ARG A CA 1
ATOM 4484 C C . ARG A 1 588 ? -4.838 18.966 25.909 1.00 79.69 588 ARG A C 1
ATOM 4486 O O . ARG A 1 588 ? -5.782 18.607 25.206 1.00 79.69 588 ARG A O 1
ATOM 4493 N N . VAL A 1 589 ? -4.892 20.038 26.697 1.00 86.00 589 VAL A N 1
ATOM 4494 C CA . VAL A 1 589 ? -6.051 20.939 26.760 1.00 86.00 589 VAL A CA 1
ATOM 4495 C C . VAL A 1 589 ? -6.333 21.545 25.384 1.00 86.00 589 VAL A C 1
ATOM 4497 O O . VAL A 1 589 ? -7.442 21.395 24.871 1.00 86.00 589 VAL A O 1
ATOM 4500 N N . ALA A 1 590 ? -5.325 22.140 24.736 1.00 83.56 590 ALA A N 1
ATOM 4501 C CA . ALA A 1 590 ? -5.469 22.691 23.388 1.00 83.56 590 ALA A CA 1
ATOM 4502 C C . ALA A 1 590 ? -5.922 21.621 22.382 1.00 83.56 590 ALA A C 1
ATOM 4504 O O . ALA A 1 590 ? -6.877 21.831 21.631 1.00 83.56 590 ALA A O 1
ATOM 4505 N N . GLN A 1 591 ? -5.323 20.428 22.430 1.00 77.50 591 GLN A N 1
ATOM 4506 C CA . GLN A 1 591 ? -5.710 19.305 21.576 1.00 77.50 591 GLN A CA 1
ATOM 4507 C C . GLN A 1 591 ? -7.192 18.920 21.732 1.00 77.50 591 GLN A C 1
ATOM 4509 O O . GLN A 1 591 ? -7.857 18.614 20.736 1.00 77.50 591 GLN A O 1
ATOM 4514 N N . LEU A 1 592 ? -7.735 18.940 22.954 1.00 79.75 592 LEU A N 1
ATOM 4515 C CA . LEU A 1 592 ? -9.149 18.640 23.191 1.00 79.75 592 LEU A CA 1
ATOM 4516 C C . LEU A 1 592 ? -10.074 19.689 22.570 1.00 79.75 592 LEU A C 1
ATOM 4518 O O . LEU A 1 592 ? -11.093 19.296 21.997 1.00 79.75 592 LEU A O 1
ATOM 4522 N N . THR A 1 593 ? -9.704 20.974 22.592 1.00 83.31 593 THR A N 1
ATOM 4523 C CA . THR A 1 593 ? -10.474 22.033 21.907 1.00 83.31 593 THR A CA 1
ATOM 4524 C C . THR A 1 593 ? -10.517 21.837 20.387 1.00 83.31 593 THR A C 1
ATOM 4526 O O . THR A 1 593 ? -11.506 22.175 19.742 1.00 83.31 593 THR A O 1
ATOM 4529 N N . GLN A 1 594 ? -9.472 21.245 19.799 1.00 77.31 594 GLN A N 1
ATOM 4530 C CA . GLN A 1 594 ? -9.358 21.051 18.350 1.00 77.31 594 GLN A CA 1
ATOM 4531 C C . GLN A 1 594 ? -10.080 19.792 17.850 1.00 77.31 594 GLN A C 1
ATOM 4533 O O . GLN A 1 594 ? -10.593 19.777 16.729 1.00 77.31 594 GLN A O 1
ATOM 4538 N N . ARG A 1 595 ? -10.103 18.719 18.655 1.00 74.88 595 ARG A N 1
ATOM 4539 C CA . ARG A 1 595 ? -10.574 17.390 18.219 1.00 74.88 595 ARG A CA 1
ATOM 4540 C C . ARG A 1 595 ? -11.980 17.028 18.697 1.00 74.88 595 ARG A C 1
ATOM 4542 O O . ARG A 1 595 ? -12.624 16.183 18.073 1.00 74.88 595 ARG A O 1
ATOM 4549 N N . THR A 1 596 ? -12.470 17.640 19.772 1.00 72.38 596 THR A N 1
ATOM 4550 C CA . THR A 1 596 ? -13.760 17.268 20.373 1.00 72.38 596 THR A CA 1
ATOM 4551 C C . THR A 1 596 ? -14.903 17.985 19.665 1.00 72.38 596 THR A C 1
ATOM 4553 O O . THR A 1 596 ? -15.020 19.202 19.751 1.00 72.38 596 THR A O 1
ATOM 4556 N N . ASN A 1 597 ? -15.761 17.231 18.974 1.00 70.75 597 ASN A N 1
ATOM 4557 C CA . ASN A 1 597 ? -16.884 17.788 18.207 1.00 70.75 597 ASN A CA 1
ATOM 4558 C C . ASN A 1 597 ? -18.266 17.275 18.655 1.00 70.75 597 ASN A C 1
ATOM 4560 O O . ASN A 1 597 ? -19.259 17.743 18.114 1.00 70.75 597 ASN A O 1
ATOM 4564 N N . GLN A 1 598 ? -18.344 16.311 19.586 1.00 70.56 598 GLN A N 1
ATOM 4565 C CA . GLN A 1 598 ? -19.621 15.714 20.014 1.00 70.56 598 GLN A CA 1
ATOM 4566 C C . GLN A 1 598 ? -20.127 16.269 21.356 1.00 70.56 598 GLN A C 1
ATOM 4568 O O . GLN A 1 598 ? -21.247 16.760 21.435 1.00 70.56 598 GLN A O 1
ATOM 4573 N N . PHE A 1 599 ? -19.298 16.256 22.405 1.00 83.19 599 PHE A N 1
ATOM 4574 C CA . PHE A 1 599 ? -19.590 16.958 23.660 1.00 83.19 599 PHE A CA 1
ATOM 4575 C C . PHE A 1 599 ? -18.809 18.274 23.689 1.00 83.19 599 PHE A C 1
ATOM 4577 O O . PHE A 1 599 ? -17.748 18.358 24.305 1.00 83.19 599 PHE A O 1
ATOM 4584 N N . ASN A 1 600 ? -19.262 19.264 22.917 1.00 88.19 600 ASN A N 1
ATOM 4585 C CA . ASN A 1 600 ? -18.597 20.562 22.815 1.00 88.19 600 ASN A CA 1
ATOM 4586 C C . ASN A 1 600 ? -19.620 21.697 22.739 1.00 88.19 600 ASN A C 1
ATOM 4588 O O . ASN A 1 600 ? -20.382 21.774 21.772 1.00 88.19 600 ASN A O 1
ATOM 4592 N N . LEU A 1 601 ? -19.609 22.556 23.761 1.00 91.50 601 LEU A N 1
ATOM 4593 C CA . LEU A 1 601 ? -20.555 23.659 23.928 1.00 91.50 601 LEU A CA 1
ATOM 4594 C C . LEU A 1 601 ? -20.373 24.784 22.895 1.00 91.50 601 LEU A C 1
ATOM 4596 O O . LEU A 1 601 ? -21.362 25.256 22.342 1.00 91.50 601 LEU A O 1
ATOM 4600 N N . SER A 1 602 ? -19.133 25.208 22.630 1.00 87.25 602 SER A N 1
ATOM 4601 C CA . SER A 1 602 ? -18.848 26.449 21.889 1.00 87.25 602 SER A CA 1
ATOM 4602 C C . SER A 1 602 ? -18.133 26.248 20.551 1.00 87.25 602 SER A C 1
ATOM 4604 O O . SER A 1 602 ? -18.065 27.177 19.750 1.00 87.25 602 SER A O 1
ATOM 4606 N N . LEU A 1 603 ? -17.590 25.051 20.295 1.00 85.69 603 LEU A N 1
ATOM 4607 C CA . LEU A 1 603 ? -16.823 24.685 19.092 1.00 85.69 603 LEU A CA 1
ATOM 4608 C C . LEU A 1 603 ? -15.593 25.578 18.821 1.00 85.69 603 LEU A C 1
ATOM 4610 O O . LEU A 1 603 ? -15.023 25.546 17.727 1.00 85.69 603 LEU A O 1
ATOM 4614 N N . LYS A 1 604 ? -15.144 26.338 19.827 1.00 89.69 604 LYS A N 1
ATOM 4615 C CA . LYS A 1 604 ? -13.967 27.209 19.752 1.00 89.69 604 LYS A CA 1
ATOM 4616 C C . LYS A 1 604 ? -12.690 26.370 19.792 1.00 89.69 604 LYS A C 1
ATOM 4618 O O . LYS A 1 604 ? -12.383 25.732 20.798 1.00 89.69 604 LYS A O 1
ATOM 4623 N N . ARG A 1 605 ? -11.939 26.377 18.690 1.00 90.06 605 ARG A N 1
ATOM 4624 C CA . ARG A 1 605 ? -10.647 25.686 18.560 1.00 90.06 605 ARG A CA 1
ATOM 4625 C C . ARG A 1 605 ? -9.536 26.633 18.974 1.00 90.06 605 ARG A C 1
ATOM 4627 O O . ARG A 1 605 ? -9.509 27.749 18.469 1.00 90.06 605 ARG A O 1
ATOM 4634 N N . ARG A 1 606 ? -8.646 26.182 19.857 1.00 88.06 606 ARG A N 1
ATOM 4635 C CA . ARG A 1 606 ? -7.584 27.023 20.409 1.00 88.06 606 ARG A CA 1
ATOM 4636 C C . ARG A 1 606 ? -6.204 26.389 20.309 1.00 88.06 606 ARG A C 1
ATOM 4638 O O . ARG A 1 606 ? -6.065 25.160 20.338 1.00 88.06 606 ARG A O 1
ATOM 4645 N N . THR A 1 607 ? -5.182 27.226 20.191 1.00 89.81 607 THR A N 1
ATOM 4646 C CA . THR A 1 607 ? -3.777 26.828 20.330 1.00 89.81 607 THR A CA 1
ATOM 4647 C C . THR A 1 607 ? -3.368 26.764 21.803 1.00 89.81 607 THR A C 1
ATOM 4649 O O . THR A 1 607 ? -4.125 27.138 22.702 1.00 89.81 607 THR A O 1
ATOM 4652 N N . VAL A 1 608 ? -2.162 26.258 22.075 1.00 87.69 608 VAL A N 1
ATOM 4653 C CA . VAL A 1 608 ? -1.623 26.182 23.443 1.00 87.69 608 VAL A CA 1
ATOM 4654 C C . VAL A 1 608 ? -1.436 27.581 24.029 1.00 87.69 608 VAL A C 1
ATOM 4656 O O . VAL A 1 608 ? -1.732 27.807 25.200 1.00 87.69 608 VAL A O 1
ATOM 4659 N N . GLU A 1 609 ? -0.988 28.526 23.207 1.00 88.69 609 GLU A N 1
ATOM 4660 C CA . GLU A 1 609 ? -0.772 29.923 23.574 1.00 88.69 609 GLU A CA 1
ATOM 4661 C C . GLU A 1 609 ? -2.094 30.609 23.932 1.00 88.69 609 GLU A C 1
ATOM 4663 O O . GLU A 1 609 ? -2.176 31.278 24.959 1.00 88.69 609 GLU A O 1
ATOM 4668 N N . GLU A 1 610 ? -3.144 30.388 23.138 1.00 89.88 610 GLU A N 1
ATOM 4669 C CA . GLU A 1 610 ? -4.476 30.958 23.374 1.00 89.88 610 GLU A CA 1
ATOM 4670 C C . GLU A 1 610 ? -5.121 30.411 24.653 1.00 89.88 610 GLU A C 1
ATOM 4672 O O . GLU A 1 610 ? -5.680 31.168 25.443 1.00 89.88 610 GLU A O 1
ATOM 4677 N N . VAL A 1 611 ? -5.015 29.100 24.894 1.00 90.00 611 VAL A N 1
ATOM 4678 C CA . VAL A 1 611 ? -5.520 28.479 26.128 1.00 90.00 611 VAL A CA 1
ATOM 4679 C C . VAL A 1 611 ? -4.772 29.007 27.356 1.00 90.00 611 VAL A C 1
ATOM 4681 O O . VAL A 1 611 ? -5.397 29.279 28.380 1.00 90.00 611 VAL A O 1
ATOM 4684 N N . ARG A 1 612 ? -3.446 29.171 27.267 1.00 89.69 612 ARG A N 1
ATOM 4685 C CA . ARG A 1 612 ? -2.637 29.719 28.368 1.00 89.69 612 ARG A CA 1
ATOM 4686 C C . ARG A 1 612 ? -2.944 31.188 28.641 1.00 89.69 612 ARG A C 1
ATOM 4688 O O . ARG A 1 612 ? -2.966 31.578 29.801 1.00 89.69 612 ARG A O 1
ATOM 4695 N N . ALA A 1 613 ? -3.190 31.986 27.604 1.00 88.19 613 ALA A N 1
ATOM 4696 C CA . ALA A 1 613 ? -3.586 33.382 27.766 1.00 88.19 613 ALA A CA 1
ATOM 4697 C C . ALA A 1 613 ? -4.920 33.501 28.524 1.00 88.19 613 ALA A C 1
ATOM 4699 O O . ALA A 1 613 ? -5.029 34.295 29.455 1.00 88.19 613 ALA A O 1
ATOM 4700 N N . LEU A 1 614 ? -5.895 32.644 28.196 1.00 86.25 614 LEU A N 1
ATOM 4701 C CA . LEU A 1 614 ? -7.201 32.622 28.865 1.00 86.25 614 LEU A CA 1
ATOM 4702 C C . LEU A 1 614 ? -7.128 32.221 30.338 1.00 86.25 614 LEU A C 1
ATOM 4704 O O . LEU A 1 614 ? -7.955 32.672 31.119 1.00 86.25 614 LEU A O 1
ATOM 4708 N N . ALA A 1 615 ? -6.126 31.445 30.753 1.00 85.56 615 ALA A N 1
ATOM 4709 C CA . ALA A 1 615 ? -5.953 31.074 32.158 1.00 85.56 615 ALA A CA 1
ATOM 4710 C C . ALA A 1 615 ? -5.666 32.267 33.095 1.00 85.56 615 ALA A C 1
ATOM 4712 O O . ALA A 1 615 ? -5.763 32.120 34.311 1.00 85.56 615 ALA A O 1
ATOM 4713 N N . GLY A 1 616 ? -5.305 33.438 32.551 1.00 79.19 616 GLY A N 1
ATOM 4714 C CA . GLY A 1 616 ? -5.172 34.683 33.316 1.00 79.19 616 GLY A CA 1
ATOM 4715 C C . GLY A 1 616 ? -6.482 35.461 33.498 1.00 79.19 616 GLY A C 1
ATOM 4716 O O . GLY A 1 616 ? -6.549 36.331 34.364 1.00 79.19 616 GLY A O 1
ATOM 4717 N N . GLU A 1 617 ? -7.508 35.159 32.701 1.00 83.69 617 GLU A N 1
ATOM 4718 C CA . GLU A 1 617 ? -8.785 35.892 32.649 1.00 83.69 617 GLU A CA 1
ATOM 4719 C C . GLU A 1 617 ? -9.980 35.023 33.078 1.00 83.69 617 GLU A C 1
ATOM 4721 O O . GLU A 1 617 ? -10.970 35.529 33.607 1.00 83.69 617 GLU A O 1
ATOM 4726 N N . GLU A 1 618 ? -9.880 33.708 32.880 1.00 90.25 618 GLU A N 1
ATOM 4727 C CA . GLU A 1 618 ? -10.919 32.710 33.112 1.00 90.25 618 GLU A CA 1
ATOM 4728 C C . GLU A 1 618 ? -10.386 31.577 34.001 1.00 90.25 618 GLU A C 1
ATOM 4730 O O . GLU A 1 618 ? -9.196 31.251 34.005 1.00 90.25 618 GLU A O 1
ATOM 4735 N N . ALA A 1 619 ? -11.279 30.922 34.742 1.00 90.12 619 ALA A N 1
ATOM 4736 C CA . ALA A 1 619 ? -10.929 29.717 35.474 1.00 90.12 619 ALA A CA 1
ATOM 4737 C C . ALA A 1 619 ? -10.899 28.518 34.514 1.00 90.12 619 ALA A C 1
ATOM 4739 O O . ALA A 1 619 ? -11.934 28.108 33.984 1.00 90.12 619 ALA A O 1
ATOM 4740 N N . VAL A 1 620 ? -9.709 27.946 34.309 1.00 92.62 620 VAL A N 1
ATOM 4741 C CA . VAL A 1 620 ? -9.501 26.754 33.474 1.00 92.62 620 VAL A CA 1
ATOM 4742 C C . VAL A 1 620 ? -9.361 25.531 34.365 1.00 92.62 620 VAL A C 1
ATOM 4744 O O . VAL A 1 620 ? -8.455 25.466 35.196 1.00 92.62 620 VAL A O 1
ATOM 4747 N N . LEU A 1 621 ? -10.235 24.545 34.175 1.00 92.25 621 LEU A N 1
ATOM 4748 C CA . LEU A 1 621 ? -10.207 23.294 34.929 1.00 92.25 621 LEU A CA 1
ATOM 4749 C C . LEU A 1 621 ? -10.226 22.096 33.990 1.00 92.25 621 LEU A C 1
ATOM 4751 O O . LEU A 1 621 ? -10.903 22.084 32.959 1.00 92.25 621 LEU A O 1
ATOM 4755 N N . VAL A 1 622 ? -9.482 21.071 34.383 1.00 92.62 622 VAL A N 1
ATOM 4756 C CA . VAL A 1 622 ? -9.423 19.780 33.711 1.00 92.62 622 VAL A CA 1
ATOM 4757 C C . VAL A 1 622 ? -10.102 18.731 34.573 1.00 92.62 622 VAL A C 1
ATOM 4759 O O . VAL A 1 622 ? -10.055 18.785 35.803 1.00 92.62 622 VAL A O 1
ATOM 4762 N N . LEU A 1 623 ? -10.741 17.781 33.903 1.00 89.94 623 LEU A N 1
ATOM 4763 C CA . LEU A 1 623 ? -11.408 16.653 34.528 1.00 89.94 623 LEU A CA 1
ATOM 4764 C C . LEU A 1 623 ? -10.633 15.381 34.203 1.00 89.94 623 LEU A C 1
ATOM 4766 O O . LEU A 1 623 ? -10.441 15.052 33.024 1.00 89.94 623 LEU A O 1
ATOM 4770 N N . LYS A 1 624 ? -10.210 14.669 35.241 1.00 89.94 624 LYS A N 1
ATOM 4771 C CA . LYS A 1 624 ? -9.673 13.312 35.162 1.00 89.94 624 LYS A CA 1
ATOM 4772 C C . LYS A 1 624 ? -10.686 12.337 35.737 1.00 89.94 624 LYS A C 1
ATOM 4774 O O . LYS A 1 624 ? -11.426 12.671 36.656 1.00 89.94 624 LYS A O 1
ATOM 4779 N N . ALA A 1 625 ? -10.731 11.139 35.178 1.00 83.81 625 ALA A N 1
ATOM 4780 C CA . ALA A 1 625 ? -11.560 10.068 35.704 1.00 83.81 625 ALA A CA 1
ATOM 4781 C C . ALA A 1 625 ? -10.763 8.766 35.708 1.00 83.81 625 ALA A C 1
ATOM 4783 O O . ALA A 1 625 ? -9.958 8.538 34.807 1.00 83.81 625 ALA A O 1
ATOM 4784 N N . ALA A 1 626 ? -11.042 7.891 36.667 1.00 81.38 626 ALA A N 1
ATOM 4785 C CA . ALA A 1 626 ? -10.550 6.518 36.739 1.00 81.38 626 ALA A CA 1
ATOM 4786 C C . ALA A 1 626 ? -11.650 5.613 37.313 1.00 81.38 626 ALA A C 1
ATOM 4788 O O . ALA A 1 626 ? -12.503 6.076 38.064 1.00 81.38 626 ALA A O 1
ATOM 4789 N N . ASP A 1 627 ? -11.651 4.330 36.969 1.00 83.81 627 ASP A N 1
ATOM 4790 C CA . ASP A 1 627 ? -12.522 3.325 37.589 1.00 83.81 627 ASP A CA 1
ATOM 4791 C C . ASP A 1 627 ? -11.723 2.082 38.002 1.00 83.81 627 ASP A C 1
ATOM 4793 O O . ASP A 1 627 ? -10.505 2.020 37.814 1.00 83.81 627 ASP A O 1
ATOM 4797 N N . ARG A 1 628 ? -12.396 1.054 38.538 1.00 73.25 628 ARG A N 1
ATOM 4798 C CA . ARG A 1 628 ? -11.738 -0.213 38.913 1.00 73.25 628 ARG A CA 1
ATOM 4799 C C . ARG A 1 628 ? -11.069 -0.957 37.746 1.00 73.25 628 ARG A C 1
ATOM 4801 O O . ARG A 1 628 ? -10.372 -1.945 37.973 1.00 73.25 628 ARG A O 1
ATOM 4808 N N . PHE A 1 629 ? -11.336 -0.557 36.505 1.00 63.16 629 PHE A N 1
ATOM 4809 C CA . PHE A 1 629 ? -10.870 -1.226 35.297 1.00 63.16 629 PHE A CA 1
ATOM 4810 C C . PHE A 1 629 ? -9.713 -0.508 34.607 1.00 63.16 629 PHE A C 1
ATOM 4812 O O . PHE A 1 629 ? -9.017 -1.168 33.839 1.00 63.16 629 PHE A O 1
ATOM 4819 N N . GLY A 1 630 ? -9.505 0.785 34.868 1.00 62.53 630 GLY A N 1
ATOM 4820 C CA . GLY A 1 630 ? -8.420 1.569 34.282 1.00 62.53 630 GLY A CA 1
ATOM 4821 C C . GLY A 1 630 ? -8.563 3.081 34.486 1.00 62.53 630 GLY A C 1
ATOM 4822 O O . GLY A 1 630 ? -9.602 3.587 34.915 1.00 62.53 630 GLY A O 1
ATOM 4823 N N . ASP A 1 631 ? -7.500 3.813 34.153 1.00 73.50 631 ASP A N 1
ATOM 4824 C CA . ASP A 1 631 ? -7.452 5.280 34.178 1.00 73.50 631 ASP A CA 1
ATOM 4825 C C . ASP A 1 631 ? -7.919 5.844 32.824 1.00 73.50 631 ASP A C 1
ATOM 4827 O O . ASP A 1 631 ? -7.384 5.498 31.769 1.00 73.50 631 ASP A O 1
ATOM 4831 N N . TYR A 1 632 ? -8.918 6.730 32.827 1.00 67.38 632 TYR A N 1
ATOM 4832 C CA . TYR A 1 632 ? -9.404 7.374 31.603 1.00 67.38 632 TYR A CA 1
ATOM 4833 C C . TYR A 1 632 ? -8.542 8.577 31.185 1.00 67.38 632 TYR A C 1
ATOM 4835 O O . TYR A 1 632 ? -8.760 9.156 30.108 1.00 67.38 632 TYR A O 1
ATOM 4843 N N . GLY A 1 633 ? -7.599 8.993 32.025 1.00 78.62 633 GLY A N 1
ATOM 4844 C CA . GLY A 1 633 ? -6.772 10.177 31.877 1.00 78.62 633 GLY A CA 1
ATOM 4845 C C . GLY A 1 633 ? -7.595 11.464 31.855 1.00 78.62 633 GLY A C 1
ATOM 4846 O O . GLY A 1 633 ? -8.702 11.548 32.384 1.00 78.62 633 GLY A O 1
ATOM 4847 N N . LEU A 1 634 ? -7.065 12.492 31.189 1.00 81.06 634 LEU A N 1
ATOM 4848 C CA . LEU A 1 634 ? -7.744 13.780 31.034 1.00 81.06 634 LEU A CA 1
ATOM 4849 C C . LEU A 1 634 ? -8.925 13.639 30.053 1.00 81.06 634 LEU A C 1
ATOM 4851 O O . LEU A 1 634 ? -8.738 13.483 28.834 1.00 81.06 634 LEU A O 1
ATOM 4855 N N . VAL A 1 635 ? -10.141 13.647 30.602 1.00 82.31 635 VAL A N 1
ATOM 4856 C CA . VAL A 1 635 ? -11.410 13.370 29.910 1.00 82.31 635 VAL A CA 1
ATOM 4857 C C . VAL A 1 635 ? -12.242 14.612 29.635 1.00 82.31 635 VAL A C 1
ATOM 4859 O O . VAL A 1 635 ? -13.059 14.560 28.722 1.00 82.31 635 VAL A O 1
ATOM 4862 N N . GLY A 1 636 ? -12.039 15.717 30.350 1.00 87.88 636 GLY A N 1
ATOM 4863 C CA . GLY A 1 636 ? -12.832 16.931 30.160 1.00 87.88 636 GLY A CA 1
ATOM 4864 C C . GLY A 1 636 ? -12.055 18.214 30.416 1.00 87.88 636 GLY A C 1
ATOM 4865 O O . GLY A 1 636 ? -11.021 18.203 31.083 1.00 87.88 636 GLY A O 1
ATOM 4866 N N . VAL A 1 637 ? -12.553 19.314 29.854 1.00 92.44 637 VAL A N 1
ATOM 4867 C CA . VAL A 1 637 ? -12.026 20.668 30.068 1.00 92.44 637 VAL A CA 1
ATOM 4868 C C . VAL A 1 637 ? -13.186 21.648 30.154 1.00 92.44 637 VAL A C 1
ATOM 4870 O O . VAL A 1 637 ? -14.107 21.584 29.335 1.00 92.44 637 VAL A O 1
ATOM 4873 N N . VAL A 1 638 ? -13.110 22.570 31.112 1.00 94.12 638 VAL A N 1
ATOM 4874 C CA . VAL A 1 638 ? -14.012 23.713 31.211 1.00 94.12 638 VAL A CA 1
ATOM 4875 C C . VAL A 1 638 ? -13.232 25.017 31.358 1.00 94.12 638 VAL A C 1
ATOM 4877 O O . VAL A 1 638 ? -12.198 25.065 32.023 1.00 94.12 638 VAL A O 1
ATOM 4880 N N . PHE A 1 639 ? -13.759 26.062 30.730 1.00 94.25 639 PHE A N 1
ATOM 4881 C CA . PHE A 1 639 ? -13.346 27.448 30.886 1.00 94.25 639 PHE A CA 1
ATOM 4882 C C . PHE A 1 639 ? -14.555 28.223 31.409 1.00 94.25 639 PHE A C 1
ATOM 4884 O O . PHE A 1 639 ? -15.605 28.240 30.758 1.00 94.25 639 PHE A O 1
ATOM 4891 N N . VAL A 1 640 ? -14.427 28.805 32.600 1.00 93.25 640 VAL A N 1
ATOM 4892 C CA . VAL A 1 640 ? -15.503 29.555 33.259 1.00 93.25 640 VAL A CA 1
ATOM 4893 C C . VAL A 1 640 ? -15.053 30.992 33.465 1.00 93.25 640 VAL A C 1
ATOM 4895 O O . VAL A 1 640 ? -14.049 31.250 34.133 1.00 93.25 640 VAL A O 1
ATOM 4898 N N . ARG A 1 641 ? -15.809 31.935 32.906 1.00 92.88 641 ARG A N 1
ATOM 4899 C CA . ARG A 1 641 ? -15.599 33.362 33.142 1.00 92.88 641 ARG A CA 1
ATOM 4900 C C . ARG A 1 641 ? -16.019 33.740 34.558 1.00 92.88 641 ARG A C 1
ATOM 4902 O O . ARG A 1 641 ? -17.023 33.211 35.047 1.00 92.88 641 ARG A O 1
ATOM 4909 N N . PRO A 1 642 ? -15.304 34.681 35.198 1.00 87.69 642 PRO A N 1
ATOM 4910 C CA . PRO A 1 642 ? -15.717 35.200 36.491 1.00 87.69 642 PRO A CA 1
ATOM 4911 C C . PRO A 1 642 ? -17.121 35.826 36.401 1.00 87.69 642 PRO A C 1
ATOM 4913 O O . PRO A 1 642 ? -17.484 36.359 35.347 1.00 87.69 642 PRO A O 1
ATOM 4916 N N . PRO A 1 643 ? -17.916 35.769 37.484 1.00 90.50 643 PRO A N 1
ATOM 4917 C CA . PRO A 1 643 ? -19.272 36.290 37.473 1.00 90.50 643 PRO A CA 1
ATOM 4918 C C . PRO A 1 643 ? -19.343 37.780 37.138 1.00 90.50 643 PRO A C 1
ATOM 4920 O O . PRO A 1 643 ? -18.554 38.592 37.624 1.00 90.50 643 PRO A O 1
ATOM 4923 N N . ASP A 1 644 ? -20.340 38.135 36.334 1.00 89.50 644 ASP A N 1
ATOM 4924 C CA . ASP A 1 644 ? -20.648 39.515 35.978 1.00 89.50 644 ASP A CA 1
ATOM 4925 C C . ASP A 1 644 ? -21.380 40.277 37.107 1.00 89.50 644 ASP A C 1
ATOM 4927 O O . ASP A 1 644 ? -21.637 39.764 38.201 1.00 89.50 644 ASP A O 1
ATOM 4931 N N . ALA A 1 645 ? -21.768 41.529 36.837 1.00 85.12 645 ALA A N 1
ATOM 4932 C CA . ALA A 1 645 ? -22.526 42.351 37.785 1.00 85.12 645 ALA A CA 1
ATOM 4933 C C . ALA A 1 645 ? -23.904 41.759 38.154 1.00 85.12 645 ALA A C 1
ATOM 4935 O O . ALA A 1 645 ? -24.452 42.093 39.206 1.00 85.12 645 ALA A O 1
ATOM 4936 N N . ALA A 1 646 ? -24.458 40.879 37.315 1.00 87.62 646 ALA A N 1
ATOM 4937 C CA . ALA A 1 646 ? -25.695 40.147 37.567 1.00 87.62 646 ALA A CA 1
ATOM 4938 C C . ALA A 1 646 ? -25.454 38.813 38.300 1.00 87.62 646 ALA A C 1
ATOM 4940 O O . ALA A 1 646 ? -26.393 38.035 38.469 1.00 87.62 646 ALA A O 1
ATOM 4941 N N . ARG A 1 647 ? -24.222 38.558 38.771 1.00 91.44 647 ARG A N 1
ATOM 4942 C CA . ARG A 1 647 ? -23.803 37.321 39.449 1.00 91.44 647 ARG A CA 1
ATOM 4943 C C . ARG A 1 647 ? -23.980 36.086 38.562 1.00 91.44 647 ARG A C 1
ATOM 4945 O O . ARG A 1 647 ? -24.286 35.002 39.059 1.00 91.44 647 ARG A O 1
ATOM 4952 N N . SER A 1 648 ? -23.788 36.243 37.258 1.00 91.44 648 SER A N 1
ATOM 4953 C CA . SER A 1 648 ? -23.850 35.157 36.283 1.00 91.44 648 SER A CA 1
ATOM 4954 C C . SER A 1 648 ? -22.447 34.812 35.800 1.00 91.44 648 SER A C 1
ATOM 4956 O O . SER A 1 648 ? -21.729 35.689 35.328 1.00 91.44 648 SER A O 1
ATOM 4958 N N . ALA A 1 649 ? -22.048 33.546 35.930 1.00 94.06 649 ALA A N 1
ATOM 4959 C CA . ALA A 1 649 ? -20.778 33.043 35.409 1.00 94.06 649 ALA A CA 1
ATOM 4960 C C . ALA A 1 649 ? -21.014 32.319 34.077 1.00 94.06 649 ALA A C 1
ATOM 4962 O O . ALA A 1 649 ? -21.859 31.426 33.985 1.00 94.06 649 ALA A O 1
ATOM 4963 N N . GLU A 1 650 ? -20.283 32.714 33.037 1.00 94.44 650 GLU A N 1
ATOM 4964 C CA . GLU A 1 650 ? -20.413 32.137 31.696 1.00 94.44 650 GLU A CA 1
ATOM 4965 C C . GLU A 1 650 ? -19.447 30.962 31.508 1.00 94.44 650 GLU A C 1
ATOM 4967 O O . GLU A 1 650 ? -18.257 31.060 31.804 1.00 94.44 650 GLU A O 1
ATOM 4972 N N . ILE A 1 651 ? -19.954 29.861 30.962 1.00 94.62 651 ILE A N 1
ATOM 4973 C CA . ILE A 1 651 ? -19.172 28.715 30.514 1.00 94.62 651 ILE A CA 1
ATOM 4974 C C . ILE A 1 651 ? -18.729 28.989 29.075 1.00 94.62 651 ILE A C 1
ATOM 4976 O O . ILE A 1 651 ? -19.460 28.716 28.125 1.00 94.62 651 ILE A O 1
ATOM 4980 N N . ASP A 1 652 ? -17.524 29.525 28.897 1.00 93.12 652 ASP A N 1
ATOM 4981 C CA . ASP A 1 652 ? -16.985 29.814 27.563 1.00 93.12 652 ASP A CA 1
ATOM 4982 C C . ASP A 1 652 ? -16.768 28.526 26.748 1.00 93.12 652 ASP A C 1
ATOM 4984 O O . ASP A 1 652 ? -17.005 28.475 25.535 1.00 93.12 652 ASP A O 1
ATOM 4988 N N . THR A 1 653 ? -16.286 27.478 27.412 1.00 92.38 653 THR A N 1
ATOM 4989 C CA . THR A 1 653 ? -15.943 26.205 26.784 1.00 92.38 653 THR A CA 1
ATOM 4990 C C . THR A 1 653 ? -16.233 25.076 27.755 1.00 92.38 653 THR A C 1
ATOM 4992 O O . THR A 1 653 ? -15.765 25.099 28.887 1.00 92.38 653 THR A O 1
ATOM 4995 N N . LEU A 1 654 ? -16.970 24.069 27.292 1.00 93.19 654 LEU A N 1
ATOM 4996 C CA . LEU A 1 654 ? -17.204 22.815 28.001 1.00 93.19 654 LEU A CA 1
ATOM 4997 C C . LEU A 1 654 ? -17.004 21.669 27.017 1.00 93.19 654 LEU A C 1
ATOM 4999 O O . LEU A 1 654 ? -17.702 21.588 26.001 1.00 93.19 654 LEU A O 1
ATOM 5003 N N . LEU A 1 655 ? -16.031 20.816 27.324 1.00 89.56 655 LEU A N 1
ATOM 5004 C CA . LEU A 1 655 ? -15.602 19.701 26.493 1.00 89.56 655 LEU A CA 1
ATOM 5005 C C . LEU A 1 655 ? -15.543 18.430 27.323 1.00 89.56 655 LEU A C 1
ATOM 5007 O O . LEU A 1 655 ? -14.983 18.436 28.420 1.00 89.56 655 LEU A O 1
ATOM 5011 N N . MET A 1 656 ? -16.028 17.326 26.763 1.00 82.25 656 MET A N 1
ATOM 5012 C CA . MET A 1 656 ? -15.803 16.003 27.334 1.00 82.25 656 MET A CA 1
ATOM 5013 C C . MET A 1 656 ? -15.546 14.962 26.243 1.00 82.25 656 MET A C 1
ATOM 5015 O O . MET A 1 656 ? -16.116 14.989 25.153 1.00 82.25 656 MET A O 1
ATOM 5019 N N . SER A 1 657 ? -14.654 14.030 26.540 1.00 72.38 657 SER A N 1
ATOM 5020 C CA . SER A 1 657 ? -14.413 12.840 25.740 1.00 72.38 657 SER A CA 1
ATOM 5021 C C . SER A 1 657 ? -15.524 11.813 25.955 1.00 72.38 657 SER A C 1
ATOM 5023 O O . SER A 1 657 ? -15.955 11.586 27.083 1.00 72.38 657 SER A O 1
ATOM 5025 N N . CYS A 1 658 ? -15.940 11.129 24.888 1.00 63.50 658 CYS A N 1
ATOM 5026 C CA . CYS A 1 658 ? -17.069 10.197 24.915 1.00 63.50 658 CYS A CA 1
ATOM 5027 C C . CYS A 1 658 ? -16.880 9.003 25.869 1.00 63.50 658 CYS A C 1
ATOM 5029 O O . CYS A 1 658 ? -17.864 8.439 26.330 1.00 63.50 658 CYS A O 1
ATOM 5031 N N . ARG A 1 659 ? -15.632 8.665 26.225 1.00 62.44 659 ARG A N 1
ATOM 5032 C CA . ARG A 1 659 ? -15.285 7.513 27.083 1.00 62.44 659 ARG A CA 1
ATOM 5033 C C . ARG A 1 659 ? -15.733 7.616 28.547 1.00 62.44 659 ARG A C 1
ATOM 5035 O O . ARG A 1 659 ? -15.702 6.617 29.255 1.00 62.44 659 ARG A O 1
ATOM 5042 N N . ALA A 1 660 ? -16.105 8.812 29.004 1.00 64.00 660 ALA A N 1
ATOM 5043 C CA . ALA A 1 660 ? -16.511 9.073 30.387 1.00 64.00 660 ALA A CA 1
ATOM 5044 C C . ALA A 1 660 ? -18.006 9.427 30.535 1.00 64.00 660 ALA A C 1
ATOM 5046 O O . ALA A 1 660 ? -18.494 9.552 31.654 1.00 64.00 660 ALA A O 1
ATOM 5047 N N . LEU A 1 661 ? -18.732 9.583 29.422 1.00 68.12 661 LEU A N 1
ATOM 5048 C CA . LEU A 1 661 ? -20.122 10.046 29.411 1.00 68.12 661 LEU A CA 1
ATOM 5049 C C . LEU A 1 661 ? -21.113 8.946 29.808 1.00 68.12 661 LEU A C 1
ATOM 5051 O O . LEU A 1 661 ? -20.894 7.765 29.530 1.00 68.12 661 LEU A O 1
ATOM 5055 N N . GLY A 1 662 ? -22.234 9.348 30.413 1.00 67.81 662 GLY A N 1
ATOM 5056 C CA . GLY A 1 662 ? -23.332 8.461 30.799 1.00 67.81 662 GLY A CA 1
ATOM 5057 C C . GLY A 1 662 ? -23.085 7.694 32.097 1.00 67.81 662 GLY A C 1
ATOM 5058 O O . GLY A 1 662 ? -23.779 6.717 32.365 1.00 67.81 662 GLY A O 1
ATOM 5059 N N . ARG A 1 663 ? -22.079 8.098 32.884 1.00 70.56 663 ARG A N 1
ATOM 5060 C CA . ARG A 1 663 ? -21.647 7.401 34.112 1.00 70.56 663 ARG A CA 1
ATOM 5061 C C . ARG A 1 663 ? -21.684 8.296 35.349 1.00 70.56 663 ARG A C 1
ATOM 5063 O O . ARG A 1 663 ? -21.223 7.885 36.407 1.00 70.56 663 ARG A O 1
ATOM 5070 N N . GLY A 1 664 ? -22.218 9.512 35.225 1.00 76.50 664 GLY A N 1
ATOM 5071 C CA . GLY A 1 664 ? -22.242 10.516 36.292 1.00 76.50 664 GLY A CA 1
ATOM 5072 C C . GLY A 1 664 ? -21.010 11.428 36.322 1.00 76.50 664 GLY A C 1
ATOM 5073 O O . GLY A 1 664 ? -20.923 12.303 37.179 1.00 76.50 664 GLY A O 1
ATOM 5074 N N . VAL A 1 665 ? -20.067 11.262 35.383 1.00 83.94 665 VAL A N 1
ATOM 5075 C CA . VAL A 1 665 ? -18.895 12.146 35.242 1.00 83.94 665 VAL A CA 1
ATOM 5076 C C . VAL A 1 665 ? -19.326 13.533 34.774 1.00 83.94 665 VAL A C 1
ATOM 5078 O O . VAL A 1 665 ? -18.793 14.533 35.243 1.00 83.94 665 VAL A O 1
ATOM 5081 N N . GLU A 1 666 ? -20.312 13.610 33.880 1.00 86.62 666 GLU A N 1
ATOM 5082 C CA . GLU A 1 666 ? -20.906 14.872 33.441 1.00 86.62 666 GLU A CA 1
ATOM 5083 C C . GLU A 1 666 ? -21.577 15.635 34.593 1.00 86.62 666 GLU A C 1
ATOM 5085 O O . GLU A 1 666 ? -21.343 16.835 34.748 1.00 86.62 666 GLU A O 1
ATOM 5090 N N . ASP A 1 667 ? -22.305 14.927 35.457 1.00 86.00 667 ASP A N 1
ATOM 5091 C CA . ASP A 1 667 ? -22.992 15.505 36.611 1.00 86.00 667 ASP A CA 1
ATOM 5092 C C . ASP A 1 667 ? -21.986 15.956 37.677 1.00 86.00 667 ASP A C 1
ATOM 5094 O O . ASP A 1 667 ? -22.116 17.046 38.234 1.00 86.00 667 ASP A O 1
ATOM 5098 N N . ALA A 1 668 ? -20.919 15.176 37.895 1.00 86.44 668 ALA A N 1
ATOM 5099 C CA . ALA A 1 668 ? -19.797 15.574 38.740 1.00 86.44 668 ALA A CA 1
ATOM 5100 C C . ALA A 1 668 ? -19.075 16.814 38.200 1.00 86.44 668 ALA A C 1
ATOM 5102 O O . ALA A 1 668 ? -18.735 17.723 38.962 1.00 86.44 668 ALA A O 1
ATOM 5103 N N . PHE A 1 669 ? -18.909 16.904 36.878 1.00 89.69 669 PHE A N 1
ATOM 5104 C CA . PHE A 1 669 ? -18.325 18.082 36.250 1.00 89.69 669 PHE A CA 1
ATOM 5105 C C . PHE A 1 669 ? -19.200 19.319 36.476 1.00 89.69 669 PHE A C 1
ATOM 5107 O O . PHE A 1 669 ? -18.690 20.388 36.807 1.00 89.69 669 PHE A O 1
ATOM 5114 N N . LEU A 1 670 ? -20.523 19.178 36.349 1.00 90.44 670 LEU A N 1
ATOM 5115 C CA . LEU A 1 670 ? -21.470 20.264 36.591 1.00 90.44 670 LEU A CA 1
ATOM 5116 C C . LEU A 1 670 ? -21.535 20.691 38.053 1.00 90.44 670 LEU A C 1
ATOM 5118 O O . LEU A 1 670 ? -21.537 21.893 38.316 1.00 90.44 670 LEU A O 1
ATOM 5122 N N . ALA A 1 671 ? -21.514 19.748 38.992 1.00 88.38 671 ALA A N 1
ATOM 5123 C CA . ALA A 1 671 ? -21.406 20.055 40.413 1.00 88.38 671 ALA A CA 1
ATOM 5124 C C . ALA A 1 671 ? -20.119 20.847 40.716 1.00 88.38 671 ALA A C 1
ATOM 5126 O O . ALA A 1 671 ? -20.170 21.864 41.407 1.00 88.38 671 ALA A O 1
ATOM 5127 N N . GLY A 1 672 ? -18.981 20.449 40.134 1.00 88.44 672 GLY A N 1
ATOM 5128 C CA . GLY A 1 672 ? -17.714 21.172 40.270 1.00 88.44 672 GLY A CA 1
ATOM 5129 C C . GLY A 1 672 ? -17.729 22.574 39.645 1.00 88.44 672 GLY A C 1
ATOM 5130 O O . GLY A 1 672 ? -17.272 23.530 40.271 1.00 88.44 672 GLY A O 1
ATOM 5131 N N . MET A 1 673 ? -18.309 22.733 38.447 1.00 90.94 673 MET A N 1
ATOM 5132 C CA . MET A 1 673 ? -18.499 24.046 37.805 1.00 90.94 673 MET A CA 1
ATOM 5133 C C . MET A 1 673 ? -19.393 24.968 38.642 1.00 90.94 673 MET A C 1
ATOM 5135 O O . MET A 1 673 ? -19.074 26.143 38.825 1.00 90.94 673 MET A O 1
ATOM 5139 N N . ALA A 1 674 ? -20.500 24.438 39.166 1.00 89.62 674 ALA A N 1
ATOM 5140 C CA . ALA A 1 674 ? -21.426 25.180 40.012 1.00 89.62 674 ALA A CA 1
ATOM 5141 C C . ALA A 1 674 ? -20.764 25.608 41.325 1.00 89.62 674 ALA A C 1
ATOM 5143 O O . ALA A 1 674 ? -20.886 26.767 41.714 1.00 89.62 674 ALA A O 1
ATOM 5144 N N . ALA A 1 675 ? -20.009 24.714 41.969 1.00 87.44 675 ALA A N 1
ATOM 5145 C CA . ALA A 1 675 ? -19.271 25.022 43.189 1.00 87.44 675 ALA A CA 1
ATOM 5146 C C . ALA A 1 675 ? -18.208 26.109 42.967 1.00 87.44 675 ALA A C 1
ATOM 5148 O O . ALA A 1 675 ? -18.130 27.059 43.747 1.00 87.44 675 ALA A O 1
ATOM 5149 N N . LEU A 1 676 ? -17.438 26.020 41.875 1.00 88.75 676 LEU A N 1
ATOM 5150 C CA . LEU A 1 676 ? -16.469 27.047 41.489 1.00 88.75 676 LEU A CA 1
ATOM 5151 C C . LEU A 1 676 ? -17.146 28.411 41.301 1.00 88.75 676 LEU A C 1
ATOM 5153 O O . LEU A 1 676 ? -16.710 29.406 41.880 1.00 88.75 676 LEU A O 1
ATOM 5157 N N . ALA A 1 677 ? -18.211 28.459 40.500 1.00 89.31 677 ALA A N 1
ATOM 5158 C CA . ALA A 1 677 ? -18.922 29.696 40.204 1.00 89.31 677 ALA A CA 1
ATOM 5159 C C . ALA A 1 677 ? -19.570 30.296 41.465 1.00 89.31 677 ALA A C 1
ATOM 5161 O O . ALA A 1 677 ? -19.460 31.501 41.702 1.00 89.31 677 ALA A O 1
ATOM 5162 N N . ALA A 1 678 ? -20.175 29.463 42.317 1.00 88.75 678 ALA A N 1
ATOM 5163 C CA . ALA A 1 678 ? -20.734 29.882 43.601 1.00 88.75 678 ALA A CA 1
ATOM 5164 C C . ALA A 1 678 ? -19.654 30.434 44.546 1.00 88.75 678 ALA A C 1
ATOM 5166 O O . ALA A 1 678 ? -19.860 31.480 45.164 1.00 88.75 678 ALA A O 1
ATOM 5167 N N . GLY A 1 679 ? -18.478 29.796 44.604 1.00 86.44 679 GLY A N 1
ATOM 5168 C CA . GLY A 1 679 ? -17.318 30.273 45.365 1.00 86.44 679 GLY A CA 1
ATOM 5169 C C . GLY A 1 679 ? -16.795 31.637 44.899 1.00 86.44 679 GLY A C 1
ATOM 5170 O O . GLY A 1 679 ? -16.237 32.390 45.693 1.00 86.44 679 GLY A O 1
ATOM 5171 N N . GLN A 1 680 ? -17.039 31.999 43.637 1.00 88.25 680 GLN A N 1
ATOM 5172 C CA . GLN A 1 680 ? -16.745 33.322 43.073 1.00 88.25 680 GLN A CA 1
ATOM 5173 C C . GLN A 1 680 ? -17.914 34.319 43.211 1.00 88.25 680 GLN A C 1
ATOM 5175 O O . GLN A 1 680 ? -17.816 35.458 42.760 1.00 88.25 680 GLN A O 1
ATOM 5180 N N . GLY A 1 681 ? -19.017 33.922 43.853 1.00 88.81 681 GLY A N 1
ATOM 5181 C CA . GLY A 1 681 ? -20.174 34.774 44.130 1.00 88.81 681 GLY A CA 1
ATOM 5182 C C . GLY A 1 681 ? -21.302 34.704 43.096 1.00 88.81 681 GLY A C 1
ATOM 5183 O O . GLY A 1 681 ? -22.286 35.440 43.246 1.00 88.81 681 GLY A O 1
ATOM 5184 N N . ALA A 1 682 ? -21.210 33.829 42.090 1.00 92.31 682 ALA A N 1
ATOM 5185 C CA . ALA A 1 682 ? -22.268 33.624 41.107 1.00 92.31 682 ALA A CA 1
ATOM 5186 C C . ALA A 1 682 ? -23.501 32.940 41.725 1.00 92.31 682 ALA A C 1
ATOM 5188 O O . ALA A 1 682 ? -23.395 32.156 42.665 1.00 92.31 682 ALA A O 1
ATOM 5189 N N . THR A 1 683 ? -24.682 33.223 41.185 1.00 92.38 683 THR A N 1
ATOM 5190 C CA . THR A 1 683 ? -25.939 32.515 41.494 1.00 92.38 683 THR A CA 1
ATOM 5191 C C . THR A 1 683 ? -26.495 31.767 40.289 1.00 92.38 683 THR A C 1
ATOM 5193 O O . THR A 1 683 ? -27.424 30.970 40.436 1.00 92.38 683 THR A O 1
ATOM 5196 N N . THR A 1 684 ? -25.927 32.011 39.105 1.00 93.25 684 THR A N 1
ATOM 5197 C CA . THR A 1 684 ? -26.373 31.435 37.835 1.00 93.25 684 THR A CA 1
ATOM 5198 C C . THR A 1 684 ? -25.170 31.043 36.980 1.00 93.25 684 THR A C 1
ATOM 5200 O O . THR A 1 684 ? -24.213 31.811 36.871 1.00 93.25 684 THR A O 1
ATOM 5203 N N . LEU A 1 685 ? -25.236 29.868 36.353 1.00 94.50 685 LEU A N 1
ATOM 5204 C CA . LEU A 1 685 ? -24.353 29.467 35.259 1.00 94.50 685 LEU A CA 1
ATOM 5205 C C . LEU A 1 685 ? -25.035 29.731 33.918 1.00 94.50 685 LEU A C 1
ATOM 5207 O O . LEU A 1 685 ? -26.197 29.368 33.729 1.00 94.50 685 LEU A O 1
ATOM 5211 N N . VAL A 1 686 ? -24.296 30.315 32.979 1.00 94.44 686 VAL A N 1
ATOM 5212 C CA . VAL A 1 686 ? -24.752 30.588 31.612 1.00 94.44 686 VAL A CA 1
ATOM 5213 C C . VAL A 1 686 ? -23.918 29.764 30.635 1.00 94.44 686 VAL A C 1
ATOM 5215 O O . VAL A 1 686 ? -22.702 29.889 30.602 1.00 94.44 686 VAL A O 1
ATOM 5218 N N . ALA A 1 687 ? -24.562 28.929 29.827 1.00 94.69 687 ALA A N 1
ATOM 5219 C CA . ALA A 1 687 ? -23.947 28.068 28.825 1.00 94.69 687 ALA A CA 1
ATOM 5220 C C . ALA A 1 687 ? -24.385 28.505 27.408 1.00 94.69 687 ALA A C 1
ATOM 5222 O O . ALA A 1 687 ? -25.464 28.117 26.950 1.00 94.69 687 ALA A O 1
ATOM 5223 N N . PRO A 1 688 ? -23.595 29.337 26.705 1.00 92.00 688 PRO A N 1
ATOM 5224 C CA . PRO A 1 688 ? -23.868 29.722 25.323 1.00 92.00 688 PRO A CA 1
ATOM 5225 C C . PRO A 1 688 ? -23.576 28.550 24.375 1.00 92.00 688 PRO A C 1
ATOM 5227 O O . PRO A 1 688 ? -22.424 28.257 24.055 1.00 92.00 688 PRO A O 1
ATOM 5230 N N . TYR A 1 689 ? -24.627 27.869 23.924 1.00 92.19 689 TYR A N 1
ATOM 5231 C CA . TYR A 1 689 ? -24.532 26.740 23.006 1.00 92.19 689 TYR A CA 1
ATOM 5232 C C . TYR A 1 689 ? -24.435 27.211 21.550 1.00 92.19 689 TYR A C 1
ATOM 5234 O O . TYR A 1 689 ? -25.274 27.975 21.070 1.00 92.19 689 TYR A O 1
ATOM 5242 N N . VAL A 1 690 ? -23.431 26.708 20.828 1.00 89.94 690 VAL A N 1
ATOM 5243 C CA . VAL A 1 690 ? -23.256 26.925 19.385 1.00 89.94 690 VAL A CA 1
ATOM 5244 C C . VAL A 1 690 ? -23.595 25.639 18.638 1.00 89.94 690 VAL A C 1
ATOM 5246 O O . VAL A 1 690 ? -22.932 24.616 18.808 1.00 89.94 690 VAL A O 1
ATOM 5249 N N . GLU A 1 691 ? -24.611 25.686 17.778 1.00 86.44 691 GLU A N 1
ATOM 5250 C CA . GLU A 1 691 ? -25.038 24.524 16.998 1.00 86.44 691 GLU A CA 1
ATOM 5251 C C . GLU A 1 691 ? -23.994 24.121 15.940 1.00 86.44 691 GLU A C 1
ATOM 5253 O O . GLU A 1 691 ? -23.499 24.944 15.168 1.00 86.44 691 GLU A O 1
ATOM 5258 N N . GLY A 1 692 ? -23.671 22.828 15.881 1.00 80.06 692 GLY A N 1
ATOM 5259 C CA . GLY A 1 692 ? -22.788 22.233 14.884 1.00 80.06 692 GLY A CA 1
ATOM 5260 C C . GLY A 1 692 ? -23.278 20.866 14.402 1.00 80.06 692 GLY A C 1
ATOM 5261 O O . GLY A 1 692 ? -24.219 20.281 14.924 1.00 80.06 692 GLY A O 1
ATOM 5262 N N . LYS A 1 693 ? -22.603 20.306 13.389 1.00 72.69 693 LYS A N 1
ATOM 5263 C CA . LYS A 1 693 ? -23.053 19.078 12.696 1.00 72.69 693 LYS A CA 1
ATOM 5264 C C . LYS A 1 693 ? -23.107 17.815 13.570 1.00 72.69 693 LYS A C 1
ATOM 5266 O O . LYS A 1 693 ? -23.695 16.826 13.148 1.00 72.69 693 LYS A O 1
ATOM 5271 N N . ARG A 1 694 ? -22.398 17.789 14.705 1.00 73.19 694 ARG A N 1
ATOM 5272 C CA . ARG A 1 694 ? -22.172 16.571 15.509 1.00 73.19 694 ARG A CA 1
ATOM 5273 C C . ARG A 1 694 ? -22.296 16.775 17.024 1.00 73.19 694 ARG A C 1
ATOM 5275 O O . ARG A 1 694 ? -22.097 15.805 17.745 1.00 73.19 694 ARG A O 1
ATOM 5282 N N . ASN A 1 695 ? -22.628 17.975 17.511 1.00 77.88 695 ASN A N 1
ATOM 5283 C CA . ASN A 1 695 ? -22.635 18.293 18.947 1.00 77.88 695 ASN A CA 1
ATOM 5284 C C . ASN A 1 695 ? -24.023 18.248 19.614 1.00 77.88 695 ASN A C 1
ATOM 5286 O O . ASN A 1 695 ? -24.204 18.806 20.691 1.00 77.88 695 ASN A O 1
ATOM 5290 N N . ALA A 1 696 ? -24.986 17.527 19.031 1.00 81.06 696 ALA A N 1
ATOM 5291 C CA . ALA A 1 696 ? -26.316 17.342 19.625 1.00 81.06 696 ALA A CA 1
ATOM 5292 C C . ALA A 1 696 ? -26.265 16.760 21.054 1.00 81.06 696 ALA A C 1
ATOM 5294 O O . ALA A 1 696 ? -27.100 17.077 21.894 1.00 81.06 696 ALA A O 1
ATOM 5295 N N . MET A 1 697 ? -25.233 15.972 21.365 1.00 81.12 697 MET A N 1
ATOM 5296 C CA . MET A 1 697 ? -25.081 15.327 22.667 1.00 81.12 697 MET A CA 1
ATOM 5297 C C . MET A 1 697 ? -24.904 16.314 23.835 1.00 81.12 697 MET A C 1
ATOM 5299 O O . MET A 1 697 ? -25.440 16.065 24.913 1.00 81.12 697 MET A O 1
ATOM 5303 N N . VAL A 1 698 ? -24.185 17.435 23.657 1.00 86.69 698 VAL A N 1
ATOM 5304 C CA . VAL A 1 698 ? -24.070 18.443 24.735 1.00 86.69 698 VAL A CA 1
ATOM 5305 C C . VAL A 1 698 ? -25.384 19.205 24.927 1.00 86.69 698 VAL A C 1
ATOM 5307 O O . VAL A 1 698 ? -25.720 19.578 26.045 1.00 86.69 698 VAL A O 1
ATOM 5310 N N . LEU A 1 699 ? -26.164 19.385 23.859 1.00 87.06 699 LEU A N 1
ATOM 5311 C CA . LEU A 1 699 ? -27.481 20.012 23.938 1.00 87.06 699 LEU A CA 1
ATOM 5312 C C . LEU A 1 699 ? -28.464 19.143 24.735 1.00 87.06 699 LEU A C 1
ATOM 5314 O O . LEU A 1 699 ? -29.171 19.647 25.606 1.00 87.06 699 LEU A O 1
ATOM 5318 N N . ASP A 1 700 ? -28.470 17.833 24.485 1.00 85.12 700 ASP A N 1
ATOM 5319 C CA . ASP A 1 700 ? -29.289 16.886 25.249 1.00 85.12 700 ASP A CA 1
ATOM 5320 C C . ASP A 1 700 ? -28.865 16.810 26.720 1.00 85.12 700 ASP A C 1
ATOM 5322 O O . ASP A 1 700 ? -29.710 16.651 27.603 1.00 85.12 700 ASP A O 1
ATOM 5326 N N . TYR A 1 701 ? -27.571 16.991 26.995 1.00 87.69 701 TYR A N 1
ATOM 5327 C CA . TYR A 1 701 ? -27.066 17.141 28.354 1.00 87.69 701 TYR A CA 1
ATOM 5328 C C . TYR A 1 701 ? -27.615 18.403 29.045 1.00 87.69 701 TYR A C 1
ATOM 5330 O O . TYR A 1 701 ? -28.187 18.301 30.126 1.00 87.69 701 TYR A O 1
ATOM 5338 N N . LEU A 1 702 ? -27.543 19.579 28.409 1.00 89.88 702 LEU A N 1
ATOM 5339 C CA . LEU A 1 702 ? -28.093 20.816 28.988 1.00 89.88 702 LEU A CA 1
ATOM 5340 C C . LEU A 1 702 ? -29.586 20.667 29.335 1.00 89.88 702 LEU A C 1
ATOM 5342 O O . LEU A 1 702 ? -30.002 21.034 30.434 1.00 89.88 702 LEU A O 1
ATOM 5346 N N . ARG A 1 703 ? -30.373 20.048 28.443 1.00 88.69 703 ARG A N 1
ATOM 5347 C CA . ARG A 1 703 ? -31.812 19.794 28.647 1.00 88.69 703 ARG A CA 1
ATOM 5348 C C . ARG A 1 703 ? -32.110 18.932 29.872 1.00 88.69 703 ARG A C 1
ATOM 5350 O O . ARG A 1 703 ? -33.081 19.201 30.574 1.00 88.69 703 ARG A O 1
ATOM 5357 N N . ARG A 1 704 ? -31.314 17.884 30.117 1.00 87.06 704 ARG A N 1
ATOM 5358 C CA . ARG A 1 704 ? -31.550 16.950 31.234 1.00 87.06 704 ARG A CA 1
ATOM 5359 C C . ARG A 1 704 ? -30.966 17.428 32.564 1.00 87.06 704 ARG A C 1
ATOM 5361 O O . ARG A 1 704 ? -31.461 17.021 33.607 1.00 87.06 704 ARG A O 1
ATOM 5368 N N . SER A 1 705 ? -29.966 18.307 32.536 1.00 85.75 705 SER A N 1
ATOM 5369 C CA . SER A 1 705 ? -29.238 18.768 33.729 1.00 85.75 705 SER A CA 1
ATOM 5370 C C . SER A 1 705 ? -29.807 20.044 34.363 1.00 85.75 705 SER A C 1
ATOM 5372 O O . SER A 1 705 ? -29.117 20.729 35.114 1.00 85.75 705 SER A O 1
ATOM 5374 N N . GLY A 1 706 ? -31.064 20.382 34.059 1.00 87.12 706 GLY A N 1
ATOM 5375 C CA . GLY A 1 706 ? -31.783 21.496 34.685 1.00 87.12 706 GLY A CA 1
ATOM 5376 C C . GLY A 1 706 ? -31.512 22.877 34.083 1.00 87.12 706 GLY A C 1
ATOM 5377 O O . GLY A 1 706 ? -32.012 23.869 34.615 1.00 87.12 706 GLY A O 1
ATOM 5378 N N . PHE A 1 707 ? -30.762 22.973 32.979 1.00 92.12 707 PHE A N 1
ATOM 5379 C CA . PHE A 1 707 ? -30.639 24.244 32.270 1.00 92.12 707 PHE A CA 1
ATOM 5380 C C . PHE A 1 707 ? -31.949 24.595 31.554 1.00 92.12 707 PHE A C 1
ATOM 5382 O O . PHE A 1 707 ? -32.642 23.743 31.000 1.00 92.12 707 PHE A O 1
ATOM 5389 N N . THR A 1 708 ? -32.252 25.887 31.518 1.00 91.62 708 THR A N 1
ATOM 5390 C CA . THR A 1 708 ? -33.408 26.464 30.826 1.00 91.62 708 THR A CA 1
ATOM 5391 C C . THR A 1 708 ? -32.940 27.346 29.676 1.00 91.62 708 THR A C 1
ATOM 5393 O O . THR A 1 708 ? -32.017 28.143 29.834 1.00 91.62 708 THR A O 1
ATOM 5396 N N . GLU A 1 709 ? -33.553 27.197 28.506 1.00 91.19 709 GLU A N 1
ATOM 5397 C CA . GLU A 1 709 ? -33.236 28.013 27.334 1.00 91.19 709 GLU A CA 1
ATOM 5398 C C . GLU A 1 709 ? -33.835 29.421 27.484 1.00 91.19 709 GLU A C 1
ATOM 5400 O O . GLU A 1 709 ? -35.036 29.566 27.708 1.00 91.19 709 GLU A O 1
ATOM 5405 N N . GLN A 1 710 ? -33.008 30.462 27.348 1.00 82.88 710 GLN A N 1
ATOM 5406 C CA . GLN A 1 710 ? -33.422 31.871 27.482 1.00 82.88 710 GLN A CA 1
ATOM 5407 C C . GLN A 1 710 ? -33.608 32.577 26.121 1.00 82.88 710 GLN A C 1
ATOM 5409 O O . GLN A 1 710 ? -33.855 33.782 26.062 1.00 82.88 710 GLN A O 1
ATOM 5414 N N . GLY A 1 711 ? -33.502 31.832 25.012 1.00 67.81 711 GLY A N 1
ATOM 5415 C CA . GLY A 1 711 ? -33.461 32.357 23.643 1.00 67.81 711 GLY A CA 1
ATOM 5416 C C . GLY A 1 711 ? -32.041 32.739 23.197 1.00 67.81 711 GLY A C 1
ATOM 5417 O O . GLY A 1 711 ? -31.140 32.913 24.013 1.00 67.81 711 GLY A O 1
ATOM 5418 N N . SER A 1 712 ? -31.813 32.850 21.880 1.00 69.81 712 SER A N 1
ATOM 5419 C CA . SER A 1 712 ? -30.501 33.140 21.249 1.00 69.81 712 SER A CA 1
ATOM 5420 C C . SER A 1 712 ? -29.378 32.105 21.474 1.00 69.81 712 SER A C 1
ATOM 5422 O O . SER A 1 712 ? -28.207 32.423 21.297 1.00 69.81 712 SER A O 1
ATOM 5424 N N . GLY A 1 713 ? -29.721 30.858 21.825 1.00 77.88 713 GLY A N 1
ATOM 5425 C CA . GLY A 1 713 ? -28.749 29.776 22.050 1.00 77.88 713 GLY A CA 1
ATOM 5426 C C . GLY A 1 713 ? -28.117 29.761 23.449 1.00 77.88 713 GLY A C 1
ATOM 5427 O O . GLY A 1 713 ? -27.261 28.923 23.719 1.00 77.88 713 GLY A O 1
ATOM 5428 N N . ALA A 1 714 ? -28.539 30.646 24.359 1.00 87.75 714 ALA A N 1
ATOM 5429 C CA . ALA A 1 714 ? -28.062 30.677 25.740 1.00 87.75 714 ALA A CA 1
ATOM 5430 C C . ALA A 1 714 ? -28.927 29.808 26.668 1.00 87.75 714 ALA A C 1
ATOM 5432 O O . ALA A 1 714 ? -30.154 29.938 26.711 1.00 87.75 714 ALA A O 1
ATOM 5433 N N . TRP A 1 715 ? -28.264 28.955 27.448 1.00 94.12 715 TRP A N 1
ATOM 5434 C CA . TRP A 1 715 ? -28.871 28.074 28.443 1.00 94.12 715 TRP A CA 1
ATOM 5435 C C . TRP A 1 715 ? -28.465 28.517 29.846 1.00 94.12 715 TRP A C 1
ATOM 5437 O O . TRP A 1 715 ? -27.293 28.784 30.086 1.00 94.12 715 TRP A O 1
ATOM 5447 N N . THR A 1 716 ? -29.400 28.582 30.793 1.00 93.12 716 THR A N 1
ATOM 5448 C CA . THR A 1 716 ? -29.120 29.053 32.160 1.00 93.12 716 THR A CA 1
ATOM 5449 C C . THR A 1 716 ? -29.512 28.044 33.222 1.00 93.12 716 THR A C 1
ATOM 5451 O O . THR A 1 716 ? -30.612 27.493 33.168 1.00 93.12 716 THR A O 1
ATOM 5454 N N . LEU A 1 717 ? -28.648 27.859 34.216 1.00 93.25 717 LEU A N 1
ATOM 5455 C CA . LEU A 1 717 ? -28.895 27.033 35.394 1.00 93.25 717 LEU A CA 1
ATOM 5456 C C . LEU A 1 717 ? -28.747 27.887 36.654 1.00 93.25 717 LEU A C 1
ATOM 5458 O O . LEU A 1 717 ? -27.708 28.516 36.860 1.00 93.25 717 LEU A O 1
ATOM 5462 N N . SER A 1 718 ? -29.765 27.885 37.515 1.00 91.62 718 SER A N 1
ATOM 5463 C CA . SER A 1 718 ? -29.617 28.436 38.863 1.00 91.62 718 SER A CA 1
ATOM 5464 C C . SER A 1 718 ? -28.751 27.494 39.694 1.00 91.62 718 SER A C 1
ATOM 5466 O O . SER A 1 718 ? -29.027 26.302 39.753 1.00 91.62 718 SER A O 1
ATOM 5468 N N . ILE A 1 719 ? -27.716 28.035 40.332 1.00 89.88 719 ILE A N 1
ATOM 5469 C CA . ILE A 1 719 ? -26.786 27.281 41.190 1.00 89.88 719 ILE A CA 1
ATOM 5470 C C . ILE A 1 719 ? -26.931 27.664 42.667 1.00 89.88 719 ILE A C 1
ATOM 5472 O O . ILE A 1 719 ? -26.024 27.441 43.463 1.00 89.88 719 ILE A O 1
ATOM 5476 N N . VAL A 1 720 ? -28.065 28.277 43.030 1.00 81.69 720 VAL A N 1
ATOM 5477 C CA . VAL A 1 720 ? -28.413 28.565 44.431 1.00 81.69 720 VAL A CA 1
ATOM 5478 C C . VAL A 1 720 ? -28.546 27.259 45.213 1.00 81.69 720 VAL A C 1
ATOM 5480 O O . VAL A 1 720 ? -28.016 27.156 46.316 1.00 81.69 720 VAL A O 1
ATOM 5483 N N . ASP A 1 721 ? -29.175 26.260 44.592 1.00 78.06 721 ASP A N 1
ATOM 5484 C CA . ASP A 1 721 ? -29.129 24.869 45.023 1.00 78.06 721 ASP A CA 1
ATOM 5485 C C . ASP A 1 721 ? -28.130 24.135 44.115 1.00 78.06 721 ASP A C 1
ATOM 5487 O O . ASP A 1 721 ? -28.384 24.001 42.912 1.00 78.06 721 ASP A O 1
ATOM 5491 N N . PRO A 1 722 ? -26.960 23.718 44.628 1.00 73.06 722 PRO A N 1
ATOM 5492 C CA . PRO A 1 722 ? -25.944 23.108 43.789 1.00 73.06 722 PRO A CA 1
ATOM 5493 C C . PRO A 1 722 ? -26.428 21.751 43.241 1.00 73.06 722 PRO A C 1
ATOM 5495 O O . PRO A 1 722 ? -27.096 21.000 43.958 1.00 73.06 722 PRO A O 1
ATOM 5498 N N . PRO A 1 723 ? -26.060 21.401 41.995 1.00 81.50 723 PRO A N 1
ATOM 5499 C CA . PRO A 1 723 ? -26.310 20.082 41.422 1.00 81.50 723 PRO A CA 1
ATOM 5500 C C . PRO A 1 723 ? -25.786 18.972 42.340 1.00 81.50 723 PRO A C 1
ATOM 5502 O O . PRO A 1 723 ? -24.652 19.036 42.820 1.00 81.50 723 PRO A O 1
ATOM 5505 N N . SER A 1 724 ? -26.605 17.950 42.589 1.00 77.69 724 SER A N 1
ATOM 5506 C CA . SER A 1 724 ? -26.220 16.822 43.439 1.00 77.69 724 SER A CA 1
ATOM 5507 C C . SER A 1 724 ? -25.193 15.930 42.746 1.00 77.69 724 SER A C 1
ATOM 5509 O O . SER A 1 724 ? -25.388 15.543 41.594 1.00 77.69 724 SER A O 1
ATOM 5511 N N . LEU A 1 725 ? -24.151 15.531 43.475 1.00 80.94 725 LEU A N 1
ATOM 5512 C CA . LEU A 1 725 ? -23.216 14.505 43.018 1.00 80.94 725 LEU A CA 1
ATOM 5513 C C . LEU A 1 725 ? -23.900 13.125 43.001 1.00 80.94 725 LEU A C 1
ATOM 5515 O O . LEU A 1 725 ? -24.569 12.777 43.980 1.00 80.94 725 LEU A O 1
ATOM 5519 N N . PRO A 1 726 ? -23.728 12.317 41.939 1.00 80.00 726 PRO A N 1
ATOM 5520 C CA . PRO A 1 726 ? -24.212 10.941 41.933 1.00 80.00 726 PRO A CA 1
ATOM 5521 C C . PRO A 1 726 ? -23.549 10.118 43.046 1.00 80.00 726 PRO A C 1
ATOM 5523 O O . PRO A 1 726 ? -22.337 10.191 43.240 1.00 80.00 726 PRO A O 1
ATOM 5526 N N . ALA A 1 727 ? -24.332 9.309 43.765 1.00 78.81 727 ALA A N 1
ATOM 5527 C CA . ALA A 1 727 ? -23.863 8.594 44.959 1.00 78.81 727 ALA A CA 1
ATOM 5528 C C . ALA A 1 727 ? -22.722 7.593 44.689 1.00 78.81 727 ALA A C 1
ATOM 5530 O O . ALA A 1 727 ? -21.960 7.270 45.597 1.00 78.81 727 ALA A O 1
ATOM 5531 N N . HIS A 1 728 ? -22.604 7.100 43.454 1.00 78.88 728 HIS A N 1
ATOM 5532 C CA . HIS A 1 728 ? -21.571 6.152 43.031 1.00 78.88 728 HIS A CA 1
ATOM 5533 C C . HIS A 1 728 ? -20.278 6.817 42.531 1.00 78.88 728 HIS A C 1
ATOM 5535 O O . HIS A 1 728 ? -19.343 6.107 42.165 1.00 78.88 728 HIS A O 1
ATOM 5541 N N . VAL A 1 729 ? -20.209 8.155 42.500 1.00 83.88 729 VAL A N 1
ATOM 5542 C CA . VAL A 1 729 ? -19.025 8.905 42.056 1.00 83.88 729 VAL A CA 1
ATOM 5543 C C . VAL A 1 729 ? -18.235 9.406 43.263 1.00 83.88 729 VAL A C 1
ATOM 5545 O O . VAL A 1 729 ? -18.712 10.224 44.048 1.00 83.88 729 VAL A O 1
ATOM 5548 N N . GLN A 1 730 ? -16.984 8.969 43.380 1.00 86.75 730 GLN A N 1
ATOM 5549 C CA . GLN A 1 730 ? -16.010 9.558 44.298 1.00 86.75 730 GLN A CA 1
ATOM 5550 C C . GLN A 1 730 ? -15.409 10.799 43.637 1.00 86.75 730 GLN A C 1
ATOM 5552 O O . GLN A 1 730 ? -14.527 10.691 42.786 1.00 86.75 730 GLN A O 1
ATOM 5557 N N . PHE A 1 731 ? -15.920 11.975 43.996 1.00 86.44 731 PHE A N 1
ATOM 5558 C CA . PHE A 1 731 ? -15.475 13.244 43.428 1.00 86.44 731 PHE A CA 1
ATOM 5559 C C . PHE A 1 731 ? -14.443 13.925 44.332 1.00 86.44 731 PHE A C 1
ATOM 5561 O O . PHE A 1 731 ? -14.754 14.271 45.472 1.00 86.44 731 PHE A O 1
ATOM 5568 N N . ASP A 1 732 ? -13.235 14.135 43.813 1.00 85.25 732 ASP A N 1
ATOM 5569 C CA . ASP A 1 732 ? -12.185 14.922 44.454 1.00 85.25 732 ASP A CA 1
ATOM 5570 C C . ASP A 1 732 ? -12.020 16.260 43.723 1.00 85.25 732 ASP A C 1
ATOM 5572 O O . ASP A 1 732 ? -11.787 16.322 42.512 1.00 85.25 732 ASP A O 1
ATOM 5576 N N . SER A 1 733 ? -12.159 17.361 44.455 1.00 78.81 733 SER A N 1
ATOM 5577 C CA . SER A 1 733 ? -11.813 18.673 43.928 1.00 78.81 733 SER A CA 1
ATOM 5578 C C . SER A 1 733 ? -11.291 19.573 45.043 1.00 78.81 733 SER A C 1
ATOM 5580 O O . SER A 1 733 ? -12.010 19.816 46.020 1.00 78.81 733 SER A O 1
ATOM 5582 N N . PRO A 1 734 ? -10.101 20.181 44.878 1.00 66.12 734 PRO A N 1
ATOM 5583 C CA . PRO A 1 734 ? -9.577 21.156 45.831 1.00 66.12 734 PRO A CA 1
ATOM 5584 C C . PRO A 1 734 ? -10.473 22.402 45.962 1.00 66.12 734 PRO A C 1
ATOM 5586 O O . PRO A 1 734 ? -10.293 23.193 46.884 1.00 66.12 734 PRO A O 1
ATOM 5589 N N . LEU A 1 735 ? -11.455 22.575 45.069 1.00 63.34 735 LEU A N 1
ATOM 5590 C CA . LEU A 1 735 ? -12.394 23.698 45.037 1.00 63.34 735 LEU A CA 1
ATOM 5591 C C . LEU A 1 735 ? -13.616 23.515 45.954 1.00 63.34 735 LEU A C 1
ATOM 5593 O O . LEU A 1 735 ? -14.320 24.487 46.211 1.00 63.34 735 LEU A O 1
ATOM 5597 N N . LEU A 1 736 ? -13.874 22.300 46.460 1.00 58.03 736 LEU A N 1
ATOM 5598 C CA . LEU A 1 736 ? -15.024 21.994 47.328 1.00 58.03 736 LEU A CA 1
ATOM 5599 C C . LEU A 1 736 ? -14.730 22.128 48.835 1.00 58.03 736 LEU A C 1
ATOM 5601 O O . LEU A 1 736 ? -15.626 21.952 49.664 1.00 58.03 736 LEU A O 1
ATOM 5605 N N . VAL A 1 737 ? -13.503 22.477 49.232 1.00 42.22 737 VAL A N 1
ATOM 5606 C CA . VAL A 1 737 ? -13.163 22.675 50.648 1.00 42.22 737 VAL A CA 1
ATOM 5607 C C . VAL A 1 737 ? -13.546 24.091 51.081 1.00 42.22 737 VAL A C 1
ATOM 5609 O O . VAL A 1 737 ? -12.735 25.006 51.000 1.00 42.22 737 VAL A O 1
ATOM 5612 N N . THR A 1 738 ? -14.792 24.279 51.530 1.00 39.09 738 THR A N 1
ATOM 5613 C CA . THR A 1 738 ? -15.194 25.116 52.689 1.00 39.09 738 THR A CA 1
ATOM 5614 C C . THR A 1 738 ? -16.719 25.262 52.760 1.00 39.09 738 THR A C 1
ATOM 5616 O O . THR A 1 738 ? -17.308 26.069 52.059 1.00 39.09 738 THR A O 1
ATOM 5619 N N . THR A 1 739 ? -17.368 24.516 53.656 1.00 32.81 739 THR A N 1
ATOM 5620 C CA . THR A 1 739 ? -18.522 24.961 54.477 1.00 32.81 739 THR A CA 1
ATOM 5621 C C . THR A 1 739 ? -18.807 23.888 55.538 1.00 32.81 739 THR A C 1
ATOM 5623 O O . THR A 1 739 ? -19.834 23.220 55.553 1.00 32.81 739 THR A O 1
ATOM 5626 N N . GLY A 1 740 ? -17.858 23.694 56.458 1.00 28.31 740 GLY A N 1
ATOM 5627 C CA . GLY A 1 740 ? -18.142 23.001 57.715 1.00 28.31 740 GLY A CA 1
ATOM 5628 C C . GLY A 1 740 ? -18.876 23.952 58.661 1.00 28.31 740 GLY A C 1
ATOM 5629 O O . GLY A 1 740 ? -18.290 24.932 59.118 1.00 28.31 740 GLY A O 1
ATOM 5630 N N . ALA A 1 741 ? -20.156 23.689 58.927 1.00 27.88 741 ALA A N 1
ATOM 5631 C CA . ALA A 1 741 ? -20.926 24.364 59.972 1.00 27.88 741 ALA A CA 1
ATOM 5632 C C . ALA A 1 741 ? -20.370 24.026 61.381 1.00 27.88 741 ALA A C 1
ATOM 5634 O O . ALA A 1 741 ? -19.770 22.965 61.567 1.00 27.88 741 ALA A O 1
ATOM 5635 N N . PRO A 1 742 ? -20.534 24.922 62.374 1.00 36.62 742 PRO A N 1
ATOM 5636 C CA . PRO A 1 742 ? -19.779 24.908 63.625 1.00 36.62 742 PRO A CA 1
ATOM 5637 C C . PRO A 1 742 ? -20.315 23.866 64.615 1.00 36.62 742 PRO A C 1
ATOM 5639 O O . PRO A 1 742 ? -21.518 23.777 64.851 1.00 36.62 742 PRO A O 1
ATOM 5642 N N . GLY A 1 743 ? -19.408 23.114 65.242 1.00 29.17 743 GLY A N 1
ATOM 5643 C CA . GLY A 1 743 ? -19.736 22.217 66.348 1.00 29.17 743 GLY A CA 1
ATOM 5644 C C . GLY A 1 743 ? -20.203 22.998 67.579 1.00 29.17 743 GLY A C 1
ATOM 5645 O O . GLY A 1 743 ? -19.427 23.742 68.178 1.00 29.17 743 GLY A O 1
ATOM 5646 N N . GLY A 1 744 ? -21.473 22.824 67.944 1.00 32.62 744 GLY A N 1
ATOM 5647 C CA . GLY A 1 744 ? -21.996 23.106 69.279 1.00 32.62 744 GLY A CA 1
ATOM 5648 C C . GLY A 1 744 ? -21.915 21.844 70.143 1.00 32.62 744 GLY A C 1
ATOM 5649 O O . GLY A 1 744 ? -22.178 20.759 69.631 1.00 32.62 744 GLY A O 1
ATOM 5650 N N . ASN A 1 745 ? -21.507 22.045 71.402 1.00 33.12 745 ASN A N 1
ATOM 5651 C CA . ASN A 1 745 ? -21.313 21.076 72.496 1.00 33.12 745 ASN A CA 1
ATOM 5652 C C . ASN A 1 745 ? -22.191 19.822 72.500 1.00 33.12 745 ASN A C 1
ATOM 5654 O O . ASN A 1 745 ? -23.427 19.964 72.357 1.00 33.12 745 ASN A O 1
#

Radius of gyration: 34.73 Å; Cα contacts (8 Å, |Δi|>4): 1292; chains: 1; bounding box: 70×95×120 Å

pLDDT: mean 82.3, std 16.84, range [24.48, 98.62]

Sequence (745 aa):
CTIEDDAIVEPGAVVAALTHIPAGEVWGGNPARFRRKRDDLGPARSPADQPVASVMQPNGAYSAAPDDLRRLVISALSLDERETPADLSSDTCTVWDSLGQLAIAAAIFDRYGVTVAEDDIYKLRSLHDVDDAIQGRLVPATREHGDGVDAPVTQPGECLPLPDDLEMLPLLDHQAATRAIAARHDLPIATTQQIPVTVAATFVAQPLAPALRLWGGVMGFDIDCRFADYDQIVQTLLDPSGPFANGLSVVNVVLARPEDLWAGNEADTTARLDQIVAALGQSVAARGASELLVGTLPPAVSAFSPLANADTAWLRHQWHTRIGGLPGVGWFDFAEVVEHIGVERARDSASESLSRAPYSPLLYQELGIALARHVRSRRRSPAKVIAVDCDNTLWGGVVGEVGLDGIELGEDGPGRAYQLFQQQLKRLKERGILLAVVSRNEEADVLEVFERHPGMVLRPADIATWSVNWRHKSENLRSLAEEMNLGLDSFVFLDDDPAVRAEVAARAPEVHVVPLPSRATGYAEALARLWLFDGAQATDVDAARTQMMQEEGRRKRESTAAASIDEFLAGLDLRVEMRPPEDTEWARVAQLTQRTNQFNLSLKRRTVEEVRALAGEEAVLVLKAADRFGDYGLVGVVFVRPPDAARSAEIDTLLMSCRALGRGVEDAFLAGMAALAAGQGATTLVAPYVEGKRNAMVLDYLRRSGFTEQGSGAWTLSIVDPPSLPAHVQFDSPLLVTTGAPGGN

Mean predicted aligned error: 16.87 Å